Protein AF-A0AA39WNB2-F1 (afdb_monomer_lite)

pLDDT: mean 82.03, std 16.67, range [34.44, 97.12]

Radius of gyration: 22.72 Å; chains: 1; bounding box: 62×58×63 Å

InterPro domains:
  IPR001128 Cytochrome P450 [PF00067] (194-337)
  IPR036396 Cytochrome P450 superfamily [G3DSA:1.10.630.10] (8-380)
  IPR036396 Cytochrome P450 superfamily [SSF48264] (58-380)

Organism: NCBI:txid252184

Sequence (380 aa):
MGDTVVLAPKFLDELNMLSESRLSSSAALVDNVIGKYNGIDLISQVHLTNDICRGPFTRNLAVFLPRIAGELRTAMTEQLSQSTSTDAVEICITACDLLFSFIHRISSLVFVGKEHCHNPIWTDAVTNLPVDVEITKFILLPFPYYLRRFIAPLVPQRNRIMRQRAAVRDLLFSASKELAAKEGTQCDEAASESGRDADAHRIATRLLLLTAAALHTSSMAITHAIFDLCTRPEYMKPFRAEAQAALAQGNGEWKLSTLKRLHRLDNFLKESQRVNQSAFLGFDRKVMSPISLSDNKTVLPPGATISIPGGPMARDPTFYNDPYRFDPLRFYRRSGKEGDDTTTTTTDSSPPPPPSQQDYTGIERGNLSWGSGRFTCPGR

Foldseek 3Di:
DDDAAADELVQQVVLLVDDCLFKNPLVLVCVVLVCVLLVSNLSVVDPCLLVLLQPVVVVCVQVLQQVLVVQLVVLCCVVVVQCPDPPHDDDDDDLLVSLLVSLQQSLLCVLQNPVPSPPVLLVCLLACLVVLSVVLCVVQVVDDPVCSVVCSVVRVSSVVSVVSLVSLLCVRVVVVVVCVVPDPDPPAPSPPPDDPPPDSSSSSVSSSVVSSVSSPLVSQLVSLLVVVCVVPVVCVVVLVVQLVVLCVVVVNGRGPSSVVSSQLSQLLSLLSCLQPPPDQWDPWIFRQPWDDTPVNPDIDHHGHIYTYRLNVLCQDCVFDPNSNDRDSCRLVVLQVPDDDDDDDDDPPVDRRDPPQLSGNCHDDSSHCSQHDHPPGNSND

Secondary structure (DSSP, 8-state):
-PPEEEPPGGGHHHHHHS-TTTEEHHHHHHHHTTHHHHTGGGGTT-THHHHHIIIIIHHHHHHHHHHHHHHHHHHHHHHHGGGSSSS-------HHHHHHHHHHHHHHHHHH-TTTTT-HHHHHHHHHHHHHHHHHHHHHTTS-HHHHHHHGGG-HHHHHHHHHHHHHHHHHHHHHHHHTTT------TTTTTS-TTS-HHHHHHHHHHHHHHHHHHHHHHHHHHHHHHHT-GGGHHHHHHHHHHHHHHTTT---HHHHTT-HHHHHHHHHHHHHT-S-SSEEEEEE-S-EE-TTSS-EEPTT-EEEE-HHHHHT-TTTSSSTTS--TTHHHHTTT--SS---------SPPPPGGGTSTT--BTTB-TT--GGGS-TT-

Structure (mmCIF, N/CA/C/O backbone):
data_AF-A0AA39WNB2-F1
#
_entry.id   AF-A0AA39WNB2-F1
#
loop_
_atom_site.group_PDB
_atom_site.id
_atom_site.type_symbol
_atom_site.label_atom_id
_atom_site.label_alt_id
_atom_site.label_comp_id
_atom_site.label_asym_id
_atom_site.label_entity_id
_atom_site.label_seq_id
_atom_site.pdbx_PDB_ins_code
_atom_site.Cartn_x
_atom_site.Cartn_y
_atom_site.Cartn_z
_atom_site.occupancy
_atom_site.B_iso_or_equiv
_atom_site.auth_seq_id
_atom_site.auth_comp_id
_atom_site.auth_asym_id
_atom_site.auth_atom_id
_atom_site.pdbx_PDB_model_num
ATOM 1 N N . MET A 1 1 ? -11.024 -16.129 14.128 1.00 57.66 1 MET A N 1
ATOM 2 C CA . MET A 1 1 ? -11.247 -15.730 12.729 1.00 57.66 1 MET A CA 1
ATOM 3 C C . MET A 1 1 ? -12.137 -16.795 12.138 1.00 57.66 1 MET A C 1
ATOM 5 O O . MET A 1 1 ? -11.988 -17.937 12.556 1.00 57.66 1 MET A O 1
ATOM 9 N N . GLY A 1 2 ? -13.106 -16.417 11.308 1.00 66.00 2 GLY A N 1
ATOM 10 C CA . GLY A 1 2 ? -13.829 -17.407 10.511 1.00 66.00 2 GLY A CA 1
ATOM 11 C C . GLY A 1 2 ? -12.915 -17.978 9.428 1.00 66.00 2 GLY A C 1
ATOM 12 O O . GLY A 1 2 ? -11.810 -17.469 9.226 1.00 66.00 2 GLY A O 1
ATOM 13 N N . ASP A 1 3 ? -13.381 -19.017 8.751 1.00 75.25 3 ASP A N 1
ATOM 14 C CA . ASP A 1 3 ? -12.677 -19.598 7.613 1.00 75.25 3 ASP A CA 1
ATOM 15 C C . ASP A 1 3 ? -12.546 -18.566 6.478 1.00 75.25 3 ASP A C 1
ATOM 17 O O . ASP A 1 3 ? -13.488 -17.818 6.187 1.00 75.25 3 ASP A O 1
ATOM 21 N N . THR A 1 4 ? -11.372 -18.522 5.839 1.00 88.19 4 THR A N 1
ATOM 22 C CA . THR A 1 4 ? -11.152 -17.746 4.611 1.00 88.19 4 THR A CA 1
ATOM 23 C C . THR A 1 4 ? -11.351 -18.658 3.407 1.00 88.19 4 THR A C 1
ATOM 25 O O . THR A 1 4 ? -10.618 -19.630 3.226 1.00 88.19 4 THR A O 1
ATOM 28 N N . VAL A 1 5 ? -12.321 -18.329 2.559 1.00 93.44 5 VAL A N 1
ATOM 29 C CA . VAL A 1 5 ? -12.615 -19.056 1.324 1.00 93.44 5 VAL A CA 1
ATOM 30 C C . VAL A 1 5 ? -11.829 -18.429 0.176 1.00 93.44 5 VAL A C 1
ATOM 32 O O . VAL A 1 5 ? -12.074 -17.288 -0.218 1.00 93.44 5 VAL A O 1
ATOM 35 N N . VAL A 1 6 ? -10.888 -19.180 -0.390 1.00 95.00 6 VAL A N 1
ATOM 36 C CA . VAL A 1 6 ? -10.139 -18.739 -1.572 1.00 95.00 6 VAL A CA 1
ATOM 37 C C . VAL A 1 6 ? -10.921 -19.118 -2.826 1.00 95.00 6 VAL A C 1
ATOM 39 O O . VAL A 1 6 ? -11.180 -20.296 -3.071 1.00 95.00 6 VAL A O 1
ATOM 42 N N . LEU A 1 7 ? -11.312 -18.119 -3.616 1.00 95.12 7 LEU A N 1
ATOM 43 C CA . LEU A 1 7 ? -12.113 -18.307 -4.823 1.00 95.12 7 LEU A CA 1
ATOM 44 C C . LEU A 1 7 ? -11.252 -18.280 -6.087 1.00 95.12 7 LEU A C 1
ATOM 46 O O . LEU A 1 7 ? -10.210 -17.628 -6.155 1.00 95.12 7 LEU A O 1
ATOM 50 N N . ALA A 1 8 ? -11.722 -18.980 -7.121 1.00 93.50 8 ALA A N 1
ATOM 51 C CA . ALA A 1 8 ? -11.073 -18.976 -8.424 1.00 93.50 8 ALA A CA 1
ATOM 52 C C . ALA A 1 8 ? -11.150 -17.578 -9.084 1.00 93.50 8 ALA A C 1
ATOM 54 O O . ALA A 1 8 ? -12.206 -16.938 -9.016 1.00 93.50 8 ALA A O 1
ATOM 55 N N . PRO A 1 9 ? -10.105 -17.134 -9.813 1.00 92.75 9 PRO A N 1
ATOM 56 C CA . PRO A 1 9 ? -10.058 -15.802 -10.430 1.00 92.75 9 PRO A CA 1
ATOM 57 C C . PRO A 1 9 ? -11.223 -15.483 -11.377 1.00 92.75 9 PRO A C 1
ATOM 59 O O . PRO A 1 9 ? -11.595 -14.323 -11.526 1.00 92.75 9 PRO A O 1
ATOM 62 N N . LYS A 1 10 ? -11.849 -16.503 -11.980 1.00 92.12 10 LYS A N 1
ATOM 63 C CA . LYS A 1 10 ? -13.006 -16.349 -12.882 1.00 92.12 10 LYS A CA 1
ATOM 64 C C . LYS A 1 10 ? -14.207 -15.633 -12.248 1.00 92.12 10 LYS A C 1
ATOM 66 O O . LYS A 1 10 ? -15.008 -15.056 -12.972 1.00 92.12 10 LYS A O 1
ATOM 71 N N . PHE A 1 11 ? -14.335 -15.661 -10.919 1.00 93.56 11 PHE A N 1
ATOM 72 C CA . PHE A 1 11 ? -15.431 -14.998 -10.207 1.00 93.56 11 PHE A CA 1
ATOM 73 C C . PHE A 1 11 ? -15.155 -13.517 -9.915 1.00 93.56 11 PHE A C 1
ATOM 75 O O . PHE A 1 11 ? -16.049 -12.811 -9.459 1.00 93.56 11 PHE A O 1
ATOM 82 N N . LEU A 1 12 ? -13.941 -13.019 -10.168 1.00 91.31 12 LEU A N 1
ATOM 83 C CA . LEU A 1 12 ? -13.534 -11.665 -9.787 1.00 91.31 12 LEU A CA 1
ATOM 84 C C . LEU A 1 12 ? -14.413 -10.576 -10.423 1.00 91.31 12 LEU A C 1
ATOM 86 O O . LEU A 1 12 ? -14.818 -9.639 -9.737 1.00 91.31 12 LEU A O 1
ATOM 90 N N . ASP A 1 13 ? -14.743 -10.715 -11.709 1.00 90.06 13 ASP A N 1
ATOM 91 C CA . ASP A 1 13 ? -15.585 -9.749 -12.428 1.00 90.06 13 ASP A CA 1
ATOM 92 C C . ASP A 1 13 ? -17.009 -9.698 -11.846 1.00 90.06 13 ASP A C 1
ATOM 94 O O . ASP A 1 13 ? -17.556 -8.615 -11.644 1.00 90.06 13 ASP A O 1
ATOM 98 N N . GLU A 1 14 ? -17.578 -10.851 -11.484 1.00 92.56 14 GLU A N 1
ATOM 99 C CA . GLU A 1 14 ? -18.879 -10.944 -10.812 1.00 92.56 14 GLU A CA 1
ATOM 100 C C . GLU A 1 14 ? -18.847 -10.307 -9.417 1.00 92.56 14 GLU A C 1
ATOM 102 O O . GLU A 1 14 ? -19.693 -9.475 -9.083 1.00 92.56 14 GLU A O 1
ATOM 107 N N . LEU A 1 15 ? -17.832 -10.636 -8.613 1.00 92.31 15 LEU A N 1
ATOM 108 C CA . LEU A 1 15 ? -17.667 -10.101 -7.261 1.00 92.31 15 LEU A CA 1
ATOM 109 C C . LEU A 1 15 ? -17.476 -8.578 -7.264 1.00 92.31 15 LEU A C 1
ATOM 111 O O . LEU A 1 15 ? -17.986 -7.883 -6.383 1.00 92.31 15 LEU A O 1
ATOM 115 N N . ASN A 1 16 ? -16.795 -8.038 -8.277 1.00 90.00 16 ASN A N 1
ATOM 116 C CA . ASN A 1 16 ? -16.620 -6.598 -8.464 1.00 90.00 16 ASN A CA 1
ATOM 117 C C . ASN A 1 16 ? -17.941 -5.846 -8.683 1.00 90.00 16 ASN A C 1
ATOM 119 O O . ASN A 1 16 ? -18.011 -4.645 -8.403 1.00 90.00 16 ASN A O 1
ATOM 123 N N . MET A 1 17 ? -19.001 -6.514 -9.142 1.00 90.06 17 MET A N 1
ATOM 124 C CA . MET A 1 17 ? -20.313 -5.889 -9.335 1.00 90.06 17 MET A CA 1
ATOM 125 C C . MET A 1 17 ? -21.105 -5.733 -8.025 1.00 90.06 17 MET A C 1
ATOM 127 O O . MET A 1 17 ? -22.007 -4.898 -7.951 1.00 90.06 17 MET A O 1
ATOM 131 N N . LEU A 1 18 ? -20.749 -6.455 -6.957 1.00 90.31 18 LEU A N 1
ATOM 132 C CA . LEU A 1 18 ? -21.517 -6.534 -5.706 1.00 90.31 18 LEU A CA 1
ATOM 133 C C . LEU A 1 18 ? -21.246 -5.374 -4.748 1.00 90.31 18 LEU A C 1
ATOM 135 O O . LEU A 1 18 ? -20.093 -5.111 -4.434 1.00 90.31 18 LEU A O 1
ATOM 139 N N . SER A 1 19 ? -22.288 -4.683 -4.255 1.00 88.50 19 SER A N 1
ATOM 140 C CA . SER A 1 19 ? -22.215 -3.520 -3.335 1.00 88.50 19 SER A CA 1
ATOM 141 C C . SER A 1 19 ? -21.385 -3.772 -2.064 1.00 88.50 19 SER A C 1
ATOM 143 O O . SER A 1 19 ? -21.326 -4.897 -1.580 1.00 88.50 19 SER A O 1
ATOM 145 N N . GLU A 1 20 ? -20.797 -2.718 -1.477 1.00 83.62 20 GLU A N 1
ATOM 146 C CA . GLU A 1 20 ? -20.092 -2.811 -0.176 1.00 83.62 20 GLU A CA 1
ATOM 147 C C . GLU A 1 20 ? -21.024 -3.351 0.929 1.00 83.62 20 GLU A C 1
ATOM 149 O O . GLU A 1 20 ? -20.590 -4.078 1.813 1.00 83.62 20 GLU A O 1
ATOM 154 N N . SER A 1 21 ? -22.332 -3.077 0.834 1.00 87.44 21 SER A N 1
ATOM 155 C CA . SER A 1 21 ? -23.350 -3.628 1.739 1.00 87.44 21 SER A CA 1
ATOM 156 C C . SER A 1 21 ? -23.537 -5.144 1.628 1.00 87.44 21 SER A C 1
ATOM 158 O O . SER A 1 21 ? -24.069 -5.753 2.552 1.00 87.44 21 SER A O 1
ATOM 160 N N . ARG A 1 22 ? -23.121 -5.764 0.516 1.00 91.50 22 ARG A N 1
ATOM 161 C CA . ARG A 1 22 ? -23.152 -7.220 0.318 1.00 91.50 22 ARG A CA 1
ATOM 162 C C . ARG A 1 22 ? -21.790 -7.865 0.510 1.00 91.50 22 ARG A C 1
ATOM 164 O O . ARG A 1 22 ? -21.725 -8.977 1.031 1.00 91.50 22 ARG A O 1
ATOM 171 N N . LEU A 1 23 ? -20.734 -7.177 0.097 1.00 90.88 23 LEU A N 1
ATOM 172 C CA . LEU A 1 23 ? -19.374 -7.682 0.094 1.00 90.88 23 LEU A CA 1
ATOM 173 C C . LEU A 1 23 ? -18.413 -6.569 0.527 1.00 90.88 23 LEU A C 1
ATOM 175 O O . LEU A 1 23 ? -18.069 -5.703 -0.276 1.00 90.88 23 LEU A O 1
ATOM 179 N N . SER A 1 24 ? -18.001 -6.582 1.799 1.00 88.50 24 SER A N 1
ATOM 180 C CA . SER A 1 24 ? -17.308 -5.445 2.416 1.00 88.50 24 SER A CA 1
ATOM 181 C C . SER A 1 24 ? -15.810 -5.670 2.598 1.00 88.50 24 SER A C 1
ATOM 183 O O . SER A 1 24 ? -15.374 -6.668 3.171 1.00 88.50 24 SER A O 1
ATOM 185 N N . SER A 1 25 ? -15.014 -4.703 2.149 1.00 86.19 25 SER A N 1
ATOM 186 C CA . SER A 1 25 ? -13.561 -4.663 2.350 1.00 86.19 25 SER A CA 1
ATOM 187 C C . SER A 1 25 ? -13.186 -4.142 3.738 1.00 86.19 25 SER A C 1
ATOM 189 O O . SER A 1 25 ? -12.313 -4.705 4.398 1.00 86.19 25 SER A O 1
ATOM 191 N N . SER A 1 26 ? -13.885 -3.115 4.229 1.00 83.94 26 SER A N 1
ATOM 192 C CA . SER A 1 26 ? -13.637 -2.537 5.554 1.00 83.94 26 SER A CA 1
ATOM 193 C C . SER A 1 26 ? -13.951 -3.525 6.677 1.00 83.94 26 SER A C 1
ATOM 195 O O . SER A 1 26 ? -13.158 -3.667 7.609 1.00 83.94 26 SER A O 1
ATOM 197 N N . ALA A 1 27 ? -15.048 -4.278 6.557 1.00 87.94 27 ALA A N 1
ATOM 198 C CA . ALA A 1 27 ? -15.397 -5.306 7.528 1.00 87.94 27 ALA A CA 1
ATOM 199 C C . ALA A 1 27 ? -14.385 -6.468 7.533 1.00 87.94 27 ALA A C 1
ATOM 201 O O . ALA A 1 27 ? -14.071 -6.992 8.601 1.00 87.94 27 ALA A O 1
ATOM 202 N N . ALA A 1 28 ? -13.832 -6.836 6.369 1.00 88.94 28 ALA A N 1
ATOM 203 C CA . ALA A 1 28 ? -12.762 -7.833 6.279 1.00 88.94 28 ALA A CA 1
ATOM 204 C C . ALA A 1 28 ? -11.484 -7.358 6.981 1.00 88.94 28 ALA A C 1
ATOM 206 O O . ALA A 1 28 ? -10.899 -8.106 7.763 1.00 88.94 28 ALA A O 1
ATOM 207 N N . LEU A 1 29 ? -11.085 -6.102 6.753 1.00 86.19 29 LEU A N 1
ATOM 208 C CA . LEU A 1 29 ? -9.926 -5.498 7.408 1.00 86.19 29 LEU A CA 1
ATOM 209 C C . LEU A 1 29 ? -10.096 -5.479 8.932 1.00 86.19 29 LEU A C 1
ATOM 211 O O . LEU A 1 29 ? -9.202 -5.915 9.654 1.00 86.19 29 LEU A O 1
ATOM 215 N N . VAL A 1 30 ? -11.252 -5.020 9.422 1.00 88.19 30 VAL A N 1
ATOM 216 C CA . VAL A 1 30 ? -11.557 -4.976 10.860 1.00 88.19 30 VAL A CA 1
ATOM 217 C C . VAL A 1 30 ? -11.518 -6.369 11.479 1.00 88.19 30 VAL A C 1
ATOM 219 O O . VAL A 1 30 ? -10.960 -6.532 12.560 1.00 88.19 30 VAL A O 1
ATOM 222 N N . ASP A 1 31 ? -12.046 -7.389 10.812 1.00 88.31 31 ASP A N 1
ATOM 223 C CA . ASP A 1 31 ? -11.956 -8.761 11.312 1.00 88.31 31 ASP A CA 1
ATOM 224 C C . ASP A 1 31 ? -10.514 -9.289 11.315 1.00 88.31 31 ASP A C 1
ATOM 226 O O . ASP A 1 31 ? -10.099 -9.921 12.293 1.00 88.31 31 ASP A O 1
ATOM 230 N N . ASN A 1 32 ? -9.742 -9.006 10.258 1.00 86.50 32 ASN A N 1
ATOM 231 C CA . ASN A 1 32 ? -8.354 -9.448 10.116 1.00 86.50 32 ASN A CA 1
ATOM 232 C C . ASN A 1 32 ? -7.480 -8.916 11.256 1.00 86.50 32 ASN A C 1
ATOM 234 O O . ASN A 1 32 ? -6.707 -9.667 11.850 1.00 86.50 32 ASN A O 1
ATOM 238 N N . VAL A 1 33 ? -7.649 -7.645 11.618 1.00 87.38 33 VAL A N 1
ATOM 239 C CA . VAL A 1 33 ? -6.843 -7.011 12.668 1.00 87.38 33 VAL A CA 1
ATOM 240 C C . VAL A 1 33 ? -7.486 -7.074 14.050 1.00 87.38 33 VAL A C 1
ATOM 242 O O . VAL A 1 33 ? -6.963 -6.487 14.988 1.00 87.38 33 VAL A O 1
ATOM 245 N N . ILE A 1 34 ? -8.621 -7.762 14.220 1.00 87.81 34 ILE A N 1
ATOM 246 C CA . ILE A 1 34 ? -9.363 -7.789 15.495 1.00 87.81 34 ILE A CA 1
ATOM 247 C C . ILE A 1 34 ? -9.719 -6.343 15.937 1.00 87.81 34 ILE A C 1
ATOM 249 O O . ILE A 1 34 ? -9.629 -5.952 17.103 1.00 87.81 34 ILE A O 1
ATOM 253 N N . GLY A 1 35 ? -10.161 -5.539 14.964 1.00 86.00 35 GLY A N 1
ATOM 254 C CA . GLY A 1 35 ? -10.325 -4.085 15.007 1.00 86.00 35 GLY A CA 1
ATOM 255 C C . GLY A 1 35 ? -11.124 -3.554 16.195 1.00 86.00 35 GLY A C 1
ATOM 256 O O . GLY A 1 35 ? -10.807 -2.507 16.752 1.00 86.00 35 GLY A O 1
ATOM 257 N N . LYS A 1 36 ? -12.108 -4.333 16.657 1.00 85.50 36 LYS A N 1
ATOM 258 C CA . LYS A 1 36 ? -12.931 -4.045 17.843 1.00 85.50 36 LYS A CA 1
ATOM 259 C C . LYS A 1 36 ? -12.114 -3.837 19.128 1.00 85.50 36 LYS A C 1
ATOM 261 O O . LYS A 1 36 ? -12.589 -3.203 20.065 1.00 85.50 36 LYS A O 1
ATOM 266 N N . TYR A 1 37 ? -10.911 -4.403 19.211 1.00 86.12 37 TYR A N 1
ATOM 267 C CA . TYR A 1 37 ? -10.106 -4.382 20.432 1.00 86.12 37 TYR A CA 1
ATOM 268 C C . TYR A 1 37 ? -8.949 -3.387 20.379 1.00 86.12 37 TYR A C 1
ATOM 270 O O . TYR A 1 37 ? -8.506 -2.960 21.439 1.00 86.12 37 TYR A O 1
ATOM 278 N N . ASN A 1 38 ? -8.497 -2.968 19.200 1.00 83.69 38 ASN A N 1
ATOM 279 C CA . ASN A 1 38 ? -7.433 -1.968 19.024 1.00 83.69 38 ASN A CA 1
ATOM 280 C C . ASN A 1 38 ? -7.953 -0.619 18.489 1.00 83.69 38 ASN A C 1
ATOM 282 O O . ASN A 1 38 ? -7.207 0.355 18.441 1.00 83.69 38 ASN A O 1
ATOM 286 N N . GLY A 1 39 ? -9.245 -0.527 18.163 1.00 77.44 39 GLY A N 1
ATOM 287 C CA . GLY A 1 39 ? -9.876 0.703 17.699 1.00 77.44 39 GLY A CA 1
ATOM 288 C C . GLY A 1 39 ? -9.666 0.985 16.210 1.00 77.44 39 GLY A C 1
ATOM 289 O O . GLY A 1 39 ? -9.786 2.125 15.775 1.00 77.44 39 GLY A O 1
ATOM 290 N N . ILE A 1 40 ? -9.335 -0.039 15.422 1.00 79.94 40 ILE A N 1
ATOM 291 C CA . ILE A 1 40 ? -9.323 0.034 13.954 1.00 79.94 40 ILE A CA 1
ATOM 292 C C . ILE A 1 40 ? -10.745 -0.113 13.380 1.00 79.94 40 ILE A C 1
ATOM 294 O O . ILE A 1 40 ? -11.006 0.233 12.230 1.00 79.94 40 ILE A O 1
ATOM 298 N N . ASP A 1 41 ? -11.712 -0.547 14.192 1.00 79.56 41 ASP A N 1
ATOM 299 C CA . ASP A 1 41 ? -13.134 -0.588 13.834 1.00 79.56 41 ASP A CA 1
ATOM 300 C C . ASP A 1 41 ? -13.715 0.782 13.447 1.00 79.56 41 ASP A C 1
ATOM 302 O O . ASP A 1 41 ? -14.671 0.842 12.672 1.00 79.56 41 ASP A O 1
ATOM 306 N N . LEU A 1 42 ? -13.080 1.880 13.874 1.00 70.94 42 LEU A N 1
ATOM 307 C CA . LEU A 1 42 ? -13.410 3.231 13.421 1.00 70.94 42 LEU A CA 1
ATOM 308 C C . LEU A 1 42 ? -13.283 3.420 11.900 1.00 70.94 42 LEU A C 1
ATOM 310 O O . LEU A 1 42 ? -13.959 4.294 11.362 1.00 70.94 42 LEU A O 1
ATOM 314 N N . ILE A 1 43 ? -12.483 2.608 11.192 1.00 66.31 43 ILE A N 1
ATOM 315 C CA . ILE A 1 43 ? -12.421 2.631 9.718 1.00 66.31 43 ILE A CA 1
ATOM 316 C C . ILE A 1 43 ? -13.758 2.179 9.110 1.00 66.31 43 ILE A C 1
ATOM 318 O O . ILE A 1 43 ? -14.205 2.744 8.118 1.00 66.31 43 ILE A O 1
ATOM 322 N N . SER A 1 44 ? -14.419 1.178 9.700 1.00 63.38 44 SER A N 1
ATOM 323 C CA . SER A 1 44 ? -15.684 0.639 9.171 1.00 63.38 44 SER A CA 1
ATOM 324 C C . SER A 1 44 ? -16.885 1.542 9.435 1.00 63.38 44 SER A C 1
ATOM 326 O O . SER A 1 44 ? -17.898 1.436 8.753 1.00 63.38 44 SER A O 1
ATOM 328 N N . GLN A 1 45 ? -16.785 2.438 10.413 1.00 57.62 45 GLN A N 1
ATOM 329 C CA . GLN A 1 45 ? -17.887 3.310 10.816 1.00 57.62 45 GLN A CA 1
ATOM 330 C C . GLN A 1 45 ? -18.053 4.530 9.892 1.00 57.62 45 GLN A C 1
ATOM 332 O O . GLN A 1 45 ? -18.941 5.350 10.122 1.00 57.62 45 GLN A O 1
ATOM 337 N N . VAL A 1 46 ? -17.187 4.707 8.882 1.00 52.81 46 VAL A N 1
ATOM 338 C CA . VAL A 1 46 ? -17.170 5.913 8.042 1.00 52.81 46 VAL A CA 1
ATOM 339 C C . VAL A 1 46 ? -16.744 5.575 6.616 1.00 52.81 46 VAL A C 1
ATOM 341 O O . VAL A 1 46 ? -15.583 5.271 6.365 1.00 52.81 46 VAL A O 1
ATOM 344 N N . HIS A 1 47 ? -17.662 5.699 5.658 1.00 52.59 47 HIS A N 1
ATOM 345 C CA . HIS A 1 47 ? -17.378 5.507 4.227 1.00 52.59 47 HIS A CA 1
ATOM 346 C C . HIS A 1 47 ? -16.340 6.507 3.656 1.00 52.59 47 HIS A C 1
ATOM 348 O O . HIS A 1 47 ? -15.739 6.249 2.617 1.00 52.59 47 HIS A O 1
ATOM 354 N N . LEU A 1 48 ? -16.048 7.590 4.389 1.00 53.16 48 LEU A N 1
ATOM 355 C CA . LEU A 1 48 ? -15.239 8.736 3.958 1.00 53.16 48 LEU A CA 1
ATOM 356 C C . LEU A 1 48 ? -13.770 8.441 3.613 1.00 53.16 48 LEU A C 1
ATOM 358 O O . LEU A 1 48 ? -13.190 9.183 2.832 1.00 53.16 48 LEU A O 1
ATOM 362 N N . THR A 1 49 ? -13.122 7.423 4.192 1.00 58.53 49 THR A N 1
ATOM 363 C CA . THR A 1 49 ? -11.661 7.246 4.023 1.00 58.53 49 THR A CA 1
ATOM 364 C C . THR A 1 49 ? -11.278 6.968 2.565 1.00 58.53 49 THR A C 1
ATOM 366 O O . THR A 1 49 ? -10.326 7.550 2.051 1.00 58.53 49 THR A O 1
ATOM 369 N N . ASN A 1 50 ? -12.058 6.133 1.869 1.00 61.50 50 ASN A N 1
ATOM 370 C CA . ASN A 1 50 ? -11.848 5.874 0.443 1.00 61.50 50 ASN A CA 1
ATOM 371 C C . ASN A 1 50 ? -12.215 7.094 -0.416 1.00 61.50 50 ASN A C 1
ATOM 373 O O . ASN A 1 50 ? -11.551 7.349 -1.422 1.00 61.50 50 ASN A O 1
ATOM 377 N N . ASP A 1 51 ? -13.229 7.858 -0.009 1.00 61.03 51 ASP A N 1
ATOM 378 C CA . ASP A 1 51 ? -13.712 9.032 -0.741 1.00 61.03 51 ASP A CA 1
ATOM 379 C C . ASP A 1 51 ? -12.724 10.208 -0.656 1.00 61.03 51 ASP A C 1
ATOM 381 O O . ASP A 1 51 ? -12.478 10.881 -1.658 1.00 61.03 51 ASP A O 1
ATOM 385 N N . ILE A 1 52 ? -12.071 10.403 0.497 1.00 61.22 52 ILE A N 1
ATOM 386 C CA . ILE A 1 52 ? -11.026 11.423 0.693 1.00 61.22 52 ILE A CA 1
ATOM 387 C C . ILE A 1 52 ? -9.810 11.137 -0.199 1.00 61.22 52 ILE A C 1
ATOM 389 O O . ILE A 1 52 ? -9.291 12.040 -0.860 1.00 61.22 52 ILE A O 1
ATOM 393 N N . CYS A 1 53 ? -9.360 9.880 -0.247 1.00 63.34 53 CYS A N 1
ATOM 394 C CA . CYS A 1 53 ? -8.231 9.494 -1.088 1.00 63.34 53 CYS A CA 1
ATOM 395 C C . CYS A 1 53 ? -8.562 9.625 -2.587 1.00 63.34 53 CYS A C 1
ATOM 397 O O . CYS A 1 53 ? -7.749 10.150 -3.343 1.00 63.34 53 CYS A O 1
ATOM 399 N N . ARG A 1 54 ? -9.766 9.209 -3.013 1.00 65.06 54 ARG A N 1
ATOM 400 C CA . ARG A 1 54 ? -10.191 9.244 -4.429 1.00 65.06 54 ARG A CA 1
ATOM 401 C C . ARG A 1 54 ? -10.603 10.629 -4.932 1.00 65.06 54 ARG A C 1
ATOM 403 O O . ARG A 1 54 ? -10.609 10.853 -6.140 1.00 65.06 54 ARG A O 1
ATOM 410 N N . GLY A 1 55 ? -10.994 11.536 -4.041 1.00 68.31 55 GLY A N 1
ATOM 411 C CA . GLY A 1 55 ? -11.444 12.879 -4.395 1.00 68.31 55 GLY A CA 1
ATOM 412 C C . GLY A 1 55 ? -10.358 13.935 -4.156 1.00 68.31 55 GLY A C 1
ATOM 413 O O . GLY A 1 55 ? -9.550 14.186 -5.055 1.00 68.31 55 GLY A O 1
ATOM 414 N N . PRO A 1 56 ? -10.338 14.587 -2.978 1.00 66.06 56 PRO A N 1
ATOM 415 C CA . PRO A 1 56 ? -9.425 15.689 -2.667 1.00 66.06 56 PRO A CA 1
ATOM 416 C C . PRO A 1 56 ? -7.941 15.387 -2.903 1.00 66.06 56 PRO A C 1
ATOM 418 O O . PRO A 1 56 ? -7.228 16.229 -3.447 1.00 66.06 56 PRO A O 1
ATOM 421 N N . PHE A 1 57 ? -7.465 14.195 -2.533 1.00 70.31 57 PHE A N 1
ATOM 422 C CA . PHE A 1 57 ? -6.050 13.834 -2.671 1.00 70.31 57 PHE A CA 1
ATOM 423 C C . PHE A 1 57 ? -5.607 13.752 -4.131 1.00 70.31 57 PHE A C 1
ATOM 425 O O . PHE A 1 57 ? -4.645 14.411 -4.526 1.00 70.31 57 PHE A O 1
ATOM 432 N N . THR A 1 58 ? -6.339 12.998 -4.957 1.00 71.94 58 THR A N 1
ATOM 433 C CA . THR A 1 58 ? -6.029 12.864 -6.386 1.00 71.94 58 THR A CA 1
ATOM 434 C C . THR A 1 58 ? -6.086 14.212 -7.107 1.00 71.94 58 THR A C 1
ATOM 436 O O . THR A 1 58 ? -5.216 14.502 -7.929 1.00 71.94 58 THR A O 1
ATOM 439 N N . ARG A 1 59 ? -7.063 15.072 -6.777 1.00 72.75 59 ARG A N 1
ATOM 440 C CA . ARG A 1 59 ? -7.184 16.418 -7.372 1.00 72.75 59 ARG A CA 1
ATOM 441 C C . ARG A 1 59 ? -5.996 17.320 -7.032 1.00 72.75 59 ARG A C 1
ATOM 443 O O . ARG A 1 59 ? -5.566 18.097 -7.879 1.00 72.75 59 ARG A O 1
ATOM 450 N N . ASN A 1 60 ? -5.443 17.182 -5.828 1.00 79.62 60 ASN A N 1
ATOM 451 C CA . ASN A 1 60 ? -4.355 18.022 -5.331 1.00 79.62 60 ASN A CA 1
ATOM 452 C C . ASN A 1 60 ? -2.952 17.429 -5.544 1.00 79.62 60 ASN A C 1
ATOM 454 O O . ASN A 1 60 ? -1.962 18.049 -5.155 1.00 79.62 60 ASN A O 1
ATOM 458 N N . LEU A 1 61 ? -2.822 16.274 -6.209 1.00 79.38 61 LEU A N 1
ATOM 459 C CA . LEU A 1 61 ? -1.529 15.611 -6.425 1.00 79.38 61 LEU A CA 1
ATOM 460 C C . LEU A 1 61 ? -0.488 16.537 -7.077 1.00 79.38 61 LEU A C 1
ATOM 462 O O . LEU A 1 61 ? 0.670 16.565 -6.665 1.00 79.38 61 LEU A O 1
ATOM 466 N N . ALA A 1 62 ? -0.908 17.348 -8.053 1.00 83.12 62 ALA A N 1
ATOM 467 C CA . ALA A 1 62 ? -0.031 18.301 -8.732 1.00 83.12 62 ALA A CA 1
ATOM 468 C C . ALA A 1 62 ? 0.582 19.350 -7.783 1.00 83.12 62 ALA A C 1
ATOM 470 O O . ALA A 1 62 ? 1.700 19.802 -8.022 1.00 83.12 62 ALA A O 1
ATOM 471 N N . VAL A 1 63 ? -0.120 19.703 -6.700 1.00 85.12 63 VAL A N 1
ATOM 472 C CA . VAL A 1 63 ? 0.344 20.653 -5.676 1.00 85.12 63 VAL A CA 1
ATOM 473 C C . VAL A 1 63 ? 1.361 19.999 -4.739 1.00 85.12 63 VAL A C 1
ATOM 475 O O . VAL A 1 63 ? 2.320 20.643 -4.309 1.00 85.12 63 VAL A O 1
ATOM 478 N N . PHE A 1 64 ? 1.183 18.711 -4.431 1.00 85.19 64 PHE A N 1
ATOM 479 C CA . PHE A 1 64 ? 2.065 17.984 -3.519 1.00 85.19 64 PHE A CA 1
ATOM 480 C C . PHE A 1 64 ? 3.391 17.567 -4.159 1.00 85.19 64 PHE A C 1
ATOM 482 O O . PHE A 1 64 ? 4.409 17.562 -3.472 1.00 85.19 64 PHE A O 1
ATOM 489 N N . LEU A 1 65 ? 3.412 17.256 -5.458 1.00 89.00 65 LEU A N 1
ATOM 490 C CA . LEU A 1 65 ? 4.590 16.695 -6.134 1.00 89.00 65 LEU A CA 1
ATOM 491 C C . LEU A 1 65 ? 5.883 17.522 -5.969 1.00 89.00 65 LEU A C 1
ATOM 493 O O . LEU A 1 65 ? 6.888 16.940 -5.554 1.00 89.00 65 LEU A O 1
ATOM 497 N N . PRO A 1 66 ? 5.899 18.854 -6.189 1.00 87.81 66 PRO A N 1
ATOM 498 C CA . PRO A 1 66 ? 7.109 19.646 -5.962 1.00 87.81 66 PRO A CA 1
ATOM 499 C C . PRO A 1 66 ? 7.568 19.634 -4.497 1.00 87.81 66 PRO A C 1
ATOM 501 O O . PRO A 1 66 ? 8.767 19.618 -4.224 1.00 87.81 66 PRO A O 1
ATOM 504 N N . ARG A 1 67 ? 6.620 19.602 -3.547 1.00 89.69 67 ARG A N 1
ATOM 505 C CA . ARG A 1 67 ? 6.908 19.559 -2.103 1.00 89.69 67 ARG A CA 1
ATOM 506 C C . ARG A 1 67 ? 7.528 18.220 -1.707 1.00 89.69 67 ARG A C 1
ATOM 508 O O . ARG A 1 67 ? 8.546 18.204 -1.024 1.00 89.69 67 ARG A O 1
ATOM 515 N N . ILE A 1 68 ? 6.954 17.119 -2.195 1.00 91.81 68 ILE A N 1
ATOM 516 C CA . ILE A 1 68 ? 7.471 15.755 -2.015 1.00 91.81 68 ILE A CA 1
ATOM 517 C C . ILE A 1 68 ? 8.891 15.650 -2.576 1.00 91.81 68 ILE A C 1
ATOM 519 O O . ILE A 1 68 ? 9.786 15.163 -1.893 1.00 91.81 68 ILE A O 1
ATOM 523 N N . ALA A 1 69 ? 9.115 16.143 -3.797 1.00 92.69 69 ALA A N 1
ATOM 524 C CA . ALA A 1 69 ? 10.430 16.107 -4.428 1.00 92.69 69 ALA A CA 1
ATOM 525 C C . ALA A 1 69 ? 11.479 16.923 -3.652 1.00 92.69 69 ALA A C 1
ATOM 527 O O . ALA A 1 69 ? 12.631 16.502 -3.548 1.00 92.69 69 ALA A O 1
ATOM 528 N N . GLY A 1 70 ? 11.086 18.077 -3.101 1.00 92.62 70 GLY A N 1
ATOM 529 C CA . GLY A 1 70 ? 11.940 18.893 -2.239 1.00 92.62 70 GLY A CA 1
ATOM 530 C C . GLY A 1 70 ? 12.326 18.174 -0.946 1.00 92.62 70 GLY A C 1
ATOM 531 O O . GLY A 1 70 ? 13.510 18.063 -0.646 1.00 92.62 70 GLY A O 1
ATOM 532 N N . GLU A 1 71 ? 11.346 17.629 -0.223 1.00 93.44 71 GLU A N 1
ATOM 533 C CA . GLU A 1 71 ? 11.582 16.905 1.034 1.00 93.44 71 GLU A CA 1
ATOM 534 C C . GLU A 1 71 ? 12.412 15.636 0.825 1.00 93.44 71 GLU A C 1
ATOM 536 O O . GLU A 1 71 ? 13.325 15.365 1.602 1.00 93.44 71 GLU A O 1
ATOM 541 N N . LEU A 1 72 ? 12.155 14.890 -0.254 1.00 94.00 72 LEU A N 1
ATOM 542 C CA . LEU A 1 72 ? 12.956 13.722 -0.608 1.00 94.00 72 LEU A CA 1
ATOM 543 C C . LEU A 1 72 ? 14.409 14.112 -0.892 1.00 94.00 72 LEU A C 1
ATOM 545 O O . LEU A 1 72 ? 15.320 13.447 -0.411 1.00 94.00 72 LEU A O 1
ATOM 549 N N . ARG A 1 73 ? 14.642 15.208 -1.625 1.00 92.75 73 ARG A N 1
ATOM 550 C CA . ARG A 1 73 ? 15.998 15.712 -1.882 1.00 92.75 73 ARG A CA 1
ATOM 551 C C . ARG A 1 73 ? 16.710 16.070 -0.582 1.00 92.75 73 ARG A C 1
ATOM 553 O O . ARG A 1 73 ? 17.853 15.667 -0.404 1.00 92.75 73 ARG A O 1
ATOM 560 N N . THR A 1 74 ? 16.036 16.775 0.324 1.00 92.50 74 THR A N 1
ATOM 561 C CA . THR A 1 74 ? 16.576 17.099 1.650 1.00 92.50 74 THR A CA 1
ATOM 562 C C . THR A 1 74 ? 16.926 15.833 2.431 1.00 92.50 74 THR A C 1
ATOM 564 O O . THR A 1 74 ? 18.046 15.716 2.921 1.00 92.50 74 THR A O 1
ATOM 567 N N . ALA A 1 75 ? 16.026 14.847 2.475 1.00 92.00 75 ALA A N 1
ATOM 568 C CA . ALA A 1 75 ? 16.271 13.577 3.155 1.00 92.00 75 ALA A CA 1
ATOM 569 C C . ALA A 1 75 ? 17.454 12.801 2.558 1.00 92.00 75 ALA A C 1
ATOM 571 O O . ALA A 1 75 ? 18.288 12.280 3.299 1.00 92.00 75 ALA A O 1
ATOM 572 N N . MET A 1 76 ? 17.559 12.767 1.226 1.00 90.94 76 MET A N 1
ATOM 573 C CA . MET A 1 76 ? 18.690 12.162 0.527 1.00 90.94 76 MET A CA 1
ATOM 574 C C . MET A 1 76 ? 19.996 12.885 0.854 1.00 90.94 76 MET A C 1
ATOM 576 O O . MET A 1 76 ? 20.979 12.226 1.161 1.00 90.94 76 MET A O 1
ATOM 580 N N . THR A 1 77 ? 20.029 14.219 0.836 1.00 90.38 77 THR A N 1
ATOM 581 C CA . THR A 1 77 ? 21.235 14.977 1.194 1.00 90.38 77 THR A CA 1
ATOM 582 C C . THR A 1 77 ? 21.647 14.726 2.643 1.00 90.38 77 THR A C 1
ATOM 584 O O . THR A 1 77 ? 22.822 14.497 2.900 1.00 90.38 77 THR A O 1
ATOM 587 N N . GLU A 1 78 ? 20.712 14.713 3.592 1.00 89.44 78 GLU A N 1
ATOM 588 C CA . GLU A 1 78 ? 21.028 14.468 5.003 1.00 89.44 78 GLU A CA 1
ATOM 589 C C . GLU A 1 78 ? 21.614 13.068 5.232 1.00 89.44 78 GLU A C 1
ATOM 591 O O . GLU A 1 78 ? 22.646 12.936 5.886 1.00 89.44 78 GLU A O 1
ATOM 596 N N . GLN A 1 79 ? 20.995 12.028 4.664 1.00 88.06 79 GLN A N 1
ATOM 597 C CA . GLN A 1 79 ? 21.362 10.634 4.947 1.00 88.06 79 GLN A CA 1
ATOM 598 C C . GLN A 1 79 ? 22.441 10.072 4.015 1.00 88.06 79 GLN A C 1
ATOM 600 O O . GLN A 1 79 ? 23.113 9.110 4.375 1.00 88.06 79 GLN A O 1
ATOM 605 N N . LEU A 1 80 ? 22.625 10.661 2.828 1.00 86.94 80 LEU A N 1
ATOM 606 C CA . LEU A 1 80 ? 23.566 10.190 1.806 1.00 86.94 80 LEU A CA 1
ATOM 607 C C . LEU A 1 80 ? 24.672 11.206 1.484 1.00 86.94 80 LEU A C 1
ATOM 609 O O . LEU A 1 80 ? 25.463 10.947 0.578 1.00 86.94 80 LEU A O 1
ATOM 613 N N . SER A 1 81 ? 24.776 12.330 2.209 1.00 77.81 81 SER A N 1
ATOM 614 C CA . SER A 1 81 ? 25.800 13.377 1.990 1.00 77.81 81 SER A CA 1
ATOM 615 C C . SER A 1 81 ? 27.214 12.814 1.821 1.00 77.81 81 SER A C 1
ATOM 617 O O . SER A 1 81 ? 27.924 13.203 0.894 1.00 77.81 81 SER A O 1
ATOM 619 N N . GLN A 1 82 ? 27.586 11.842 2.654 1.00 69.06 82 GLN A N 1
ATOM 620 C CA . GLN A 1 82 ? 28.904 11.195 2.658 1.00 69.06 82 GLN A CA 1
ATOM 621 C C . GLN A 1 82 ? 29.199 10.369 1.391 1.00 69.06 82 GLN A C 1
ATOM 623 O O . GLN A 1 82 ? 30.360 10.161 1.060 1.00 69.06 82 GLN A O 1
ATOM 628 N N . SER A 1 83 ? 28.169 9.936 0.654 1.00 64.31 83 SER A N 1
ATO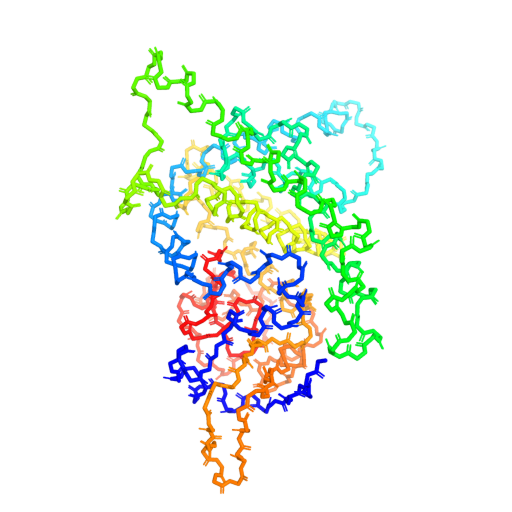M 629 C CA . SER A 1 83 ? 28.323 9.218 -0.626 1.00 64.31 83 SER A CA 1
ATOM 630 C C . SER A 1 83 ? 28.399 10.137 -1.849 1.00 64.31 83 SER A C 1
ATOM 632 O O . SER A 1 83 ? 28.659 9.673 -2.956 1.00 64.31 83 SER A O 1
ATOM 634 N N . THR A 1 84 ? 28.138 11.437 -1.671 1.00 62.25 84 THR A N 1
ATOM 635 C CA . THR A 1 84 ? 28.043 12.414 -2.773 1.00 62.25 84 THR A CA 1
ATOM 636 C C . THR A 1 84 ? 29.258 13.335 -2.898 1.00 62.25 84 THR A C 1
ATOM 638 O O . THR A 1 84 ? 29.307 14.146 -3.822 1.00 62.25 84 THR A O 1
ATOM 641 N N . SER A 1 85 ? 30.241 13.225 -1.997 1.00 57.97 85 SER A N 1
ATOM 642 C CA . SER A 1 85 ? 31.500 13.972 -2.071 1.00 57.97 85 SER A CA 1
ATOM 643 C C . SER A 1 85 ? 32.483 13.355 -3.068 1.00 57.97 85 SER A C 1
ATOM 645 O 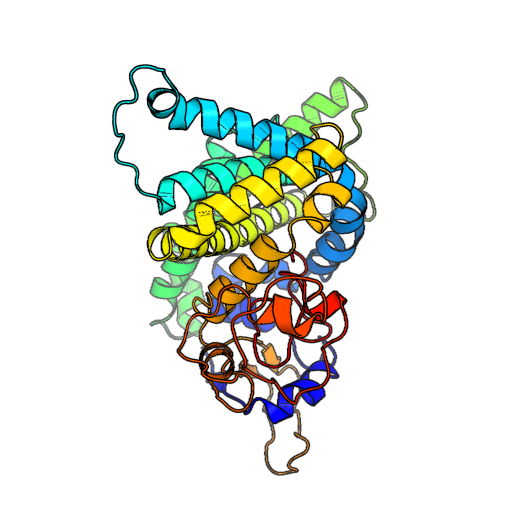O . SER A 1 85 ? 32.477 12.150 -3.300 1.00 57.97 85 SER A O 1
ATOM 647 N N . THR A 1 86 ? 33.354 14.194 -3.634 1.00 57.44 86 THR A N 1
ATOM 648 C CA . THR A 1 86 ? 34.374 13.837 -4.636 1.00 57.44 86 THR A CA 1
ATOM 649 C C . THR A 1 86 ? 35.334 12.733 -4.163 1.00 57.44 86 THR A C 1
ATOM 651 O O . THR A 1 86 ? 35.825 11.967 -4.986 1.00 57.44 86 THR A O 1
ATOM 654 N N . ASP A 1 87 ? 35.525 12.599 -2.846 1.00 60.81 87 ASP A N 1
ATOM 655 C CA . ASP A 1 87 ? 36.197 11.471 -2.188 1.00 60.81 87 ASP A CA 1
ATOM 656 C C . ASP A 1 87 ? 35.153 10.422 -1.770 1.00 60.81 87 ASP A C 1
ATOM 658 O O . ASP A 1 87 ? 34.849 10.266 -0.588 1.00 60.81 87 ASP A O 1
ATOM 662 N N . ALA A 1 88 ? 34.506 9.782 -2.747 1.00 58.81 88 ALA A N 1
ATOM 663 C CA . ALA A 1 88 ? 33.374 8.889 -2.503 1.00 58.81 88 ALA A CA 1
ATOM 664 C C . ALA A 1 88 ? 33.792 7.689 -1.635 1.00 58.81 88 ALA A C 1
ATOM 666 O O . ALA A 1 88 ? 34.415 6.741 -2.114 1.00 58.81 88 ALA A O 1
ATOM 667 N N . VAL A 1 89 ? 33.436 7.730 -0.351 1.00 67.88 89 VAL A N 1
ATOM 668 C CA . VAL A 1 89 ? 33.553 6.585 0.553 1.00 67.88 89 VAL A CA 1
ATOM 669 C C . VAL A 1 89 ? 32.344 5.686 0.317 1.00 67.88 89 VAL A C 1
ATOM 671 O O . VAL A 1 89 ? 31.201 6.147 0.338 1.00 67.88 89 VAL A O 1
ATOM 674 N N . GLU A 1 90 ? 32.584 4.395 0.092 1.00 75.38 90 GLU A N 1
ATOM 675 C CA . GLU A 1 90 ? 31.509 3.406 0.070 1.00 75.38 90 GLU A CA 1
ATOM 676 C C . GLU A 1 90 ? 30.855 3.344 1.456 1.00 75.38 90 GLU A C 1
ATOM 678 O O . GLU A 1 90 ? 31.500 3.012 2.451 1.00 75.38 90 GLU A O 1
ATOM 683 N N . ILE A 1 91 ? 29.564 3.674 1.528 1.00 80.25 91 ILE A N 1
ATOM 684 C CA . ILE A 1 91 ? 28.776 3.576 2.758 1.00 80.25 91 ILE A CA 1
ATOM 685 C C . ILE A 1 91 ? 27.845 2.368 2.682 1.00 80.25 91 ILE A C 1
ATOM 687 O O . ILE A 1 91 ? 27.126 2.173 1.702 1.00 80.25 91 ILE A O 1
ATOM 691 N N . CYS A 1 92 ? 27.851 1.549 3.733 1.00 84.62 92 CYS A N 1
ATOM 692 C CA . CYS A 1 92 ? 26.938 0.420 3.863 1.00 84.62 92 CYS A CA 1
ATOM 693 C C . CYS A 1 92 ? 25.677 0.875 4.602 1.00 84.62 92 CYS A C 1
ATOM 695 O O . CYS A 1 92 ? 25.757 1.344 5.737 1.00 84.62 92 CYS A O 1
ATOM 697 N N . ILE A 1 93 ? 24.519 0.750 3.953 1.00 87.50 93 ILE A N 1
ATOM 698 C CA . ILE A 1 93 ? 23.225 1.152 4.509 1.00 87.50 93 ILE A CA 1
ATOM 699 C C . ILE A 1 93 ? 22.216 0.025 4.299 1.00 87.50 93 ILE A C 1
ATOM 701 O O . ILE A 1 93 ? 22.138 -0.568 3.221 1.00 87.50 93 ILE A O 1
ATOM 705 N N . THR A 1 94 ? 21.383 -0.227 5.307 1.00 92.31 94 THR A N 1
ATOM 706 C CA . THR A 1 94 ? 20.211 -1.093 5.169 1.00 92.31 94 THR A CA 1
ATOM 707 C C . THR A 1 94 ? 19.170 -0.419 4.271 1.00 92.31 94 THR A C 1
ATOM 709 O O . THR A 1 94 ? 18.530 0.557 4.665 1.00 92.31 94 THR A O 1
ATOM 712 N N . ALA A 1 95 ? 18.966 -0.950 3.061 1.00 90.38 95 ALA A N 1
ATOM 713 C CA . ALA A 1 95 ? 18.051 -0.364 2.075 1.00 90.38 95 ALA A CA 1
ATOM 714 C C . ALA A 1 95 ? 16.613 -0.198 2.602 1.00 90.38 95 ALA A C 1
ATOM 716 O O . ALA A 1 95 ? 15.978 0.818 2.328 1.00 90.38 95 ALA A O 1
ATOM 717 N N . CYS A 1 96 ? 16.108 -1.166 3.377 1.00 91.12 96 CYS A N 1
ATOM 718 C CA . CYS A 1 96 ? 14.783 -1.077 3.993 1.00 91.12 96 CYS A CA 1
ATOM 719 C C . CYS A 1 96 ? 14.667 0.137 4.919 1.00 91.12 96 CYS A C 1
ATOM 721 O O . CYS A 1 96 ? 13.729 0.911 4.764 1.00 91.12 96 CYS A O 1
ATOM 723 N N . ASP A 1 97 ? 15.623 0.336 5.831 1.00 91.62 97 ASP A N 1
ATOM 724 C CA . ASP A 1 97 ? 15.581 1.422 6.820 1.00 91.62 97 ASP A CA 1
ATOM 725 C C . ASP A 1 97 ? 15.671 2.797 6.144 1.00 91.62 97 ASP A C 1
ATOM 727 O O . ASP A 1 97 ? 14.912 3.713 6.470 1.00 91.62 97 ASP A O 1
ATOM 731 N N . LEU A 1 98 ? 16.547 2.916 5.140 1.00 93.12 98 LEU A N 1
ATOM 732 C CA . LEU A 1 98 ? 16.713 4.127 4.336 1.00 93.12 98 LEU A CA 1
ATOM 733 C C . LEU A 1 98 ? 15.413 4.504 3.616 1.00 93.12 98 LEU A C 1
ATOM 735 O O . LEU A 1 98 ? 14.915 5.626 3.729 1.00 93.12 98 LEU A O 1
ATOM 739 N N . LEU A 1 99 ? 14.833 3.549 2.887 1.00 94.62 99 LEU A N 1
ATOM 740 C CA . LEU A 1 99 ? 13.615 3.782 2.115 1.00 94.62 99 LEU A CA 1
ATOM 741 C C . LEU A 1 99 ? 12.400 3.981 3.018 1.00 94.62 99 LEU A C 1
ATOM 743 O O . LEU A 1 99 ? 11.528 4.786 2.699 1.00 94.62 99 LEU A O 1
ATOM 747 N N . PHE A 1 100 ? 12.348 3.309 4.166 1.00 93.75 100 PHE A N 1
ATOM 748 C CA . PHE A 1 100 ? 11.337 3.565 5.185 1.00 93.75 100 PHE A CA 1
ATOM 749 C C . PHE A 1 100 ? 11.415 5.004 5.692 1.00 93.75 100 PHE A C 1
ATOM 751 O O . PHE A 1 100 ? 10.400 5.697 5.726 1.00 93.75 100 PHE A O 1
ATOM 758 N N . SER A 1 101 ? 12.620 5.496 5.986 1.00 92.94 101 SER A N 1
ATOM 759 C CA . SER A 1 101 ? 12.835 6.883 6.403 1.00 92.94 101 SER A CA 1
ATOM 760 C C . SER A 1 101 ? 12.377 7.892 5.340 1.00 92.94 101 SER A C 1
ATOM 762 O O . SER A 1 101 ? 11.655 8.842 5.654 1.00 92.94 101 SER A O 1
ATOM 764 N N . PHE A 1 102 ? 12.726 7.671 4.068 1.00 94.69 102 PHE A N 1
ATOM 765 C CA . PHE A 1 102 ? 12.319 8.550 2.967 1.00 94.69 102 PHE A CA 1
ATOM 766 C C . PHE A 1 102 ? 10.802 8.582 2.775 1.00 94.69 102 PHE A C 1
ATOM 768 O O . PHE A 1 102 ? 10.212 9.665 2.722 1.00 94.69 102 PHE A O 1
ATOM 775 N N . ILE A 1 103 ? 10.162 7.411 2.711 1.00 94.81 103 ILE A N 1
ATOM 776 C CA . ILE A 1 103 ? 8.709 7.307 2.543 1.00 94.81 103 ILE A CA 1
ATOM 777 C C . ILE A 1 103 ? 7.974 7.898 3.750 1.00 94.81 103 ILE A C 1
ATOM 779 O O . ILE A 1 103 ? 6.967 8.586 3.564 1.00 94.81 103 ILE A O 1
ATOM 783 N N . HIS A 1 104 ? 8.481 7.693 4.970 1.00 93.31 104 HIS A N 1
ATOM 784 C CA . HIS A 1 104 ? 7.907 8.273 6.185 1.00 93.31 104 HIS A CA 1
ATOM 785 C C . HIS A 1 104 ? 7.871 9.797 6.109 1.00 93.31 104 HIS A C 1
ATOM 787 O O . HIS A 1 104 ? 6.817 10.395 6.339 1.00 93.31 104 HIS A O 1
ATOM 793 N N . ARG A 1 105 ? 8.984 10.431 5.719 1.00 92.44 105 ARG A N 1
ATOM 794 C CA . ARG A 1 105 ? 9.075 11.895 5.606 1.00 92.44 105 ARG A CA 1
ATOM 795 C C . ARG A 1 105 ? 8.110 12.453 4.570 1.00 92.44 105 ARG A C 1
ATOM 797 O O . ARG A 1 105 ? 7.341 13.358 4.891 1.00 92.44 105 ARG A O 1
ATOM 804 N N . ILE A 1 106 ? 8.103 11.901 3.356 1.00 92.94 106 ILE A N 1
ATOM 805 C CA . ILE A 1 106 ? 7.240 12.424 2.288 1.00 92.94 106 ILE A CA 1
ATOM 806 C C . ILE A 1 106 ? 5.757 12.157 2.564 1.00 92.94 106 ILE A C 1
ATOM 808 O O . ILE A 1 106 ? 4.934 13.033 2.316 1.00 92.94 106 ILE A O 1
ATOM 812 N N . SER A 1 107 ? 5.404 10.997 3.127 1.00 91.12 107 SER A N 1
ATOM 813 C CA . SER A 1 107 ? 4.008 10.675 3.452 1.00 91.12 107 SER A CA 1
ATOM 814 C C . SER A 1 107 ? 3.509 11.573 4.579 1.00 91.12 107 SER A C 1
ATOM 816 O O . SER A 1 107 ? 2.448 12.184 4.469 1.00 91.12 107 SER A O 1
ATOM 818 N N . SER A 1 108 ? 4.315 11.738 5.629 1.00 91.38 108 SER A N 1
ATOM 819 C CA . SER A 1 108 ? 3.994 12.623 6.749 1.00 91.38 108 SER A CA 1
ATOM 820 C C . SER A 1 108 ? 3.864 14.082 6.308 1.00 91.38 108 SER A C 1
ATOM 822 O O . SER A 1 108 ? 2.933 14.762 6.729 1.00 91.38 108 SER A O 1
ATOM 824 N N . LEU A 1 109 ? 4.725 14.561 5.404 1.00 89.94 109 LEU A N 1
ATOM 825 C CA . LEU A 1 109 ? 4.609 15.908 4.838 1.00 89.94 109 LEU A CA 1
ATOM 826 C C . LEU A 1 109 ? 3.256 16.132 4.152 1.00 89.94 109 LEU A C 1
ATOM 828 O O . LEU A 1 109 ? 2.677 17.209 4.276 1.00 89.94 109 LEU A O 1
ATOM 832 N N . VAL A 1 110 ? 2.756 15.134 3.423 1.00 86.56 110 VAL A N 1
ATOM 833 C CA . VAL A 1 110 ? 1.482 15.246 2.708 1.00 86.56 110 VAL A CA 1
ATOM 834 C C . VAL A 1 110 ? 0.294 15.199 3.672 1.00 86.56 110 VAL A C 1
ATOM 836 O O . VAL A 1 110 ? -0.639 15.982 3.510 1.00 86.56 110 VAL A O 1
ATOM 839 N N . PHE A 1 111 ? 0.312 14.310 4.671 1.00 83.94 111 PHE A N 1
ATOM 840 C CA . PHE A 1 111 ? -0.839 14.101 5.559 1.00 83.94 111 PHE A CA 1
ATOM 841 C C . PHE A 1 111 ? -0.935 15.095 6.721 1.00 83.94 111 PHE A C 1
ATOM 843 O O . PHE A 1 111 ? -2.047 15.449 7.107 1.00 83.94 111 PHE A O 1
ATOM 850 N N . VAL A 1 112 ? 0.193 15.526 7.296 1.00 85.12 112 VAL A N 1
ATOM 851 C CA . VAL A 1 112 ? 0.216 16.397 8.490 1.00 85.12 112 VAL A CA 1
ATOM 852 C C . VAL A 1 112 ? 1.009 17.689 8.303 1.00 85.12 112 VAL A C 1
ATOM 854 O O . VAL A 1 112 ? 1.091 18.498 9.223 1.00 85.12 112 VAL A O 1
ATOM 857 N N . GLY A 1 113 ? 1.575 17.915 7.116 1.00 84.94 113 GLY A N 1
ATOM 858 C CA . GLY A 1 113 ? 2.331 19.126 6.815 1.00 84.94 113 GLY A CA 1
ATOM 859 C C . GLY A 1 113 ? 3.735 19.148 7.424 1.00 84.94 113 GLY A C 1
ATOM 860 O O . GLY A 1 113 ? 4.144 18.268 8.183 1.00 84.94 113 GLY A O 1
ATOM 861 N N . LYS A 1 114 ? 4.495 20.190 7.070 1.00 82.94 114 LYS A N 1
ATOM 862 C CA . LYS A 1 114 ? 5.907 20.342 7.461 1.00 82.94 114 LYS A CA 1
ATOM 863 C C . LYS A 1 114 ? 6.096 20.564 8.967 1.00 82.94 114 LYS A C 1
ATOM 865 O O . LYS A 1 114 ? 7.134 20.219 9.514 1.00 82.94 114 LYS A O 1
ATOM 870 N N . GLU A 1 115 ? 5.091 21.123 9.634 1.00 81.81 115 GLU A N 1
ATOM 871 C CA . GLU A 1 115 ? 5.136 21.434 11.068 1.00 81.81 115 GLU A CA 1
ATOM 872 C C . GLU A 1 115 ? 5.183 20.174 11.940 1.00 81.81 115 GLU A C 1
ATOM 874 O O . GLU A 1 115 ? 5.814 20.160 12.997 1.00 81.81 115 GLU A O 1
ATOM 879 N N . HIS A 1 116 ? 4.540 19.096 11.486 1.00 84.81 116 HIS A N 1
ATOM 880 C CA . HIS A 1 116 ? 4.386 17.874 12.270 1.00 84.81 116 HIS A CA 1
ATOM 881 C C . HIS A 1 116 ? 5.121 16.666 11.681 1.00 84.81 116 HIS A C 1
ATOM 883 O O . HIS A 1 116 ? 5.308 15.679 12.392 1.00 84.81 116 HIS A O 1
ATOM 889 N N . CYS A 1 117 ? 5.587 16.721 10.426 1.00 82.69 117 CYS A N 1
ATOM 890 C CA . CYS A 1 117 ? 6.179 15.557 9.760 1.00 82.69 117 CYS A CA 1
ATOM 891 C C . CYS A 1 117 ? 7.460 15.027 10.422 1.00 82.69 117 CYS A C 1
ATOM 893 O O . CYS A 1 117 ? 7.732 13.831 10.336 1.00 82.69 117 CYS A O 1
ATOM 895 N N . HIS A 1 118 ? 8.226 15.888 11.100 1.00 85.44 118 HIS A N 1
ATOM 896 C CA . HIS A 1 118 ? 9.431 15.504 11.850 1.00 85.44 118 HIS A CA 1
ATOM 897 C C . HIS A 1 118 ? 9.186 15.369 13.357 1.00 85.44 118 HIS A C 1
ATOM 899 O O . HIS A 1 118 ? 10.126 15.156 14.119 1.00 85.44 118 HIS A O 1
ATOM 905 N N . ASN A 1 119 ? 7.936 15.491 13.817 1.00 90.75 119 ASN A N 1
ATOM 906 C CA . ASN A 1 119 ? 7.636 15.374 15.236 1.00 90.75 119 ASN A CA 1
ATOM 907 C C . ASN A 1 119 ? 7.863 13.919 15.710 1.00 90.75 119 ASN A C 1
ATOM 909 O O . ASN A 1 119 ? 7.353 12.982 15.081 1.00 90.75 119 ASN A O 1
ATOM 913 N N . PRO A 1 120 ? 8.593 13.696 16.818 1.00 91.81 120 PRO A N 1
ATOM 914 C CA . PRO A 1 120 ? 8.892 12.348 17.299 1.00 91.81 120 PRO A CA 1
ATOM 915 C C . PRO A 1 120 ? 7.645 11.584 17.764 1.00 91.81 120 PRO A C 1
ATOM 917 O O . PRO A 1 120 ? 7.591 10.371 17.593 1.00 91.81 120 PRO A O 1
ATOM 920 N N . ILE A 1 121 ? 6.618 12.269 18.286 1.00 92.62 121 ILE A N 1
ATOM 921 C CA . ILE A 1 121 ? 5.345 11.646 18.694 1.00 92.62 121 ILE A CA 1
ATOM 922 C C . ILE A 1 121 ? 4.615 11.099 17.466 1.00 92.62 121 ILE A C 1
ATOM 924 O O . ILE A 1 121 ? 4.137 9.966 17.477 1.00 92.62 121 ILE A O 1
ATOM 928 N N . TRP A 1 122 ? 4.555 11.895 16.395 1.00 93.06 122 TRP A N 1
ATOM 929 C CA . TRP A 1 122 ? 3.971 11.470 15.125 1.00 93.06 122 TRP A CA 1
ATOM 930 C C . TRP A 1 122 ? 4.754 10.304 14.515 1.00 93.06 122 TRP A C 1
ATOM 932 O O . TRP A 1 122 ? 4.169 9.294 14.131 1.00 93.06 122 TRP A O 1
ATOM 942 N N . THR A 1 123 ? 6.082 10.416 14.487 1.00 92.31 123 THR A N 1
ATOM 943 C CA . THR A 1 123 ? 6.966 9.392 13.920 1.00 92.31 123 THR A CA 1
ATOM 944 C C . THR A 1 123 ? 6.866 8.059 14.663 1.00 92.31 123 THR A C 1
ATOM 946 O O . THR A 1 123 ? 6.724 7.022 14.012 1.00 92.31 123 THR A O 1
ATOM 949 N N . ASP A 1 124 ? 6.867 8.071 16.003 1.00 92.69 124 ASP A N 1
ATOM 950 C CA . ASP A 1 124 ? 6.647 6.861 16.809 1.00 92.69 124 ASP A CA 1
ATOM 951 C C . ASP A 1 124 ? 5.278 6.248 16.515 1.00 92.69 124 ASP A C 1
ATOM 953 O O . ASP A 1 124 ? 5.187 5.048 16.265 1.00 92.69 124 ASP A O 1
ATOM 957 N N . ALA A 1 125 ? 4.222 7.065 16.503 1.00 93.00 125 ALA A N 1
ATOM 958 C CA . ALA A 1 125 ? 2.869 6.576 16.296 1.00 93.00 125 ALA A CA 1
ATOM 959 C C . ALA A 1 125 ? 2.696 5.931 14.914 1.00 93.00 125 ALA A C 1
ATOM 961 O O . ALA A 1 125 ? 2.151 4.835 14.827 1.00 93.00 125 ALA A O 1
ATOM 962 N N . VAL A 1 126 ? 3.161 6.575 13.839 1.00 92.06 126 VAL A N 1
ATOM 963 C CA . VAL A 1 126 ? 3.026 6.051 12.467 1.00 92.06 126 VAL A CA 1
ATOM 964 C C . VAL A 1 126 ? 3.815 4.752 12.294 1.00 92.06 126 VAL A C 1
ATOM 966 O O . VAL A 1 126 ? 3.309 3.807 11.693 1.00 92.06 126 VAL A O 1
ATOM 969 N N . THR A 1 127 ? 5.030 4.692 12.844 1.00 90.50 127 THR A N 1
ATOM 970 C CA . THR A 1 127 ? 5.930 3.541 12.682 1.00 90.50 127 THR A CA 1
ATOM 971 C C . THR A 1 127 ? 5.485 2.341 13.516 1.00 90.50 127 THR A C 1
ATOM 973 O O . THR A 1 127 ? 5.528 1.206 13.048 1.00 90.50 127 THR A O 1
ATOM 976 N N . ASN A 1 128 ? 5.052 2.570 14.760 1.00 91.06 128 ASN A N 1
ATOM 977 C CA . ASN A 1 128 ? 4.785 1.489 15.709 1.00 91.06 128 ASN A CA 1
ATOM 978 C C . ASN A 1 128 ? 3.316 1.058 15.774 1.00 91.06 128 ASN A C 1
ATOM 980 O O . ASN A 1 128 ? 3.054 -0.060 16.215 1.00 91.06 128 ASN A O 1
ATOM 984 N N . LEU A 1 129 ? 2.361 1.872 15.309 1.00 90.25 129 LEU A N 1
ATOM 985 C CA . LEU A 1 129 ? 0.942 1.503 15.348 1.00 90.25 129 LEU A CA 1
ATOM 986 C C . LEU A 1 129 ? 0.655 0.157 14.650 1.00 90.25 129 LEU A C 1
ATOM 988 O O . LEU A 1 129 ? -0.015 -0.674 15.266 1.00 90.25 129 LEU A O 1
ATOM 992 N N . PRO A 1 130 ? 1.139 -0.117 13.420 1.00 89.25 130 PRO A N 1
ATOM 993 C CA . PRO A 1 130 ? 0.877 -1.400 12.759 1.00 89.25 130 PRO A CA 1
ATOM 994 C C . PRO A 1 130 ? 1.466 -2.589 13.525 1.00 89.25 130 PRO A C 1
ATOM 996 O O . PRO A 1 130 ? 0.821 -3.630 13.648 1.00 89.25 130 PRO A O 1
ATOM 999 N N . VAL A 1 131 ? 2.656 -2.408 14.104 1.00 91.44 131 VAL A N 1
ATOM 1000 C CA . VAL A 1 131 ? 3.331 -3.423 14.925 1.00 91.44 131 VAL A CA 1
ATOM 1001 C C . VAL A 1 131 ? 2.520 -3.718 16.187 1.00 91.44 131 VAL A C 1
ATOM 1003 O O . VAL A 1 131 ? 2.237 -4.878 16.489 1.00 91.44 131 VAL A O 1
ATOM 1006 N N . ASP A 1 132 ? 2.083 -2.682 16.903 1.00 93.50 132 ASP A N 1
ATOM 1007 C CA . ASP A 1 132 ? 1.281 -2.835 18.116 1.00 93.50 132 ASP A CA 1
ATOM 1008 C C . ASP A 1 132 ? -0.092 -3.475 17.809 1.00 93.50 132 ASP A C 1
ATOM 1010 O O . ASP A 1 132 ? -0.595 -4.277 18.607 1.00 93.50 132 ASP A O 1
ATOM 1014 N N . VAL A 1 133 ? -0.692 -3.170 16.648 1.00 91.75 133 VAL A N 1
ATOM 1015 C CA . VAL A 1 133 ? -1.939 -3.788 16.158 1.00 91.75 133 VAL A CA 1
ATOM 1016 C C . VAL A 1 133 ? -1.758 -5.288 15.928 1.00 91.75 133 VAL A C 1
ATOM 1018 O O . VAL A 1 133 ? -2.552 -6.075 16.456 1.00 91.75 133 VAL A O 1
ATOM 1021 N N . GLU A 1 134 ? -0.714 -5.695 15.202 1.00 91.00 134 GLU A N 1
ATOM 1022 C CA . GLU A 1 134 ? -0.441 -7.111 14.939 1.00 91.00 134 GLU A CA 1
ATOM 1023 C C . GLU A 1 134 ? -0.101 -7.864 16.229 1.00 91.00 134 GLU A C 1
ATOM 1025 O O . GLU A 1 134 ? -0.684 -8.916 16.483 1.00 91.00 134 GLU A O 1
ATOM 1030 N N . ILE A 1 135 ? 0.739 -7.313 17.114 1.00 93.12 135 ILE A N 1
ATOM 1031 C CA . ILE A 1 135 ? 1.039 -7.945 18.411 1.00 93.12 135 ILE A CA 1
ATOM 1032 C C . ILE A 1 135 ? -0.239 -8.117 19.242 1.00 93.12 135 ILE A C 1
ATOM 1034 O O . ILE A 1 135 ? -0.484 -9.192 19.792 1.00 93.12 135 ILE A O 1
ATOM 1038 N N . THR A 1 136 ? -1.095 -7.090 19.305 1.00 93.25 136 THR A N 1
ATOM 1039 C CA . THR A 1 136 ? -2.382 -7.173 20.015 1.00 93.25 136 THR A CA 1
ATOM 1040 C C . THR A 1 136 ? -3.246 -8.303 19.458 1.00 93.25 136 THR A C 1
ATOM 1042 O O . THR A 1 136 ? -3.839 -9.071 20.219 1.00 93.25 136 THR A O 1
ATOM 1045 N N . LYS A 1 137 ? -3.300 -8.443 18.131 1.00 91.75 137 LYS A N 1
ATOM 1046 C CA . LYS A 1 137 ? -4.006 -9.534 17.459 1.00 91.75 137 LYS A CA 1
ATOM 1047 C C . LYS A 1 137 ? -3.398 -10.893 17.800 1.00 91.75 137 LYS A C 1
ATOM 1049 O O . LYS A 1 137 ? -4.151 -11.774 18.205 1.00 91.75 137 LYS A O 1
ATOM 1054 N N . PHE A 1 138 ? -2.080 -11.064 17.692 1.00 92.69 138 PHE A N 1
ATOM 1055 C CA . PHE A 1 138 ? -1.396 -12.323 18.005 1.00 92.69 138 PHE A CA 1
ATOM 1056 C C . PHE A 1 138 ? -1.623 -12.769 19.451 1.00 92.69 138 PHE A C 1
ATOM 1058 O O . PHE A 1 138 ? -1.845 -13.952 19.691 1.00 92.69 138 PHE A O 1
ATOM 1065 N N . ILE A 1 139 ? -1.652 -11.832 20.401 1.00 93.12 139 ILE A N 1
ATOM 1066 C CA . ILE A 1 139 ? -1.948 -12.130 21.807 1.00 93.12 139 ILE A CA 1
ATOM 1067 C C . ILE A 1 139 ? -3.418 -12.531 21.994 1.00 93.12 139 ILE A C 1
ATOM 1069 O O . ILE A 1 139 ? -3.714 -13.445 22.757 1.00 93.12 139 ILE A O 1
ATOM 1073 N N . LEU A 1 140 ? -4.361 -11.865 21.319 1.00 92.12 140 LEU A N 1
ATOM 1074 C CA . LEU A 1 140 ? -5.796 -12.108 21.513 1.00 92.12 140 LEU A CA 1
ATOM 1075 C C . LEU A 1 140 ? -6.350 -13.292 20.713 1.00 92.12 140 LEU A C 1
ATOM 1077 O O . LEU A 1 140 ? -7.401 -13.830 21.073 1.00 92.12 140 LEU A O 1
ATOM 1081 N N . LEU A 1 141 ? -5.690 -13.688 19.625 1.00 90.69 141 LEU A N 1
ATOM 1082 C CA . LEU A 1 141 ? -6.187 -14.711 18.708 1.00 90.69 141 LEU A CA 1
ATOM 1083 C C . LEU A 1 141 ? -6.372 -16.099 19.360 1.00 90.69 141 LEU A C 1
ATOM 1085 O O . LEU A 1 141 ? -7.430 -16.683 19.107 1.00 90.69 141 LEU A O 1
ATOM 1089 N N . PRO A 1 142 ? -5.457 -16.601 20.221 1.00 92.38 142 PRO A N 1
ATOM 1090 C CA . PRO A 1 142 ? -5.598 -17.905 20.878 1.00 92.38 142 PRO A CA 1
ATOM 1091 C C . PRO A 1 142 ? -6.802 -18.002 21.820 1.00 92.38 142 PRO A C 1
ATOM 1093 O O . PRO A 1 142 ? -7.290 -19.094 22.098 1.00 92.38 142 PRO A O 1
ATOM 1096 N N . PHE A 1 143 ? -7.304 -16.869 22.317 1.00 91.81 143 PHE A N 1
ATOM 1097 C CA . PHE A 1 143 ? -8.422 -16.860 23.250 1.00 91.81 143 PHE A CA 1
ATOM 1098 C C . PHE A 1 143 ? -9.774 -16.959 22.522 1.00 91.81 143 PHE A C 1
ATOM 1100 O O . PHE A 1 143 ? -9.987 -16.268 21.512 1.00 91.81 143 PHE A O 1
ATOM 1107 N N . PRO A 1 144 ? -10.735 -17.735 23.063 1.00 90.56 144 PRO A N 1
ATOM 1108 C CA . PRO A 1 144 ? -12.123 -17.728 22.616 1.00 90.56 144 PRO A CA 1
ATOM 1109 C C . PRO A 1 144 ? -12.724 -16.319 22.593 1.00 90.56 144 PRO A C 1
ATOM 1111 O O . PRO A 1 144 ? -12.399 -15.475 23.432 1.00 90.56 144 PRO A O 1
ATOM 1114 N N . TYR A 1 145 ? -13.649 -16.069 21.661 1.00 87.81 145 TYR A N 1
ATOM 1115 C CA . TYR A 1 145 ? -14.229 -14.739 21.425 1.00 87.81 145 TYR A CA 1
ATOM 1116 C C . TYR A 1 145 ? -14.765 -14.063 22.702 1.00 87.81 145 TYR A C 1
ATOM 1118 O O . TYR A 1 145 ? -14.536 -12.871 22.912 1.00 87.81 145 TYR A O 1
ATOM 1126 N N . TYR A 1 146 ? -15.417 -14.824 23.587 1.00 89.00 146 TYR A N 1
ATOM 1127 C CA . TYR A 1 146 ? -15.981 -14.304 24.835 1.00 89.00 146 TYR A CA 1
ATOM 1128 C C . TYR A 1 146 ? -14.914 -13.887 25.866 1.00 89.00 146 TYR A C 1
ATOM 1130 O O . TYR A 1 146 ? -15.136 -12.927 26.602 1.00 89.00 146 TYR A O 1
ATOM 1138 N N . LEU A 1 147 ? -13.734 -14.526 25.886 1.00 92.62 147 LEU A N 1
ATOM 1139 C CA . LEU A 1 147 ? -12.645 -14.172 26.811 1.00 92.62 147 LEU A CA 1
ATOM 1140 C C . LEU A 1 147 ? -11.874 -12.926 26.376 1.00 92.62 147 LEU A C 1
ATOM 1142 O O . LEU A 1 147 ? -11.380 -12.176 27.219 1.00 92.62 147 LEU A O 1
ATOM 1146 N N . ARG A 1 148 ? -11.813 -12.646 25.069 1.00 92.25 148 ARG A N 1
ATOM 1147 C CA . ARG A 1 148 ? -11.057 -11.502 24.528 1.00 92.25 148 ARG A CA 1
ATOM 1148 C C . ARG A 1 148 ? -11.470 -10.165 25.140 1.00 92.25 148 ARG A C 1
ATOM 1150 O O . ARG A 1 148 ? -10.629 -9.287 25.286 1.00 92.25 148 ARG A O 1
ATOM 1157 N N . ARG A 1 149 ? -12.741 -10.001 25.533 1.00 91.06 149 ARG A N 1
ATOM 1158 C CA . ARG A 1 149 ? -13.236 -8.774 26.188 1.00 91.06 149 ARG A CA 1
ATOM 1159 C C . ARG A 1 149 ? -12.558 -8.502 27.531 1.00 91.06 149 ARG A C 1
ATOM 1161 O O . ARG A 1 149 ? -12.328 -7.341 27.850 1.00 91.06 149 ARG A O 1
ATOM 1168 N N . PHE A 1 150 ? -12.240 -9.548 28.283 1.00 92.38 150 PHE A N 1
ATOM 1169 C CA . PHE A 1 150 ? -11.605 -9.431 29.594 1.00 92.38 150 PHE A CA 1
ATOM 1170 C C . PHE A 1 150 ? -10.082 -9.335 29.486 1.00 92.38 150 PHE A C 1
ATOM 1172 O O . PHE A 1 150 ? -9.452 -8.652 30.285 1.00 92.38 150 PHE A O 1
ATOM 1179 N N . ILE A 1 151 ? -9.499 -9.970 28.467 1.00 92.38 151 ILE A N 1
ATOM 1180 C CA . ILE A 1 151 ? -8.044 -10.030 28.277 1.00 92.38 151 ILE A CA 1
ATOM 1181 C C . ILE A 1 151 ? -7.513 -8.785 27.567 1.00 92.38 151 ILE A C 1
ATOM 1183 O O . ILE A 1 151 ? -6.453 -8.284 27.924 1.00 92.38 151 ILE A O 1
ATOM 1187 N N . ALA A 1 152 ? -8.245 -8.242 26.590 1.00 91.75 152 ALA A N 1
ATOM 1188 C CA . ALA A 1 152 ? -7.781 -7.105 25.797 1.00 91.75 152 ALA A CA 1
ATOM 1189 C C . ALA A 1 152 ? -7.308 -5.895 26.627 1.00 91.75 152 ALA A C 1
ATOM 1191 O O . ALA A 1 152 ? -6.243 -5.374 26.304 1.00 91.75 152 ALA A O 1
ATOM 1192 N N . PRO A 1 153 ? -7.997 -5.455 27.701 1.00 91.56 153 PRO A N 1
ATOM 1193 C CA . PRO A 1 153 ? -7.518 -4.354 28.545 1.00 91.56 153 PRO A CA 1
ATOM 1194 C C . PRO A 1 153 ? -6.160 -4.603 29.223 1.00 91.56 153 PRO A C 1
ATOM 1196 O O . PRO A 1 153 ? -5.458 -3.643 29.541 1.00 91.56 153 PRO A O 1
ATOM 1199 N N . LEU A 1 154 ? -5.782 -5.870 29.425 1.00 93.00 154 LEU A N 1
ATOM 1200 C CA . LEU A 1 154 ? -4.518 -6.271 30.049 1.00 93.00 154 LEU A CA 1
ATOM 1201 C C . LEU A 1 154 ? -3.342 -6.265 29.061 1.00 93.00 154 LEU A C 1
ATOM 1203 O O . LEU A 1 154 ? -2.194 -6.333 29.488 1.00 93.00 154 LEU A O 1
ATOM 1207 N N . VAL A 1 155 ? -3.606 -6.177 27.753 1.00 94.38 155 VAL A N 1
ATOM 1208 C CA . VAL A 1 155 ? -2.565 -6.189 26.717 1.00 94.38 155 VAL A CA 1
ATOM 1209 C C . VAL A 1 155 ? -1.856 -4.825 26.676 1.00 94.38 155 VAL A C 1
ATOM 1211 O O . VAL A 1 155 ? -2.489 -3.821 26.328 1.00 94.38 155 VAL A O 1
ATOM 1214 N N . PRO A 1 156 ? -0.543 -4.744 26.975 1.00 94.38 156 PRO A N 1
ATOM 1215 C CA . PRO A 1 156 ? 0.181 -3.472 27.001 1.00 94.38 156 PRO A CA 1
ATOM 1216 C C . PRO A 1 156 ? 0.164 -2.739 25.655 1.00 94.38 156 PRO A C 1
ATOM 1218 O O . PRO A 1 156 ? -0.018 -1.522 25.620 1.00 94.38 156 PRO A O 1
ATOM 1221 N N . GLN A 1 157 ? 0.287 -3.478 24.549 1.00 93.69 157 GLN A N 1
ATOM 1222 C CA . GLN A 1 157 ? 0.293 -2.937 23.187 1.00 93.69 157 GLN A CA 1
ATOM 1223 C C . GLN A 1 157 ? -1.040 -2.274 22.847 1.00 93.69 157 GLN A C 1
ATOM 1225 O O . GLN A 1 157 ? -1.055 -1.169 22.317 1.00 93.69 157 GLN A O 1
ATOM 1230 N N . ARG A 1 158 ? -2.170 -2.851 23.270 1.00 91.62 158 ARG A N 1
ATOM 1231 C CA . ARG A 1 158 ? -3.478 -2.200 23.134 1.00 91.62 158 ARG A CA 1
ATOM 1232 C C . ARG A 1 158 ? -3.504 -0.841 23.833 1.00 91.62 158 ARG A C 1
ATOM 1234 O O . ARG A 1 158 ? -4.009 0.135 23.281 1.00 91.62 158 ARG A O 1
ATOM 1241 N N . ASN A 1 159 ? -2.969 -0.766 25.050 1.00 90.62 159 ASN A N 1
ATOM 1242 C CA . ASN A 1 159 ? -2.918 0.487 25.800 1.00 90.62 159 ASN A CA 1
ATOM 1243 C C . ASN A 1 159 ? -1.965 1.496 25.139 1.00 90.62 159 ASN A C 1
ATOM 1245 O O . ASN A 1 159 ? -2.266 2.689 25.125 1.00 90.62 159 ASN A O 1
ATOM 1249 N N . ARG A 1 160 ? -0.867 1.032 24.528 1.00 93.31 160 ARG A N 1
ATOM 1250 C CA . ARG A 1 160 ? 0.026 1.866 23.712 1.00 93.31 160 ARG A CA 1
ATOM 1251 C C . ARG A 1 160 ? -0.682 2.440 22.483 1.00 93.31 160 ARG A C 1
ATOM 1253 O O . ARG A 1 160 ? -0.599 3.647 22.297 1.00 93.31 160 ARG A O 1
ATOM 1260 N N . ILE A 1 161 ? -1.465 1.645 21.750 1.00 91.44 161 ILE A N 1
ATOM 1261 C CA . ILE A 1 161 ? -2.276 2.117 20.609 1.00 91.44 161 ILE A CA 1
ATOM 1262 C C . ILE A 1 161 ? -3.210 3.253 21.038 1.00 91.44 161 ILE A C 1
ATOM 1264 O O . ILE A 1 161 ? -3.286 4.295 20.386 1.00 91.44 161 ILE A O 1
ATOM 1268 N N . MET A 1 162 ? -3.910 3.083 22.165 1.00 88.88 162 MET A N 1
ATOM 1269 C CA . MET A 1 162 ? -4.812 4.118 22.682 1.00 88.88 162 MET A CA 1
ATOM 1270 C C . MET A 1 162 ? -4.054 5.402 23.052 1.00 88.88 162 MET A C 1
ATOM 1272 O O . MET A 1 162 ? -4.525 6.496 22.740 1.00 88.88 162 MET A O 1
ATOM 1276 N N . ARG A 1 163 ? -2.862 5.283 23.658 1.00 90.69 163 ARG A N 1
ATOM 1277 C CA . ARG A 1 163 ? -1.996 6.432 23.977 1.00 90.69 163 ARG A CA 1
ATOM 1278 C C . ARG A 1 163 ? -1.459 7.123 22.727 1.00 90.69 163 ARG A C 1
ATOM 1280 O O . ARG A 1 163 ? -1.541 8.340 22.660 1.00 90.69 163 ARG A O 1
ATOM 1287 N N . GLN A 1 164 ? -0.962 6.378 21.739 1.00 91.38 164 GLN A N 1
ATOM 1288 C CA . GLN A 1 164 ? -0.473 6.927 20.468 1.00 91.38 164 GLN A CA 1
ATOM 1289 C C . GLN A 1 164 ? -1.569 7.732 19.771 1.00 91.38 164 GLN A C 1
ATOM 1291 O O . GLN A 1 164 ? -1.351 8.873 19.379 1.00 91.38 164 GLN A O 1
ATOM 1296 N N . ARG A 1 165 ? -2.787 7.189 19.691 1.00 88.69 165 ARG A N 1
ATOM 1297 C CA . ARG A 1 165 ? -3.928 7.885 19.078 1.00 88.69 165 ARG A CA 1
ATOM 1298 C C . ARG A 1 165 ? -4.337 9.144 19.841 1.00 88.69 165 ARG A C 1
ATOM 1300 O O . ARG A 1 165 ? -4.670 10.147 19.214 1.00 88.69 165 ARG A O 1
ATOM 1307 N N . ALA A 1 166 ? -4.326 9.102 21.174 1.00 88.62 166 ALA A N 1
ATOM 1308 C CA . ALA A 1 166 ? -4.587 10.280 21.997 1.00 88.62 166 ALA A CA 1
ATOM 1309 C C . ALA A 1 166 ? -3.494 11.346 21.815 1.00 88.62 166 ALA A C 1
ATOM 1311 O O . ALA A 1 166 ? -3.820 12.501 21.575 1.00 88.62 166 ALA A O 1
ATOM 1312 N N . ALA A 1 167 ? -2.221 10.949 21.827 1.00 90.69 167 ALA A N 1
ATOM 1313 C CA . ALA A 1 167 ? -1.087 11.848 21.644 1.00 90.69 167 ALA A CA 1
ATOM 1314 C C . ALA A 1 167 ? -1.069 12.491 20.250 1.00 90.69 167 ALA A C 1
ATOM 1316 O O . ALA A 1 167 ? -0.807 13.681 20.134 1.00 90.69 167 ALA A O 1
ATOM 1317 N N . VAL A 1 168 ? -1.405 11.740 19.196 1.00 90.50 168 VAL A N 1
ATOM 1318 C CA . VAL A 1 168 ? -1.537 12.279 17.832 1.00 90.50 168 VAL A CA 1
ATOM 1319 C C . VAL A 1 168 ? -2.725 13.233 17.726 1.00 90.50 168 VAL A C 1
ATOM 1321 O O . VAL A 1 168 ? -2.601 14.287 17.109 1.00 90.50 168 VAL A O 1
ATOM 1324 N N . ARG A 1 169 ? -3.867 12.912 18.349 1.00 88.50 169 ARG A N 1
ATOM 1325 C CA . ARG A 1 169 ? -4.991 13.856 18.446 1.00 88.50 169 ARG A CA 1
ATOM 1326 C C . ARG A 1 169 ? -4.540 15.147 19.118 1.00 88.50 169 ARG A C 1
ATOM 1328 O O . ARG A 1 169 ? -4.804 16.222 18.595 1.00 88.50 169 ARG A O 1
ATOM 1335 N N . ASP A 1 170 ? -3.871 15.038 20.256 1.00 88.81 170 ASP A N 1
ATOM 1336 C CA . ASP A 1 170 ? -3.433 16.210 21.001 1.00 88.81 170 ASP A CA 1
ATOM 1337 C C . ASP A 1 170 ? -2.402 16.998 20.197 1.00 88.81 170 ASP A C 1
ATOM 1339 O O . ASP A 1 170 ? -2.560 18.201 20.071 1.00 88.81 170 ASP A O 1
ATOM 1343 N N . LEU A 1 171 ? -1.439 16.355 19.539 1.00 88.12 171 LEU A N 1
ATOM 1344 C CA . LEU A 1 171 ? -0.469 17.021 18.667 1.00 88.12 171 LEU A CA 1
ATOM 1345 C C . LEU A 1 171 ? -1.142 17.834 17.548 1.00 88.12 171 LEU A C 1
ATOM 1347 O O . LEU A 1 171 ? -0.824 19.006 17.376 1.00 88.12 171 LEU A O 1
ATOM 1351 N N . LEU A 1 172 ? -2.081 17.228 16.815 1.00 84.56 172 LEU A N 1
ATOM 1352 C CA . LEU A 1 172 ? -2.703 17.855 15.643 1.00 84.56 172 LEU A CA 1
ATOM 1353 C C . LEU A 1 172 ? -3.731 18.937 16.011 1.00 84.56 172 LEU A C 1
ATOM 1355 O O . LEU A 1 172 ? -3.897 19.904 15.275 1.00 84.56 172 LEU A O 1
ATOM 1359 N N . PHE A 1 173 ? -4.428 18.788 17.142 1.00 81.88 173 PHE A N 1
ATOM 1360 C CA . PHE A 1 173 ? -5.551 19.660 17.514 1.00 81.88 173 PHE A CA 1
ATOM 1361 C C . PHE A 1 173 ? -5.282 20.572 18.724 1.00 81.88 173 PHE A C 1
ATOM 1363 O O . PHE A 1 173 ? -6.075 21.471 19.004 1.00 81.88 173 PHE A O 1
ATOM 1370 N N . SER A 1 174 ? -4.172 20.393 19.450 1.00 70.88 174 SER A N 1
ATOM 1371 C CA . SER A 1 174 ? -3.688 21.419 20.391 1.00 70.88 174 SER A CA 1
ATOM 1372 C C . SER A 1 174 ? -3.065 22.592 19.634 1.00 70.88 174 SER A C 1
ATOM 1374 O O . SER A 1 174 ? -3.371 23.740 19.952 1.00 70.88 174 SER A O 1
ATOM 1376 N N . ALA A 1 175 ? -2.324 22.309 18.555 1.00 55.41 175 ALA A N 1
ATOM 1377 C CA . ALA A 1 175 ? -1.762 23.314 17.656 1.00 55.41 175 ALA A CA 1
ATOM 1378 C C . ALA A 1 175 ? -2.850 24.152 16.960 1.00 55.41 175 ALA A C 1
ATOM 1380 O O . ALA A 1 175 ? -2.717 25.368 16.847 1.00 55.41 175 ALA A O 1
ATOM 1381 N N . SER A 1 176 ? -3.985 23.547 16.582 1.00 51.53 176 SER A N 1
ATOM 1382 C CA . SER A 1 176 ? -5.089 24.273 15.937 1.00 51.53 176 SER A CA 1
ATOM 1383 C C . SER A 1 176 ? -5.786 25.276 16.864 1.00 51.53 176 SER A C 1
ATOM 1385 O O . SER A 1 176 ? -6.333 26.263 16.381 1.00 51.53 176 SER A O 1
ATOM 1387 N N . LYS A 1 177 ? -5.763 25.068 18.191 1.00 49.34 177 LYS A N 1
ATOM 1388 C CA . LYS A 1 177 ? -6.283 26.053 19.159 1.00 49.34 177 LYS A CA 1
ATOM 1389 C C . LYS A 1 177 ? -5.366 27.269 19.306 1.00 49.34 177 LYS A C 1
ATOM 1391 O O . LYS A 1 177 ? -5.870 28.364 19.532 1.00 49.34 177 LYS A O 1
ATOM 1396 N N . GLU A 1 178 ? -4.054 27.096 19.155 1.00 43.75 178 GLU A N 1
ATOM 1397 C CA . GLU A 1 178 ? -3.089 28.203 19.184 1.00 43.75 178 GLU A CA 1
ATOM 1398 C C . GLU A 1 178 ? -2.991 28.935 17.837 1.00 43.75 178 GLU A C 1
ATOM 1400 O O . GLU A 1 178 ? -2.854 30.158 17.820 1.00 43.75 178 GLU A O 1
ATOM 1405 N N . LEU A 1 179 ? -3.128 28.220 16.714 1.00 42.53 179 LEU A N 1
ATOM 1406 C CA . LEU A 1 179 ? -3.083 28.796 15.366 1.00 42.53 179 LEU A CA 1
ATOM 1407 C C . LEU A 1 179 ? -4.377 29.547 15.010 1.00 42.53 179 LEU A C 1
ATOM 1409 O O . LEU A 1 179 ? -4.305 30.654 14.486 1.00 42.53 179 LEU A O 1
ATOM 1413 N N . ALA A 1 180 ? -5.554 29.032 15.399 1.00 43.44 180 ALA A N 1
ATOM 1414 C CA . ALA A 1 180 ? -6.829 29.751 15.259 1.00 43.44 180 ALA A CA 1
ATOM 1415 C C . ALA A 1 180 ? -6.897 31.035 16.109 1.00 43.44 180 ALA A C 1
ATOM 1417 O O . ALA A 1 180 ? -7.714 31.913 15.838 1.00 43.44 180 ALA A O 1
ATOM 1418 N N . ALA A 1 181 ? -6.037 31.156 17.125 1.00 44.62 181 ALA A N 1
ATOM 1419 C CA . ALA A 1 181 ? -5.876 32.374 17.910 1.00 44.62 181 ALA A CA 1
ATOM 1420 C C . ALA A 1 181 ? -4.881 33.371 17.287 1.00 44.62 181 ALA A C 1
ATOM 1422 O O . ALA A 1 181 ? -4.805 34.504 17.761 1.00 44.62 181 ALA A O 1
ATOM 1423 N N . LYS A 1 182 ? -4.113 32.977 16.258 1.00 39.28 182 LYS A N 1
ATOM 1424 C CA . LYS A 1 182 ? -3.052 33.814 15.685 1.00 39.28 182 LYS A CA 1
ATOM 1425 C C . LYS A 1 182 ? -3.235 34.150 14.212 1.00 39.28 182 LYS A C 1
ATOM 1427 O O . LYS A 1 182 ? -3.108 35.324 13.895 1.00 39.28 182 LYS A O 1
ATOM 1432 N N . GLU A 1 183 ? -3.570 33.223 13.320 1.00 36.31 183 GLU A N 1
ATOM 1433 C CA . GLU A 1 183 ? -3.660 33.530 11.885 1.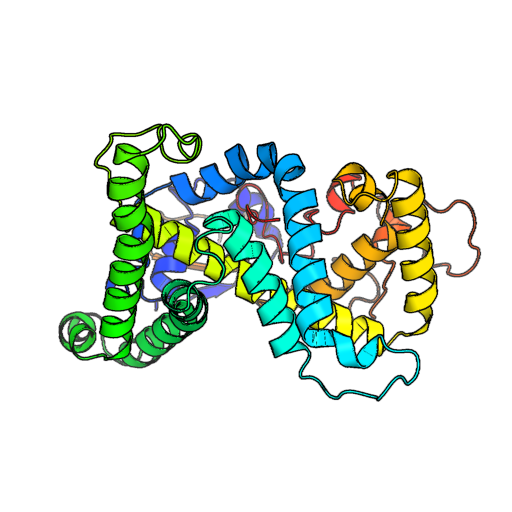00 36.31 183 GLU A CA 1
ATOM 1434 C C . GLU A 1 183 ? -4.684 32.623 11.188 1.00 36.31 183 GLU A C 1
ATOM 1436 O O . GLU A 1 183 ? -4.751 31.419 11.433 1.00 36.31 183 GLU A O 1
ATOM 1441 N N . GLY A 1 184 ? -5.518 33.214 10.327 1.00 40.16 184 GLY A N 1
ATOM 1442 C CA . GLY A 1 184 ? -6.518 32.514 9.518 1.00 40.16 184 GLY A CA 1
ATOM 1443 C C . GLY A 1 184 ? -5.871 31.669 8.422 1.00 40.16 184 GLY A C 1
ATOM 1444 O O . GLY A 1 184 ? -5.919 32.037 7.250 1.00 40.16 184 GLY A O 1
ATOM 1445 N N . THR A 1 185 ? -5.246 30.555 8.803 1.00 34.44 185 THR A N 1
ATOM 1446 C CA . THR A 1 185 ? -4.491 29.690 7.894 1.00 34.44 185 THR A CA 1
ATOM 1447 C C . THR A 1 185 ? -5.348 28.541 7.363 1.00 34.44 185 THR A C 1
ATOM 1449 O O . THR A 1 185 ? -6.017 27.808 8.090 1.00 34.44 185 THR A O 1
ATOM 1452 N N . GLN A 1 186 ? -5.298 28.404 6.042 1.00 35.09 186 GLN A N 1
ATOM 1453 C CA . GLN A 1 186 ? -6.078 27.525 5.183 1.00 35.09 186 GLN A CA 1
ATOM 1454 C C . GLN A 1 186 ? -5.605 26.064 5.297 1.00 35.09 186 GLN A C 1
ATOM 1456 O O . GLN A 1 186 ? -4.766 25.600 4.529 1.00 35.09 186 GLN A O 1
ATOM 1461 N N . CYS A 1 187 ? -6.149 25.329 6.266 1.00 35.25 187 CYS A N 1
ATOM 1462 C CA . CYS A 1 187 ? -6.049 23.869 6.347 1.00 35.25 187 CYS A CA 1
ATOM 1463 C C . CYS A 1 187 ? -7.439 23.267 6.609 1.00 35.25 187 CYS A C 1
ATOM 1465 O O . CYS A 1 187 ? -7.625 22.488 7.536 1.00 35.25 187 CYS A O 1
ATOM 1467 N N . ASP A 1 188 ? -8.442 23.691 5.831 1.00 39.03 188 ASP A N 1
ATOM 1468 C CA . ASP A 1 188 ? -9.851 23.356 6.105 1.00 39.03 188 ASP A CA 1
ATOM 1469 C C . ASP A 1 188 ? -10.546 22.546 4.992 1.00 39.03 188 ASP A C 1
ATOM 1471 O O . ASP A 1 188 ? -11.544 21.870 5.234 1.00 39.03 188 ASP A O 1
ATOM 1475 N N . GLU A 1 189 ? -10.023 22.497 3.767 1.00 37.91 189 GLU A N 1
ATOM 1476 C CA . GLU A 1 189 ? -10.826 21.989 2.637 1.00 37.91 189 GLU A CA 1
ATOM 1477 C C . GLU A 1 189 ? -10.887 20.456 2.490 1.00 37.91 189 GLU A C 1
ATOM 1479 O O . GLU A 1 189 ? -11.662 19.952 1.682 1.00 37.91 189 GLU A O 1
ATOM 1484 N N . ALA A 1 190 ? -10.150 19.682 3.295 1.00 37.91 190 ALA A N 1
ATOM 1485 C CA . ALA A 1 190 ? -10.292 18.217 3.333 1.00 37.91 190 ALA A CA 1
ATOM 1486 C C . ALA A 1 190 ? -11.058 17.697 4.568 1.00 37.91 190 ALA A C 1
ATOM 1488 O O . ALA A 1 190 ? -11.342 16.500 4.648 1.00 37.91 190 ALA A O 1
ATOM 1489 N N . ALA A 1 191 ? -11.393 18.573 5.525 1.00 40.84 191 ALA A N 1
ATOM 1490 C CA . ALA A 1 191 ? -11.984 18.199 6.814 1.00 40.84 191 ALA A CA 1
ATOM 1491 C C . ALA A 1 191 ? -13.297 18.936 7.157 1.00 40.84 191 ALA A C 1
ATOM 1493 O O . ALA A 1 191 ? -13.983 18.524 8.093 1.00 40.84 191 ALA A O 1
ATOM 1494 N N . SER A 1 192 ? -13.675 19.981 6.411 1.00 35.06 192 SER A N 1
ATOM 1495 C CA . SER A 1 192 ? -14.720 20.935 6.826 1.00 35.06 192 SER A CA 1
ATOM 1496 C C . SER A 1 192 ? -16.151 20.658 6.319 1.00 35.06 192 SER A C 1
ATOM 1498 O O . SER A 1 192 ? -17.072 21.399 6.646 1.00 35.06 192 SER A O 1
ATOM 1500 N N . GLU A 1 193 ? -16.427 19.560 5.604 1.00 35.19 193 GLU A N 1
ATOM 1501 C CA . GLU A 1 193 ? -17.801 19.293 5.115 1.00 35.19 193 GLU A CA 1
ATOM 1502 C C . GLU A 1 193 ? -18.743 18.563 6.096 1.00 35.19 193 GLU A C 1
ATOM 1504 O O . GLU A 1 193 ? -19.878 18.242 5.747 1.00 35.19 193 GLU A O 1
ATOM 1509 N N . SER A 1 194 ? -18.365 18.347 7.361 1.00 38.53 194 SER A N 1
ATOM 1510 C CA . SER A 1 194 ? -19.323 17.825 8.349 1.00 38.53 194 SER A CA 1
ATOM 1511 C C . SER A 1 194 ? -19.007 18.254 9.781 1.00 38.53 194 SER A C 1
ATOM 1513 O O . SER A 1 194 ? -18.107 17.689 10.389 1.00 38.53 194 SER A O 1
ATOM 1515 N N . GLY A 1 195 ? -19.787 19.201 10.319 1.00 38.94 195 GLY A N 1
ATOM 1516 C CA . GLY A 1 195 ? -20.009 19.441 11.755 1.00 38.94 195 GLY A CA 1
ATOM 1517 C C . GLY A 1 195 ? -18.758 19.550 12.636 1.00 38.94 195 GLY A C 1
ATOM 1518 O O . GLY A 1 195 ? -18.156 18.547 12.995 1.00 38.94 195 GLY A O 1
ATOM 1519 N N . ARG A 1 196 ? -18.439 20.770 13.081 1.00 41.44 196 ARG A N 1
ATOM 1520 C CA . ARG A 1 196 ? -17.208 21.220 13.775 1.00 41.44 196 ARG A CA 1
ATOM 1521 C C . ARG A 1 196 ? -16.819 20.533 15.108 1.00 41.44 196 ARG A C 1
ATOM 1523 O O . ARG A 1 196 ? -15.898 21.001 15.762 1.00 41.44 196 ARG A O 1
ATOM 1530 N N . ASP A 1 197 ? -17.454 19.422 15.474 1.00 45.19 197 ASP A N 1
ATOM 1531 C CA . ASP A 1 197 ? -17.092 18.553 16.608 1.00 45.19 197 ASP A CA 1
ATOM 1532 C C . ASP A 1 197 ? -17.232 17.050 16.279 1.00 45.19 197 ASP A C 1
ATOM 1534 O O . ASP A 1 197 ? -17.210 16.200 17.170 1.00 45.19 197 ASP A O 1
ATOM 1538 N N . ALA A 1 198 ? -17.337 16.678 14.993 1.00 51.38 198 ALA A N 1
ATOM 1539 C CA . ALA A 1 198 ? -17.308 15.294 14.509 1.00 51.38 198 ALA A CA 1
ATOM 1540 C C . ALA A 1 198 ? -15.883 14.696 14.571 1.00 51.38 198 ALA A C 1
ATOM 1542 O O . ALA A 1 198 ? -15.370 14.095 13.627 1.00 51.38 198 ALA A O 1
ATOM 1543 N N . ASP A 1 199 ? -15.330 14.810 15.777 1.00 72.12 199 ASP A N 1
ATOM 1544 C CA . ASP A 1 199 ? -14.340 13.995 16.449 1.00 72.12 199 ASP A CA 1
ATOM 1545 C C . ASP A 1 199 ? -12.911 14.168 15.919 1.00 72.12 199 ASP A C 1
ATOM 1547 O O . ASP A 1 199 ? -12.410 13.392 15.101 1.00 72.12 199 ASP A O 1
ATOM 1551 N N . ALA A 1 200 ? -12.206 15.168 16.456 1.00 75.75 200 ALA A N 1
ATOM 1552 C CA . ALA A 1 200 ? -10.756 15.336 16.314 1.00 75.75 200 ALA A CA 1
ATOM 1553 C C . ALA A 1 200 ? -10.000 14.004 16.489 1.00 75.75 200 ALA A C 1
ATOM 1555 O O . ALA A 1 200 ? -9.045 13.703 15.773 1.00 75.75 200 ALA A O 1
ATOM 1556 N N . HIS A 1 201 ? -10.482 13.145 17.393 1.00 77.25 201 HIS A N 1
ATOM 1557 C CA . HIS A 1 201 ? -9.946 11.805 17.588 1.00 77.25 201 HIS A CA 1
ATOM 1558 C C . HIS A 1 201 ? -10.104 10.902 16.352 1.00 77.25 201 HIS A C 1
ATOM 1560 O O . HIS A 1 201 ? -9.183 10.152 16.017 1.00 77.25 201 HIS A O 1
ATOM 1566 N N . ARG A 1 202 ? -11.237 10.978 15.642 1.00 76.00 202 ARG A N 1
ATOM 1567 C CA . ARG A 1 202 ? -11.475 10.244 14.387 1.00 76.00 202 ARG A CA 1
ATOM 1568 C C . ARG A 1 202 ? -10.581 10.764 13.274 1.00 76.00 202 ARG A C 1
ATOM 1570 O O . ARG A 1 202 ? -9.994 9.944 12.578 1.00 76.00 202 ARG A O 1
ATOM 1577 N N . ILE A 1 203 ? -10.440 12.080 13.119 1.00 78.31 203 ILE A N 1
ATOM 1578 C CA . ILE A 1 203 ? -9.572 12.668 12.083 1.00 78.31 203 ILE A CA 1
ATOM 1579 C C . ILE A 1 203 ? -8.110 12.277 12.327 1.00 78.31 203 ILE A C 1
ATOM 1581 O O . ILE A 1 203 ? -7.471 11.723 11.435 1.00 78.31 203 ILE A O 1
ATOM 1585 N N . ALA A 1 204 ? -7.616 12.460 13.553 1.00 83.44 204 ALA A N 1
ATOM 1586 C CA . ALA A 1 204 ? -6.265 12.067 13.946 1.00 83.44 204 ALA A CA 1
ATOM 1587 C C . ALA A 1 204 ? -6.002 10.574 13.706 1.00 83.44 204 ALA A C 1
ATOM 1589 O O . ALA A 1 204 ? -4.996 10.200 13.109 1.00 83.44 204 ALA A O 1
ATOM 1590 N N . THR A 1 205 ? -6.943 9.716 14.115 1.00 82.06 205 THR A N 1
ATOM 1591 C CA . THR A 1 205 ? -6.844 8.267 13.890 1.00 82.06 205 THR A CA 1
ATOM 1592 C C . THR A 1 205 ? -6.808 7.939 12.393 1.00 82.06 205 THR A C 1
ATOM 1594 O O . THR A 1 205 ? -6.023 7.093 11.981 1.00 82.06 205 THR A O 1
ATOM 1597 N N . ARG A 1 206 ? -7.611 8.609 11.556 1.00 80.62 206 ARG A N 1
ATOM 1598 C CA . ARG A 1 206 ? -7.618 8.386 10.099 1.00 80.62 206 ARG A CA 1
ATOM 1599 C C . ARG A 1 206 ? -6.301 8.786 9.449 1.00 80.62 206 ARG A C 1
ATOM 1601 O O . ARG A 1 206 ? -5.759 7.989 8.693 1.00 80.62 206 ARG A O 1
ATOM 1608 N N . LEU A 1 207 ? -5.787 9.981 9.742 1.00 83.69 207 LEU A N 1
ATOM 1609 C CA . LEU A 1 207 ? -4.508 10.448 9.198 1.00 83.69 207 LEU A CA 1
ATOM 1610 C C . LEU A 1 207 ? -3.372 9.506 9.593 1.00 83.69 207 LEU A C 1
ATOM 1612 O O . LEU A 1 207 ? -2.559 9.133 8.749 1.00 83.69 207 LEU A O 1
ATOM 1616 N N . LEU A 1 208 ? -3.366 9.062 10.850 1.00 86.75 208 LEU A N 1
ATOM 1617 C CA . LEU A 1 208 ? -2.396 8.100 11.352 1.00 86.75 208 LEU A CA 1
ATOM 1618 C C . LEU A 1 208 ? -2.458 6.774 10.577 1.00 86.75 208 LEU A C 1
ATOM 1620 O O . LEU A 1 208 ? -1.431 6.272 10.130 1.00 86.75 208 LEU A O 1
ATOM 1624 N N . LEU A 1 209 ? -3.660 6.234 10.360 1.00 83.69 209 LEU A N 1
ATOM 1625 C CA . LEU A 1 209 ? -3.858 4.973 9.641 1.00 83.69 209 LEU A CA 1
ATOM 1626 C C . LEU A 1 209 ? -3.527 5.066 8.153 1.00 83.69 209 LEU A C 1
ATOM 1628 O O . LEU A 1 209 ? -2.912 4.151 7.615 1.00 83.69 209 LEU A O 1
ATOM 1632 N N . LEU A 1 210 ? -3.912 6.161 7.497 1.00 83.31 210 LEU A N 1
ATOM 1633 C CA . LEU A 1 210 ? -3.582 6.416 6.095 1.00 83.31 210 LEU A CA 1
ATOM 1634 C C . LEU A 1 210 ? -2.071 6.542 5.899 1.00 83.31 210 LEU A C 1
ATOM 1636 O O . LEU A 1 210 ? -1.523 5.937 4.980 1.00 83.31 210 LEU A O 1
ATOM 1640 N N . THR A 1 211 ? -1.398 7.269 6.793 1.00 88.31 211 THR A N 1
ATOM 1641 C CA . THR A 1 211 ? 0.060 7.424 6.743 1.00 88.31 211 THR A CA 1
ATOM 1642 C C . THR A 1 211 ? 0.753 6.088 6.988 1.00 88.31 211 THR A C 1
ATOM 1644 O O . THR A 1 211 ? 1.632 5.716 6.218 1.00 88.31 211 THR A O 1
ATOM 1647 N N . ALA A 1 212 ? 0.328 5.328 8.003 1.00 88.44 212 ALA A N 1
ATOM 1648 C CA . ALA A 1 212 ? 0.897 4.016 8.300 1.00 88.44 212 ALA A CA 1
ATOM 1649 C C . ALA A 1 212 ? 0.686 3.015 7.148 1.00 88.44 212 ALA A C 1
ATOM 1651 O O . ALA A 1 212 ? 1.606 2.280 6.790 1.00 88.44 212 ALA A O 1
ATOM 1652 N N . ALA A 1 213 ? -0.496 3.014 6.521 1.00 84.88 213 ALA A N 1
ATOM 1653 C CA . ALA A 1 213 ? -0.779 2.177 5.358 1.00 84.88 213 ALA A CA 1
ATOM 1654 C C . ALA A 1 213 ? 0.121 2.538 4.165 1.00 84.88 213 ALA A C 1
ATOM 1656 O O . ALA A 1 213 ? 0.740 1.649 3.585 1.00 84.88 213 ALA A O 1
ATOM 1657 N N . ALA A 1 214 ? 0.233 3.831 3.837 1.00 87.50 214 ALA A N 1
ATOM 1658 C CA . ALA A 1 214 ? 1.074 4.313 2.741 1.00 87.50 214 ALA A CA 1
ATOM 1659 C C . ALA A 1 214 ? 2.565 4.038 2.979 1.00 87.50 214 ALA A C 1
ATOM 1661 O O . ALA A 1 214 ? 3.292 3.732 2.030 1.00 87.50 214 ALA A O 1
ATOM 1662 N N . LEU A 1 215 ? 3.006 4.119 4.236 1.00 90.75 215 LEU A N 1
ATOM 1663 C CA . LEU A 1 215 ? 4.390 3.918 4.639 1.00 90.75 215 LEU A CA 1
ATOM 1664 C C . LEU A 1 215 ? 4.876 2.505 4.315 1.00 90.75 215 LEU A C 1
ATOM 1666 O O . LEU A 1 215 ? 5.763 2.336 3.482 1.00 90.75 215 LEU A O 1
ATOM 1670 N N . HIS A 1 216 ? 4.263 1.481 4.911 1.00 87.44 216 HIS A N 1
ATOM 1671 C CA . HIS A 1 216 ? 4.754 0.111 4.761 1.00 87.44 216 HIS A CA 1
ATOM 1672 C C . HIS A 1 216 ? 4.696 -0.384 3.311 1.00 87.44 216 HIS A C 1
ATOM 1674 O O . HIS A 1 216 ? 5.683 -0.925 2.810 1.00 87.44 216 HIS A O 1
ATOM 1680 N N . THR A 1 217 ? 3.572 -0.182 2.614 1.00 89.88 217 THR A N 1
ATOM 1681 C CA . THR A 1 217 ? 3.408 -0.715 1.253 1.00 89.88 217 THR A CA 1
ATOM 1682 C C . THR A 1 217 ? 4.357 -0.052 0.262 1.00 89.88 217 THR A C 1
ATOM 1684 O O . THR A 1 217 ? 4.945 -0.742 -0.570 1.00 89.88 217 THR A O 1
ATOM 1687 N N . SER A 1 218 ? 4.537 1.269 0.357 1.00 93.19 218 SER A N 1
ATOM 1688 C CA . SER A 1 218 ? 5.393 2.008 -0.576 1.00 93.19 218 SER A CA 1
ATOM 1689 C C . SER A 1 218 ? 6.868 1.727 -0.317 1.00 93.19 218 SER A C 1
ATOM 1691 O O . SER A 1 218 ? 7.607 1.515 -1.275 1.00 93.19 218 SER A O 1
ATOM 1693 N N . SER A 1 219 ? 7.289 1.653 0.954 1.00 94.06 219 SER A N 1
ATOM 1694 C CA . SER A 1 219 ? 8.664 1.292 1.320 1.00 94.06 219 SER A CA 1
ATOM 1695 C C . SER A 1 219 ? 9.034 -0.099 0.823 1.00 94.06 219 SER A C 1
ATOM 1697 O O . SER A 1 219 ? 10.071 -0.251 0.188 1.00 94.06 219 SER A O 1
ATOM 1699 N N . MET A 1 220 ? 8.169 -1.100 1.017 1.00 92.94 220 MET A N 1
ATOM 1700 C CA . MET A 1 220 ? 8.418 -2.446 0.492 1.00 92.94 220 MET A CA 1
ATOM 1701 C C . MET A 1 220 ? 8.505 -2.463 -1.037 1.00 92.94 220 MET A C 1
ATOM 1703 O O . MET A 1 220 ? 9.422 -3.068 -1.589 1.00 92.94 220 MET A O 1
ATOM 1707 N N . ALA A 1 221 ? 7.582 -1.782 -1.726 1.00 94.25 221 ALA A N 1
ATOM 1708 C CA . ALA A 1 221 ? 7.571 -1.734 -3.186 1.00 94.25 221 ALA A CA 1
ATOM 1709 C C . ALA A 1 221 ? 8.869 -1.135 -3.752 1.00 94.25 221 ALA A C 1
ATOM 1711 O O . ALA A 1 221 ? 9.466 -1.712 -4.661 1.00 94.25 221 ALA A O 1
ATOM 1712 N N . ILE A 1 222 ? 9.344 -0.017 -3.190 1.00 95.12 222 ILE A N 1
ATOM 1713 C CA . ILE A 1 222 ? 10.588 0.606 -3.653 1.00 95.12 222 ILE A CA 1
ATOM 1714 C C . ILE A 1 222 ? 11.827 -0.201 -3.242 1.00 95.12 222 ILE A C 1
ATOM 1716 O O . ILE A 1 222 ? 12.763 -0.292 -4.031 1.00 95.12 222 ILE A O 1
ATOM 1720 N N . THR A 1 223 ? 11.835 -0.851 -2.070 1.00 95.75 223 THR A N 1
ATOM 1721 C CA . THR A 1 223 ? 12.921 -1.769 -1.681 1.00 95.75 223 THR A CA 1
ATOM 1722 C C . THR A 1 223 ? 13.060 -2.905 -2.686 1.00 95.75 223 THR A C 1
ATOM 1724 O O . THR A 1 223 ? 14.161 -3.150 -3.180 1.00 95.75 223 THR A O 1
ATOM 1727 N N . HIS A 1 224 ? 11.953 -3.571 -3.023 1.00 95.81 224 HIS A N 1
ATOM 1728 C CA . HIS A 1 224 ? 11.948 -4.643 -4.013 1.00 95.81 224 HIS A CA 1
ATOM 1729 C C . HIS A 1 224 ? 12.448 -4.156 -5.376 1.00 95.81 224 HIS A C 1
ATOM 1731 O O . HIS A 1 224 ? 13.342 -4.772 -5.949 1.00 95.81 224 HIS A O 1
ATOM 1737 N N . ALA A 1 225 ? 11.958 -3.005 -5.846 1.00 96.19 225 ALA A N 1
ATOM 1738 C CA . ALA A 1 225 ? 12.392 -2.427 -7.113 1.00 96.19 225 ALA A CA 1
ATOM 1739 C C . ALA A 1 225 ? 13.895 -2.100 -7.138 1.00 96.19 225 ALA A C 1
ATOM 1741 O O . ALA A 1 225 ? 14.559 -2.342 -8.145 1.00 96.19 225 ALA A O 1
ATOM 1742 N N . ILE A 1 226 ? 14.455 -1.585 -6.037 1.00 95.56 226 ILE A N 1
ATOM 1743 C CA . ILE A 1 226 ? 15.897 -1.328 -5.938 1.00 95.56 226 ILE A CA 1
ATOM 1744 C C . ILE A 1 226 ? 16.687 -2.637 -5.988 1.00 95.56 226 ILE A C 1
ATOM 1746 O O . ILE A 1 226 ? 17.663 -2.716 -6.729 1.00 95.56 226 ILE A O 1
ATOM 1750 N N . PHE A 1 227 ? 16.273 -3.680 -5.265 1.00 96.06 227 PHE A N 1
ATOM 1751 C CA . PHE A 1 227 ? 16.947 -4.983 -5.324 1.00 96.06 227 PHE A CA 1
ATOM 1752 C C . PHE A 1 227 ? 16.850 -5.630 -6.711 1.00 96.06 227 PHE A C 1
ATOM 1754 O O . PHE A 1 227 ? 17.840 -6.164 -7.221 1.00 96.06 227 PHE A O 1
ATOM 1761 N N . ASP A 1 228 ? 15.701 -5.511 -7.371 1.00 96.75 228 ASP A N 1
ATOM 1762 C CA . ASP A 1 228 ? 15.533 -5.956 -8.752 1.00 96.75 228 ASP A CA 1
ATOM 1763 C C . ASP A 1 228 ? 16.433 -5.197 -9.729 1.00 96.75 228 ASP A C 1
ATOM 1765 O O . ASP A 1 228 ? 16.914 -5.784 -10.699 1.00 96.75 228 ASP A O 1
ATOM 1769 N N . LEU A 1 229 ? 16.682 -3.910 -9.480 1.00 96.44 229 LEU A N 1
ATOM 1770 C CA . LEU A 1 229 ? 17.568 -3.097 -10.306 1.00 96.44 229 LEU A CA 1
ATOM 1771 C C . LEU A 1 229 ? 19.042 -3.423 -10.034 1.00 96.44 229 LEU A C 1
ATOM 1773 O O . LEU A 1 229 ? 19.831 -3.511 -10.971 1.00 96.44 229 LEU A O 1
ATOM 1777 N N . CYS A 1 230 ? 19.419 -3.659 -8.774 1.00 95.00 230 CYS A N 1
ATOM 1778 C CA . CYS A 1 230 ? 20.773 -4.069 -8.389 1.00 95.00 230 CYS A CA 1
ATOM 1779 C C . CYS A 1 230 ? 21.186 -5.403 -9.022 1.00 95.00 230 CYS A C 1
ATOM 1781 O O . CYS A 1 230 ? 22.352 -5.589 -9.356 1.00 95.00 230 CYS A O 1
ATOM 1783 N N . THR A 1 231 ? 20.236 -6.318 -9.223 1.00 95.75 231 THR A N 1
ATOM 1784 C CA . THR A 1 231 ? 20.481 -7.597 -9.909 1.00 95.75 231 THR A CA 1
ATOM 1785 C C . THR A 1 231 ? 20.469 -7.482 -11.438 1.00 95.75 231 THR A C 1
ATOM 1787 O O . THR A 1 231 ? 20.764 -8.465 -12.115 1.00 95.75 231 THR A O 1
ATOM 1790 N N . ARG A 1 232 ? 20.138 -6.302 -11.989 1.00 96.00 232 ARG A N 1
ATOM 1791 C CA . ARG A 1 232 ? 20.012 -6.028 -13.434 1.00 96.00 232 ARG A CA 1
ATOM 1792 C C . ARG A 1 232 ? 20.616 -4.660 -13.797 1.00 96.00 232 ARG A C 1
ATOM 1794 O O . ARG A 1 232 ? 19.904 -3.749 -14.247 1.00 96.00 232 ARG A O 1
ATOM 1801 N N . PRO A 1 233 ? 21.926 -4.467 -13.559 1.00 96.00 233 PRO A N 1
ATOM 1802 C CA . PRO A 1 233 ? 22.586 -3.169 -13.695 1.00 96.00 233 PRO A CA 1
ATOM 1803 C C . PRO A 1 233 ? 22.534 -2.592 -15.120 1.00 96.00 233 PRO A C 1
ATOM 1805 O O . PRO A 1 233 ? 22.663 -1.377 -15.293 1.00 96.00 233 PRO A O 1
ATOM 1808 N N . GLU A 1 234 ? 22.300 -3.422 -16.140 1.00 95.50 234 GLU A N 1
ATOM 1809 C CA . GLU A 1 234 ? 22.140 -3.013 -17.536 1.00 95.50 234 GLU A CA 1
ATOM 1810 C C . GLU A 1 234 ? 21.008 -1.991 -17.745 1.00 95.50 234 GLU A C 1
ATOM 1812 O O . GLU A 1 234 ? 21.103 -1.155 -18.645 1.00 95.50 234 GLU A O 1
ATOM 1817 N N . TYR A 1 235 ? 19.993 -1.964 -16.869 1.00 95.06 235 TYR A N 1
ATOM 1818 C CA . TYR A 1 235 ? 18.886 -1.002 -16.946 1.00 95.06 235 TYR A CA 1
ATOM 1819 C C . TYR A 1 235 ? 19.152 0.323 -16.219 1.00 95.06 235 TYR A C 1
ATOM 1821 O O . TYR A 1 235 ? 18.473 1.317 -16.487 1.00 95.06 235 TYR A O 1
ATOM 1829 N N . MET A 1 236 ? 20.174 0.405 -15.357 1.00 94.88 236 MET A N 1
ATOM 1830 C CA . MET A 1 236 ? 20.452 1.622 -14.579 1.00 94.88 236 MET A CA 1
ATOM 1831 C C . MET A 1 236 ? 20.787 2.828 -15.465 1.00 94.88 236 MET A C 1
ATOM 1833 O O . MET A 1 236 ? 20.281 3.930 -15.238 1.00 94.88 236 MET A O 1
ATOM 1837 N N . LYS A 1 237 ? 21.649 2.641 -16.476 1.00 95.62 237 LYS A N 1
ATOM 1838 C CA . LYS A 1 237 ? 22.031 3.720 -17.406 1.00 95.62 237 LYS A CA 1
ATOM 1839 C C . LYS A 1 237 ? 20.835 4.179 -18.261 1.00 95.62 237 LYS A C 1
ATOM 1841 O O . LYS A 1 237 ? 20.581 5.385 -18.266 1.00 95.62 237 LYS A O 1
ATOM 1846 N N . PRO A 1 238 ? 20.068 3.281 -18.915 1.00 95.06 238 PRO A N 1
ATOM 1847 C CA . PRO A 1 238 ? 18.846 3.653 -19.628 1.00 95.06 238 PRO A CA 1
ATOM 1848 C C . PRO A 1 238 ? 17.824 4.411 -18.778 1.00 95.06 238 PRO A C 1
ATOM 1850 O O . PRO A 1 238 ? 17.321 5.439 -19.223 1.00 95.06 238 PRO A O 1
ATOM 1853 N N . PHE A 1 239 ? 17.538 3.961 -17.551 1.00 95.62 239 PHE A N 1
ATOM 1854 C CA . PHE A 1 239 ? 16.571 4.644 -16.682 1.00 95.62 239 PHE A CA 1
ATOM 1855 C C . PHE A 1 239 ? 17.063 6.022 -16.242 1.00 95.62 239 PHE A C 1
ATOM 1857 O O . PHE A 1 239 ? 16.282 6.970 -16.190 1.00 95.62 239 PHE A O 1
ATOM 1864 N N . ARG A 1 240 ? 18.368 6.174 -15.985 1.00 96.12 240 ARG A N 1
ATOM 1865 C CA . ARG A 1 240 ? 18.954 7.488 -15.694 1.00 96.12 240 ARG A CA 1
ATOM 1866 C C . ARG A 1 240 ? 18.830 8.437 -16.888 1.00 96.12 240 ARG A C 1
ATOM 1868 O O . ARG A 1 240 ? 18.472 9.594 -16.687 1.00 96.12 240 ARG A O 1
ATOM 1875 N N . ALA A 1 241 ? 19.088 7.956 -18.104 1.00 97.12 241 ALA A N 1
ATOM 1876 C CA . ALA A 1 241 ? 18.936 8.749 -19.322 1.00 97.12 241 ALA A CA 1
ATOM 1877 C C . ALA A 1 241 ? 17.469 9.153 -19.563 1.00 97.12 241 ALA A C 1
ATOM 1879 O O . ALA A 1 241 ? 17.197 10.320 -19.841 1.00 97.12 241 ALA A O 1
ATOM 1880 N N . GLU A 1 242 ? 16.519 8.227 -19.379 1.00 95.81 242 GLU A N 1
ATOM 1881 C CA . GLU A 1 242 ? 15.078 8.513 -19.446 1.00 95.81 242 GLU A CA 1
ATOM 1882 C C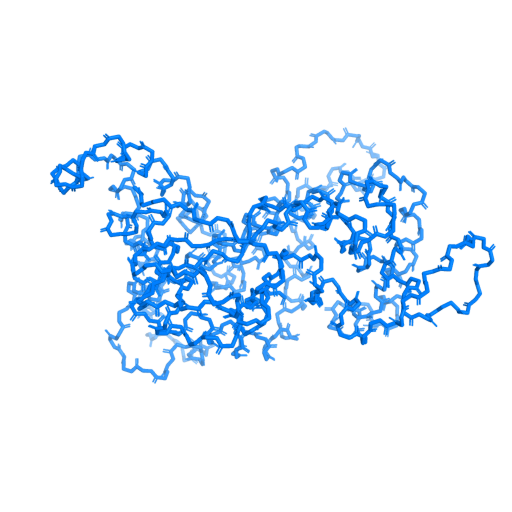 . GLU A 1 242 ? 14.675 9.590 -18.427 1.00 95.81 242 GLU A C 1
ATOM 1884 O O . GLU A 1 242 ? 14.020 10.570 -18.785 1.00 95.81 242 GLU A O 1
ATOM 1889 N N . ALA A 1 243 ? 15.126 9.461 -17.176 1.00 96.12 243 ALA A N 1
ATOM 1890 C CA . ALA A 1 243 ? 14.844 10.428 -16.121 1.00 96.12 243 ALA A CA 1
ATOM 1891 C C . ALA A 1 243 ? 15.427 11.818 -16.420 1.00 96.12 243 ALA A C 1
ATOM 1893 O O . ALA A 1 243 ? 14.743 12.823 -16.230 1.00 96.12 243 ALA A O 1
ATOM 1894 N N . GLN A 1 244 ? 16.664 11.892 -16.922 1.00 96.81 244 GLN A N 1
ATOM 1895 C CA . GLN A 1 244 ? 17.303 13.151 -17.315 1.00 96.81 244 GLN A CA 1
ATOM 1896 C C . GLN A 1 244 ? 16.571 13.825 -18.480 1.00 96.81 244 GLN A C 1
ATOM 1898 O O . GLN A 1 244 ? 16.308 15.027 -18.422 1.00 96.81 244 GLN A O 1
ATOM 1903 N N . ALA A 1 245 ? 16.193 13.061 -19.508 1.00 96.25 245 ALA A N 1
ATOM 1904 C CA . ALA A 1 245 ? 15.442 13.575 -20.650 1.00 96.25 245 ALA A CA 1
ATOM 1905 C C . ALA A 1 245 ? 14.052 14.081 -20.236 1.00 96.25 245 ALA A C 1
ATOM 1907 O O . ALA A 1 245 ? 13.649 15.179 -20.628 1.00 96.25 245 ALA A O 1
ATOM 1908 N N . ALA A 1 246 ? 13.337 13.320 -19.400 1.00 95.12 246 ALA A N 1
ATOM 1909 C CA . ALA A 1 246 ? 12.047 13.730 -18.859 1.00 95.12 246 ALA A CA 1
ATOM 1910 C C . ALA A 1 246 ? 12.168 15.027 -18.047 1.00 95.12 246 ALA A C 1
ATOM 1912 O O . ALA A 1 246 ? 11.379 15.950 -18.245 1.00 95.12 246 ALA A O 1
ATOM 1913 N N . LEU A 1 247 ? 13.180 15.123 -17.180 1.00 94.62 247 LEU A N 1
ATOM 1914 C CA . LEU A 1 247 ? 13.411 16.292 -16.337 1.00 94.62 247 LEU A CA 1
ATOM 1915 C C . LEU A 1 247 ? 13.782 17.536 -17.157 1.00 94.62 247 LEU A C 1
ATOM 1917 O O . LEU A 1 247 ? 13.260 18.616 -16.883 1.00 94.62 247 LEU A O 1
ATOM 1921 N N . ALA A 1 248 ? 14.615 17.390 -18.191 1.00 94.94 248 ALA A N 1
ATOM 1922 C CA . ALA A 1 248 ? 14.955 18.476 -19.111 1.00 94.94 248 ALA A CA 1
ATOM 1923 C C . ALA A 1 248 ? 13.711 19.015 -19.838 1.00 94.94 248 ALA A C 1
ATOM 1925 O O . ALA A 1 248 ? 13.501 20.224 -19.896 1.00 94.94 248 ALA A O 1
ATOM 1926 N N . GLN A 1 249 ? 12.834 18.126 -20.315 1.00 93.06 249 GLN A N 1
ATOM 1927 C CA . GLN A 1 249 ? 11.553 18.504 -20.931 1.00 93.06 249 GLN A CA 1
ATOM 1928 C C . GLN A 1 249 ? 10.554 19.101 -19.924 1.00 93.06 249 GLN A C 1
ATOM 1930 O O . GLN A 1 249 ? 9.630 19.813 -20.312 1.00 93.06 249 GLN A O 1
ATOM 1935 N N . GLY A 1 250 ? 10.712 18.786 -18.638 1.00 91.19 250 GLY A N 1
ATOM 1936 C CA . GLY A 1 250 ? 9.911 19.297 -17.526 1.00 91.19 250 GLY A CA 1
ATOM 1937 C C . GLY A 1 250 ? 10.461 20.575 -16.885 1.00 91.19 250 GLY A C 1
ATOM 1938 O O . GLY A 1 250 ? 10.055 20.894 -15.769 1.00 91.19 250 GLY A O 1
ATOM 1939 N N . ASN A 1 251 ? 11.384 21.287 -17.541 1.00 91.12 251 ASN A N 1
ATOM 1940 C CA . ASN A 1 251 ? 12.051 22.493 -17.027 1.00 91.12 251 ASN A CA 1
ATOM 1941 C C . ASN A 1 251 ? 12.772 22.282 -15.682 1.00 91.12 251 ASN A C 1
ATOM 1943 O O . ASN A 1 251 ? 12.802 23.177 -14.843 1.00 91.12 251 ASN A O 1
ATOM 1947 N N . GLY A 1 252 ? 13.329 21.093 -15.445 1.00 90.19 252 GLY A N 1
ATOM 1948 C CA . GLY A 1 252 ? 14.022 20.787 -14.191 1.00 90.19 252 GLY A CA 1
ATOM 1949 C C . GLY A 1 252 ? 13.101 20.413 -13.024 1.00 90.19 252 GLY A C 1
ATOM 1950 O O . GLY A 1 252 ? 13.590 20.206 -11.913 1.00 90.19 252 GLY A O 1
ATOM 1951 N N . GLU A 1 253 ? 11.786 20.309 -13.245 1.00 89.94 253 GLU A N 1
ATOM 1952 C CA . GLU A 1 253 ? 10.804 20.109 -12.177 1.00 89.94 253 GLU A CA 1
ATOM 1953 C C . GLU A 1 253 ? 10.094 18.750 -12.247 1.00 89.94 253 GLU A C 1
ATOM 1955 O O . GLU A 1 253 ? 9.642 18.285 -13.299 1.00 89.94 253 GLU A O 1
ATOM 1960 N N . TRP A 1 254 ? 9.921 18.128 -11.079 1.00 91.25 254 TRP A N 1
ATOM 1961 C CA . TRP A 1 254 ? 9.143 16.901 -10.915 1.00 91.25 254 TRP A CA 1
ATOM 1962 C C . TRP A 1 254 ? 7.648 17.223 -10.809 1.00 91.25 254 TRP A C 1
ATOM 1964 O O . TRP A 1 254 ? 7.110 17.443 -9.726 1.00 91.25 254 TRP A O 1
ATOM 1974 N N . LYS A 1 255 ? 6.976 17.260 -11.964 1.00 90.31 255 LYS A N 1
ATOM 1975 C CA . LYS A 1 255 ? 5.519 17.412 -12.102 1.00 90.31 255 LYS A CA 1
ATOM 1976 C C . LYS A 1 255 ? 4.890 16.121 -12.614 1.00 90.31 255 LYS A C 1
ATOM 1978 O O . LYS A 1 255 ? 5.578 15.252 -13.144 1.00 90.31 255 LYS A O 1
ATOM 1983 N N . LEU A 1 256 ? 3.561 16.026 -12.546 1.00 88.06 256 LEU A N 1
ATOM 1984 C CA . LEU A 1 256 ? 2.831 14.863 -13.061 1.00 88.06 256 LEU A CA 1
ATOM 1985 C C . LEU A 1 256 ? 3.119 14.617 -14.553 1.00 88.06 256 LEU A C 1
ATOM 1987 O O . LEU A 1 256 ? 3.266 13.476 -14.975 1.00 88.06 256 LEU A O 1
ATOM 1991 N N . SER A 1 257 ? 3.246 15.684 -15.346 1.00 89.50 257 SER A N 1
ATOM 1992 C CA . SER A 1 257 ? 3.631 15.599 -16.760 1.00 89.50 257 SER A CA 1
ATOM 1993 C C . SER A 1 257 ? 5.056 15.077 -16.967 1.00 89.50 257 SER A C 1
ATOM 1995 O O . SER A 1 257 ? 5.295 14.392 -17.956 1.00 89.50 257 SER A O 1
ATOM 1997 N N . THR A 1 258 ? 5.983 15.372 -16.053 1.00 91.94 258 THR A N 1
ATOM 1998 C CA . THR A 1 258 ? 7.358 14.849 -16.057 1.00 91.94 258 THR A CA 1
ATOM 1999 C C . THR A 1 258 ? 7.359 13.356 -15.737 1.00 91.94 258 THR A C 1
ATOM 2001 O O . THR A 1 258 ? 7.931 12.570 -16.484 1.00 91.94 258 THR A O 1
ATOM 2004 N N . LEU A 1 259 ? 6.655 12.949 -14.674 1.00 90.69 259 LEU A N 1
ATOM 2005 C CA . LEU A 1 259 ? 6.570 11.547 -14.248 1.00 90.69 259 LEU A CA 1
ATOM 2006 C C . LEU A 1 259 ? 5.936 10.654 -15.319 1.00 90.69 259 LEU A C 1
ATOM 2008 O O . LEU A 1 259 ? 6.429 9.564 -15.581 1.00 90.69 259 LEU A O 1
ATOM 2012 N N . LYS A 1 260 ? 4.909 11.151 -16.018 1.00 89.12 260 LYS A N 1
ATOM 2013 C CA . LYS A 1 260 ? 4.257 10.433 -17.125 1.00 89.12 260 LYS A CA 1
ATOM 2014 C C . LYS A 1 260 ? 5.173 10.128 -18.314 1.00 89.12 260 LYS A C 1
ATOM 2016 O O . LYS A 1 260 ? 4.762 9.368 -19.182 1.00 89.12 260 LYS A O 1
ATOM 2021 N N . ARG A 1 261 ? 6.376 10.710 -18.387 1.00 90.56 261 ARG A N 1
ATOM 2022 C CA . ARG A 1 261 ? 7.369 10.428 -19.440 1.00 90.56 261 ARG A CA 1
ATOM 2023 C C . ARG A 1 261 ? 8.326 9.290 -19.074 1.00 90.56 261 ARG A C 1
ATOM 2025 O O . ARG A 1 261 ? 9.059 8.839 -19.945 1.00 90.56 261 ARG A O 1
ATOM 2032 N N . LEU A 1 262 ? 8.318 8.820 -17.825 1.00 92.56 262 LEU A N 1
ATOM 2033 C CA . LEU A 1 262 ? 9.208 7.769 -17.317 1.00 92.56 262 LEU A CA 1
ATOM 2034 C C . LEU A 1 262 ? 8.699 6.370 -17.688 1.00 92.56 262 LEU A C 1
ATOM 2036 O O . LEU A 1 262 ? 8.491 5.527 -16.824 1.00 92.56 262 LEU A O 1
ATOM 2040 N N . HIS A 1 263 ? 8.415 6.137 -18.967 1.00 90.25 263 HIS A N 1
ATOM 2041 C CA . HIS A 1 263 ? 7.710 4.937 -19.403 1.00 90.25 263 HIS A CA 1
ATOM 2042 C C . HIS A 1 263 ? 8.456 3.649 -19.052 1.00 90.25 263 HIS A C 1
ATOM 2044 O O . HIS A 1 263 ? 7.844 2.721 -18.530 1.00 90.25 263 HIS A O 1
ATOM 2050 N N . ARG A 1 264 ? 9.758 3.559 -19.321 1.00 91.75 264 ARG A N 1
ATOM 2051 C CA . ARG A 1 264 ? 10.538 2.344 -19.064 1.00 91.75 264 ARG A CA 1
ATOM 2052 C C . ARG A 1 264 ? 10.629 2.073 -17.564 1.00 91.75 264 ARG A C 1
ATOM 2054 O O . ARG A 1 264 ? 10.388 0.942 -17.149 1.00 91.75 264 ARG A O 1
ATOM 2061 N N . LEU A 1 265 ? 10.897 3.103 -16.759 1.00 94.06 265 LEU A N 1
ATOM 2062 C CA . LEU A 1 265 ? 10.917 2.974 -15.302 1.00 94.06 265 LEU A CA 1
ATOM 2063 C C . LEU A 1 265 ? 9.549 2.555 -14.739 1.00 94.06 265 LEU A C 1
ATOM 2065 O O . LEU A 1 265 ? 9.486 1.672 -13.890 1.00 94.06 265 LEU A O 1
ATOM 2069 N N . ASP A 1 266 ? 8.455 3.136 -15.227 1.00 92.56 266 ASP A N 1
ATOM 2070 C CA . ASP A 1 266 ? 7.097 2.827 -14.763 1.00 92.56 266 ASP A CA 1
ATOM 2071 C C . ASP A 1 266 ? 6.728 1.353 -15.027 1.00 92.56 266 ASP A C 1
ATOM 2073 O O . ASP A 1 266 ? 6.209 0.650 -14.158 1.00 92.56 266 ASP A O 1
ATOM 2077 N N . ASN A 1 267 ? 7.106 0.838 -16.201 1.00 91.69 267 ASN A N 1
ATOM 2078 C CA . ASN A 1 267 ? 6.910 -0.566 -16.564 1.00 91.69 267 ASN A CA 1
ATOM 2079 C C . ASN A 1 267 ? 7.830 -1.516 -15.772 1.00 91.69 267 ASN A C 1
ATOM 2081 O O . ASN A 1 267 ? 7.397 -2.608 -15.398 1.00 91.69 267 ASN A O 1
ATOM 2085 N N . PHE A 1 268 ? 9.051 -1.086 -15.443 1.00 95.31 268 PHE A N 1
ATOM 2086 C CA . PHE A 1 268 ? 9.950 -1.825 -14.555 1.00 95.31 268 PHE A CA 1
ATOM 2087 C C . PHE A 1 268 ? 9.372 -1.954 -13.141 1.00 95.31 268 PHE A C 1
ATOM 2089 O O . PHE A 1 268 ? 9.349 -3.050 -12.579 1.00 95.31 268 PHE A O 1
ATOM 2096 N N . LEU A 1 269 ? 8.860 -0.854 -12.575 1.00 95.25 269 LEU A N 1
ATOM 2097 C CA . LEU A 1 269 ? 8.203 -0.861 -11.265 1.00 95.25 269 LEU A CA 1
ATOM 2098 C C . LEU A 1 269 ? 6.992 -1.794 -11.267 1.00 95.25 269 LEU A C 1
ATOM 2100 O O . LEU A 1 269 ? 6.765 -2.525 -10.301 1.00 95.25 269 LEU A O 1
ATOM 2104 N N . LYS A 1 270 ? 6.243 -1.816 -12.372 1.00 93.56 270 LYS A N 1
ATOM 2105 C CA . LYS A 1 270 ? 5.095 -2.705 -12.538 1.00 93.56 270 LYS A CA 1
ATOM 2106 C C . LYS A 1 270 ? 5.492 -4.179 -12.552 1.00 93.56 270 LYS A C 1
ATOM 2108 O O . LYS A 1 270 ? 4.848 -4.981 -11.877 1.00 93.56 270 LYS A O 1
ATOM 2113 N N . GLU A 1 271 ? 6.561 -4.539 -13.261 1.00 94.75 271 GLU A N 1
ATOM 2114 C CA . GLU A 1 271 ? 7.086 -5.910 -13.245 1.00 94.75 271 GLU A CA 1
ATOM 2115 C C . GLU A 1 271 ? 7.620 -6.298 -11.864 1.00 94.75 271 GLU A C 1
ATOM 2117 O O . GLU A 1 271 ? 7.284 -7.376 -11.370 1.00 94.75 271 GLU A O 1
ATOM 2122 N N . SER A 1 272 ? 8.367 -5.409 -11.200 1.00 95.69 272 SER A N 1
ATOM 2123 C CA . SER A 1 272 ? 8.832 -5.635 -9.826 1.00 95.69 272 SER A CA 1
ATOM 2124 C C . SER A 1 272 ? 7.670 -5.875 -8.868 1.00 95.69 272 SER A C 1
ATOM 2126 O O . SER A 1 272 ? 7.696 -6.819 -8.081 1.00 95.69 272 SER A O 1
ATOM 2128 N N . GLN A 1 273 ? 6.590 -5.106 -8.989 1.00 93.88 273 GLN A N 1
ATOM 2129 C CA . GLN A 1 273 ? 5.386 -5.311 -8.193 1.00 93.88 273 GLN A CA 1
ATOM 2130 C C . GLN A 1 273 ? 4.664 -6.629 -8.533 1.00 93.88 273 GLN A C 1
ATOM 2132 O O . GLN A 1 273 ? 4.157 -7.291 -7.628 1.00 93.88 273 GLN A O 1
ATOM 2137 N N . ARG A 1 274 ? 4.622 -7.046 -9.810 1.00 94.00 274 ARG A N 1
ATOM 2138 C CA . ARG A 1 274 ? 4.037 -8.337 -10.220 1.00 94.00 274 ARG A CA 1
ATOM 2139 C C . ARG A 1 274 ? 4.793 -9.509 -9.595 1.00 94.00 274 ARG A C 1
ATOM 2141 O O . ARG A 1 274 ? 4.165 -10.433 -9.080 1.00 94.00 274 ARG A O 1
ATOM 2148 N N . VAL A 1 275 ? 6.125 -9.499 -9.637 1.00 92.94 275 VAL A N 1
ATOM 2149 C CA . VAL A 1 275 ? 6.914 -10.606 -9.076 1.00 92.94 275 VAL A CA 1
ATOM 2150 C C . VAL A 1 275 ? 6.972 -10.544 -7.547 1.00 92.94 275 VAL A C 1
ATOM 2152 O O . VAL A 1 275 ? 6.900 -11.588 -6.898 1.00 92.94 275 VAL A O 1
ATOM 2155 N N . ASN A 1 276 ? 7.000 -9.348 -6.958 1.00 92.19 276 ASN A N 1
ATOM 2156 C CA . ASN A 1 276 ? 7.135 -9.131 -5.517 1.00 92.19 276 ASN A CA 1
ATOM 2157 C C . ASN A 1 276 ? 5.831 -8.633 -4.879 1.00 92.19 276 ASN A C 1
ATOM 2159 O O . ASN A 1 276 ? 5.825 -7.645 -4.137 1.00 92.19 276 ASN A O 1
ATOM 2163 N N . GLN A 1 277 ? 4.713 -9.303 -5.171 1.00 83.69 277 GLN A N 1
ATOM 2164 C CA . GLN A 1 277 ? 3.431 -8.946 -4.568 1.00 83.69 277 GLN A CA 1
ATOM 2165 C C . GLN A 1 277 ? 3.507 -8.992 -3.040 1.00 83.69 277 GLN A C 1
ATOM 2167 O O . GLN A 1 277 ? 3.920 -9.991 -2.452 1.00 83.69 277 GLN A O 1
ATOM 2172 N N . SER A 1 278 ? 3.063 -7.909 -2.401 1.00 75.00 278 SER A N 1
ATOM 2173 C CA . SER A 1 278 ? 3.070 -7.759 -0.942 1.00 75.00 278 SER A CA 1
ATOM 2174 C C . SER A 1 278 ? 2.125 -8.730 -0.230 1.00 75.00 278 SER A C 1
ATOM 2176 O O . SER A 1 278 ? 2.340 -9.040 0.939 1.00 75.00 278 SER A O 1
ATOM 2178 N N . ALA A 1 279 ? 1.101 -9.232 -0.925 1.00 79.88 279 ALA A N 1
ATOM 2179 C CA . ALA A 1 279 ? 0.159 -10.207 -0.402 1.00 79.88 279 ALA A CA 1
ATOM 2180 C C . ALA A 1 279 ? -0.065 -11.347 -1.406 1.00 79.88 279 ALA A C 1
ATOM 2182 O O . ALA A 1 279 ? -0.323 -11.120 -2.586 1.00 79.88 279 ALA A O 1
ATOM 2183 N N . PHE A 1 280 ? 0.023 -12.590 -0.925 1.00 85.25 280 PHE A N 1
ATOM 2184 C CA . PHE A 1 280 ? -0.186 -13.782 -1.756 1.00 85.25 280 PHE A CA 1
ATOM 2185 C C . PHE A 1 280 ? -1.671 -14.013 -2.082 1.00 85.25 280 PHE A C 1
ATOM 2187 O O . PHE A 1 280 ? -2.018 -14.525 -3.148 1.00 85.25 280 PHE A O 1
ATOM 2194 N N . LEU A 1 281 ? -2.546 -13.600 -1.164 1.00 90.31 281 LEU A N 1
ATOM 2195 C CA . LEU A 1 281 ? -3.981 -13.458 -1.372 1.00 90.31 281 LEU A CA 1
ATOM 2196 C C . LEU A 1 281 ? -4.308 -11.968 -1.472 1.00 90.31 281 LEU A C 1
ATOM 2198 O O . LEU A 1 281 ? -3.708 -11.151 -0.780 1.00 90.31 281 LEU A O 1
ATOM 2202 N N . GLY A 1 282 ? -5.253 -11.619 -2.332 1.00 87.88 282 GLY A N 1
ATOM 2203 C CA . GLY A 1 282 ? -5.766 -10.265 -2.475 1.00 87.88 282 GLY A CA 1
ATOM 2204 C C . GLY A 1 282 ? -7.285 -10.266 -2.547 1.00 87.88 282 GLY A C 1
ATOM 2205 O O . GLY A 1 282 ? -7.929 -11.311 -2.484 1.00 87.88 282 GLY A O 1
ATOM 2206 N N . PHE A 1 283 ? -7.868 -9.080 -2.728 1.00 89.19 283 PHE A N 1
ATOM 2207 C CA . PHE A 1 283 ? -9.324 -8.916 -2.805 1.00 89.19 283 PHE A CA 1
ATOM 2208 C C . PHE A 1 283 ? -10.058 -9.444 -1.551 1.00 89.19 283 PHE A C 1
ATOM 2210 O O . PHE A 1 283 ? -11.093 -10.092 -1.646 1.00 89.19 283 PHE A O 1
ATOM 2217 N N . ASP A 1 284 ? -9.541 -9.146 -0.357 1.00 90.62 284 ASP A N 1
ATOM 2218 C CA . ASP A 1 284 ? -10.145 -9.632 0.889 1.00 90.62 284 ASP A CA 1
ATOM 2219 C C . ASP A 1 284 ? -11.495 -8.966 1.167 1.00 90.62 284 ASP A C 1
ATOM 2221 O O . ASP A 1 284 ? -11.595 -7.736 1.261 1.00 90.62 284 ASP A O 1
ATOM 2225 N N . ARG A 1 285 ? -12.556 -9.764 1.292 1.00 90.75 285 ARG A N 1
ATOM 2226 C CA . ARG A 1 285 ? -13.913 -9.261 1.528 1.00 90.75 285 ARG A CA 1
ATOM 2227 C C . ARG A 1 285 ? -14.674 -10.111 2.526 1.00 90.75 285 ARG A C 1
ATOM 2229 O O . ARG A 1 285 ? -14.602 -11.331 2.488 1.00 90.75 285 ARG A O 1
ATOM 2236 N N . LYS A 1 286 ? -15.481 -9.464 3.360 1.00 93.00 286 LYS A N 1
ATOM 2237 C CA . LYS A 1 286 ? -16.425 -10.123 4.252 1.00 93.00 286 LYS A CA 1
ATOM 2238 C C . LYS A 1 286 ? -17.789 -10.179 3.587 1.00 93.00 286 LYS A C 1
ATOM 2240 O O . LYS A 1 286 ? -18.307 -9.166 3.112 1.00 93.00 286 LYS A O 1
ATOM 2245 N N . VAL A 1 287 ? -18.368 -11.368 3.564 1.00 94.62 287 VAL A N 1
ATOM 2246 C CA . VAL A 1 287 ? -19.705 -11.618 3.036 1.00 94.62 287 VAL A CA 1
ATOM 2247 C C . VAL A 1 287 ? -20.725 -11.102 4.047 1.00 94.62 287 VAL A C 1
ATOM 2249 O O . VAL A 1 287 ? -20.791 -11.581 5.176 1.00 94.62 287 VAL A O 1
ATOM 2252 N N . MET A 1 288 ? -21.517 -10.106 3.663 1.00 93.75 288 MET A N 1
ATOM 2253 C CA . MET A 1 288 ? -22.474 -9.446 4.566 1.00 93.75 288 MET A CA 1
ATOM 2254 C C . MET A 1 288 ? -23.877 -10.059 4.478 1.00 93.75 288 MET A C 1
ATOM 2256 O O . MET A 1 288 ? -24.644 -10.019 5.433 1.00 93.75 288 MET A O 1
ATOM 2260 N N . SER A 1 289 ? -24.205 -10.647 3.329 1.00 94.00 289 SER A N 1
ATOM 2261 C CA . SER A 1 289 ? -25.457 -11.360 3.045 1.00 94.00 289 SER A CA 1
ATOM 2262 C C . SER A 1 289 ? -25.148 -12.559 2.146 1.00 94.00 289 SER A C 1
ATOM 2264 O O . SER A 1 289 ? -24.129 -12.501 1.457 1.00 94.00 289 SER A O 1
ATOM 2266 N N . PRO A 1 290 ? -25.972 -13.625 2.119 1.00 94.19 290 PRO A N 1
ATOM 2267 C CA . PRO A 1 290 ? -25.678 -14.802 1.306 1.00 94.19 290 PRO A CA 1
ATOM 2268 C C . PRO A 1 290 ? -25.465 -14.431 -0.170 1.00 94.19 290 PRO A C 1
ATOM 2270 O O . PRO A 1 290 ? -26.173 -13.571 -0.707 1.00 94.19 290 PRO A O 1
ATOM 2273 N N . ILE A 1 291 ? -24.483 -15.052 -0.828 1.00 94.69 291 ILE A N 1
ATOM 2274 C CA . ILE A 1 291 ? -24.144 -14.780 -2.236 1.00 94.69 291 ILE A CA 1
ATOM 2275 C C . ILE A 1 291 ? -24.038 -16.097 -2.994 1.00 94.69 291 ILE A C 1
ATOM 2277 O O . ILE A 1 291 ? -23.134 -16.882 -2.731 1.00 94.69 291 ILE A O 1
ATOM 2281 N N . SER A 1 292 ? -24.935 -16.321 -3.949 1.00 94.69 292 SER A N 1
ATOM 2282 C CA . SER A 1 292 ? -24.793 -17.399 -4.930 1.00 94.69 292 SER A CA 1
ATOM 2283 C C . SER A 1 292 ? -23.916 -16.913 -6.076 1.00 94.69 292 SER A C 1
ATOM 2285 O O . SER A 1 292 ? -24.176 -15.832 -6.604 1.00 94.69 292 SER A O 1
ATOM 2287 N N . LEU A 1 293 ? -22.891 -17.686 -6.432 1.00 94.94 293 LEU A N 1
ATOM 2288 C CA . LEU A 1 293 ? -22.027 -17.389 -7.574 1.00 94.94 293 LEU A CA 1
ATOM 2289 C C . LEU A 1 293 ? -22.636 -17.915 -8.879 1.00 94.94 293 LEU A C 1
ATOM 2291 O O . LEU A 1 293 ? -23.470 -18.824 -8.877 1.00 94.94 293 LEU A O 1
ATOM 2295 N N . SER A 1 294 ? -22.154 -17.394 -10.006 1.00 93.88 294 SER A N 1
ATOM 2296 C CA . SER A 1 294 ? -22.574 -17.777 -11.365 1.00 93.88 294 SER A CA 1
ATOM 2297 C C . SER A 1 294 ? -22.438 -19.265 -11.721 1.00 93.88 294 SER A C 1
ATOM 2299 O O . SER A 1 294 ? -23.010 -19.709 -12.716 1.00 93.88 294 SER A O 1
ATOM 2301 N N . ASP A 1 295 ? -21.722 -20.067 -10.928 1.00 92.94 295 ASP A N 1
ATOM 2302 C CA . ASP A 1 295 ? -21.631 -21.518 -11.129 1.00 92.94 295 ASP A CA 1
ATOM 2303 C C . ASP A 1 295 ? -22.870 -22.294 -10.645 1.00 92.94 295 ASP A C 1
ATOM 2305 O O . ASP A 1 295 ? -22.941 -23.509 -10.847 1.00 92.94 295 ASP A O 1
ATOM 2309 N N . ASN A 1 296 ? -23.834 -21.604 -10.019 1.00 87.81 296 ASN A N 1
ATOM 2310 C CA . ASN A 1 296 ? -25.071 -22.149 -9.450 1.00 87.81 296 ASN A CA 1
ATOM 2311 C C . ASN A 1 296 ? -24.860 -23.289 -8.437 1.00 87.81 296 ASN A C 1
ATOM 2313 O O . ASN A 1 296 ? -25.785 -24.048 -8.150 1.00 87.81 296 ASN A O 1
ATOM 2317 N N . LYS A 1 297 ? -23.646 -23.427 -7.897 1.00 91.69 297 LYS A N 1
ATOM 2318 C CA . LYS A 1 297 ? -23.269 -24.478 -6.939 1.00 91.69 297 LYS A CA 1
ATOM 2319 C C . LYS A 1 297 ? -22.663 -23.891 -5.676 1.00 91.69 297 LYS A C 1
ATOM 2321 O O . LYS A 1 297 ? -22.852 -24.436 -4.592 1.00 91.69 297 LYS A O 1
ATOM 2326 N N . THR A 1 298 ? -21.945 -22.786 -5.815 1.00 93.44 298 THR A N 1
ATOM 2327 C CA . THR A 1 298 ? -21.229 -22.149 -4.722 1.00 93.44 298 THR A CA 1
ATOM 2328 C C . THR A 1 298 ? -22.099 -21.070 -4.091 1.00 93.44 298 THR A C 1
ATOM 2330 O O . THR A 1 298 ? -22.475 -20.092 -4.740 1.00 93.44 298 THR A O 1
ATOM 2333 N N . VAL A 1 299 ? -22.392 -21.237 -2.800 1.00 94.38 299 VAL A N 1
ATOM 2334 C CA . VAL A 1 299 ? -23.094 -20.245 -1.979 1.00 94.38 299 VAL A CA 1
ATOM 2335 C C . VAL A 1 299 ? -22.168 -19.792 -0.861 1.00 94.38 299 VAL A C 1
ATOM 2337 O O . VAL A 1 299 ? -21.736 -20.591 -0.033 1.00 94.38 299 VAL A O 1
ATOM 2340 N N . LEU A 1 300 ? -21.868 -18.498 -0.835 1.00 94.56 300 LEU A N 1
ATOM 2341 C CA . LEU A 1 300 ? -21.045 -17.871 0.188 1.00 94.56 300 LEU A CA 1
ATOM 2342 C C . LEU A 1 300 ? -21.925 -17.492 1.388 1.00 94.56 300 LEU A C 1
ATOM 2344 O O . LEU A 1 300 ? -22.852 -16.687 1.222 1.00 94.56 300 LEU A O 1
ATOM 2348 N N . PRO A 1 301 ? -21.672 -18.042 2.589 1.00 93.12 301 PRO A N 1
ATOM 2349 C CA . PRO A 1 301 ? -22.473 -17.734 3.763 1.00 93.12 301 PRO A CA 1
ATOM 2350 C C . PRO A 1 301 ? -22.102 -16.363 4.358 1.00 93.12 301 PRO A C 1
ATOM 2352 O O . PRO A 1 301 ? -20.939 -15.952 4.292 1.00 93.12 301 PRO A O 1
ATOM 2355 N N . PRO A 1 302 ? -23.055 -15.654 4.992 1.00 93.88 302 PRO A N 1
ATOM 2356 C CA . PRO A 1 302 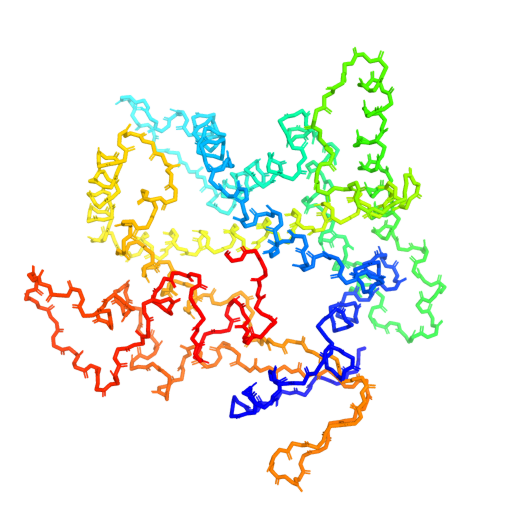? -22.766 -14.445 5.759 1.00 93.88 302 PRO A CA 1
ATOM 2357 C C . PRO A 1 302 ? -21.685 -14.678 6.813 1.00 93.88 302 PRO A C 1
ATOM 2359 O O . PRO A 1 302 ? -21.680 -15.690 7.508 1.00 93.88 302 PRO A O 1
ATOM 2362 N N . GLY A 1 303 ? -20.785 -13.711 6.956 1.00 92.06 303 GLY A N 1
ATOM 2363 C CA . GLY A 1 303 ? -19.672 -13.747 7.895 1.00 92.06 303 GLY A CA 1
ATOM 2364 C C . GLY A 1 303 ? -18.407 -14.422 7.366 1.00 92.06 303 GLY A C 1
ATOM 2365 O O . GLY A 1 303 ? -17.357 -14.211 7.971 1.00 92.06 303 GLY A O 1
ATOM 2366 N N . ALA A 1 304 ? -18.468 -15.164 6.254 1.00 93.31 304 ALA A N 1
ATOM 2367 C CA . ALA A 1 304 ? -17.270 -15.709 5.620 1.00 93.31 304 ALA A CA 1
ATOM 2368 C C . ALA A 1 304 ? -16.378 -14.590 5.072 1.00 93.31 304 ALA A C 1
ATOM 2370 O O . ALA A 1 304 ? -16.870 -13.595 4.528 1.00 93.31 304 ALA A O 1
ATOM 2371 N N . THR A 1 305 ? -15.065 -14.780 5.177 1.00 94.25 305 THR A N 1
ATOM 2372 C CA . THR A 1 305 ? -14.092 -13.958 4.457 1.00 94.25 305 THR A CA 1
ATOM 2373 C C . THR A 1 305 ? -13.754 -14.661 3.153 1.00 94.25 305 THR A C 1
ATOM 2375 O O . THR A 1 305 ? -13.496 -15.860 3.153 1.00 94.25 305 THR A O 1
ATOM 2378 N N . ILE A 1 306 ? -13.752 -13.934 2.043 1.00 94.88 306 ILE A N 1
ATOM 2379 C CA . ILE A 1 306 ? -13.300 -14.432 0.747 1.00 94.88 306 ILE A CA 1
ATOM 2380 C C . ILE A 1 306 ? -12.039 -13.701 0.305 1.00 94.88 306 ILE A C 1
ATOM 2382 O O . ILE A 1 306 ? -11.880 -12.516 0.602 1.00 94.88 306 ILE A O 1
ATOM 2386 N N . SER A 1 307 ? -11.201 -14.400 -0.454 1.00 94.62 307 SER A N 1
ATOM 2387 C CA . SER A 1 307 ? -9.993 -13.848 -1.068 1.00 94.62 307 SER A CA 1
ATOM 2388 C C . SER A 1 307 ? -9.754 -14.473 -2.444 1.00 94.62 307 SER A C 1
ATOM 2390 O O . SER A 1 307 ? -10.297 -15.529 -2.775 1.00 94.62 307 SER A O 1
ATOM 2392 N N . ILE A 1 308 ? -8.911 -13.831 -3.247 1.00 94.50 308 ILE A N 1
ATOM 2393 C CA . ILE A 1 308 ? -8.498 -14.274 -4.581 1.00 94.50 308 ILE A CA 1
ATOM 2394 C C . ILE A 1 308 ? -6.975 -14.478 -4.575 1.00 94.50 308 ILE A C 1
ATOM 2396 O O . ILE A 1 308 ? -6.261 -13.656 -3.995 1.00 94.50 308 ILE A O 1
ATOM 2400 N N . PRO A 1 309 ? -6.438 -15.545 -5.193 1.00 94.12 309 PRO A N 1
ATOM 2401 C CA . PRO A 1 309 ? -5.014 -15.864 -5.135 1.00 94.12 309 PRO A CA 1
ATOM 2402 C C . PRO A 1 309 ? -4.179 -14.970 -6.070 1.00 94.12 309 PRO A C 1
ATOM 2404 O O . PRO A 1 309 ? -3.697 -15.420 -7.106 1.00 94.12 309 PRO A O 1
ATOM 2407 N N . GLY A 1 310 ? -3.991 -13.701 -5.697 1.00 92.00 310 GLY A N 1
ATOM 2408 C CA . GLY A 1 310 ? -3.230 -12.721 -6.481 1.00 92.00 310 GLY A CA 1
ATOM 2409 C C . GLY A 1 310 ? -1.793 -13.159 -6.783 1.00 92.00 310 GLY A C 1
ATOM 2410 O O . GLY A 1 310 ? -1.356 -13.044 -7.928 1.00 92.00 310 GLY A O 1
ATOM 2411 N N . GLY A 1 311 ? -1.095 -13.728 -5.792 1.00 92.06 311 GLY A N 1
ATOM 2412 C CA . GLY A 1 311 ? 0.292 -14.200 -5.916 1.00 92.06 311 GLY A CA 1
ATOM 2413 C C . GLY A 1 311 ? 0.452 -15.296 -6.968 1.00 92.06 311 GLY A C 1
ATOM 2414 O O . GLY A 1 311 ? 1.322 -15.182 -7.840 1.00 92.06 311 GLY A O 1
ATOM 2415 N N . PRO A 1 312 ? -0.388 -16.345 -6.910 1.00 93.25 312 PRO A N 1
ATOM 2416 C CA . PRO A 1 312 ? -0.485 -17.349 -7.961 1.00 93.25 312 PRO A CA 1
ATOM 2417 C C . PRO A 1 312 ? -0.890 -16.778 -9.321 1.00 93.25 312 PRO A C 1
ATOM 2419 O O . PRO A 1 312 ? -0.247 -17.121 -10.304 1.00 93.25 312 PRO A O 1
ATOM 2422 N N . MET A 1 313 ? -1.875 -15.873 -9.395 1.00 93.50 313 MET A N 1
ATOM 2423 C CA . MET A 1 313 ? -2.292 -15.250 -10.665 1.00 93.50 313 MET A CA 1
ATOM 2424 C C . MET A 1 313 ? -1.147 -14.500 -11.347 1.00 93.50 313 MET A C 1
ATOM 2426 O O . MET A 1 313 ? -0.957 -14.618 -12.556 1.00 93.50 313 MET A O 1
ATOM 2430 N N . ALA A 1 314 ? -0.329 -13.790 -10.568 1.00 92.50 314 ALA A N 1
ATOM 2431 C CA . ALA A 1 314 ? 0.852 -13.106 -11.077 1.00 92.50 314 ALA A CA 1
ATOM 2432 C C . ALA A 1 314 ? 1.879 -14.066 -11.693 1.00 92.50 314 ALA A C 1
ATOM 2434 O O . ALA A 1 314 ? 2.697 -13.636 -12.499 1.00 92.50 314 ALA A O 1
ATOM 2435 N N . ARG A 1 315 ? 1.845 -15.351 -11.320 1.00 92.50 315 ARG A N 1
ATOM 2436 C CA . ARG A 1 315 ? 2.763 -16.410 -11.766 1.00 92.50 315 ARG A CA 1
ATOM 2437 C C . ARG A 1 315 ? 2.113 -17.424 -12.711 1.00 92.50 315 ARG A C 1
ATOM 2439 O O . ARG A 1 315 ? 2.725 -18.439 -13.027 1.00 92.50 315 ARG A O 1
ATOM 2446 N N . ASP A 1 316 ? 0.889 -17.168 -13.151 1.00 92.69 316 ASP A N 1
ATOM 2447 C CA . ASP A 1 316 ? 0.110 -18.123 -13.924 1.00 92.69 316 ASP A CA 1
ATOM 2448 C C . ASP A 1 316 ? 0.242 -17.827 -15.436 1.00 92.69 316 ASP A C 1
ATOM 2450 O O . ASP A 1 316 ? 0.037 -16.684 -15.870 1.00 92.69 316 ASP A O 1
ATOM 2454 N N . PRO A 1 317 ? 0.600 -18.840 -16.255 1.00 93.50 317 PRO A N 1
ATOM 2455 C CA . PRO A 1 317 ? 0.802 -18.678 -17.693 1.00 93.50 317 PRO A CA 1
ATOM 2456 C C . PRO A 1 317 ? -0.467 -18.282 -18.457 1.00 93.50 317 PRO A C 1
ATOM 2458 O O . PRO A 1 317 ? -0.374 -17.812 -19.586 1.00 93.50 317 PRO A O 1
ATOM 2461 N N . THR A 1 318 ? -1.651 -18.428 -17.855 1.00 91.31 318 THR A N 1
ATOM 2462 C CA . THR A 1 318 ? -2.911 -17.933 -18.427 1.00 91.31 318 THR A CA 1
ATOM 2463 C C . THR A 1 318 ? -3.013 -16.405 -18.412 1.00 91.31 318 THR A C 1
ATOM 2465 O O . THR A 1 318 ? -3.769 -15.847 -19.207 1.00 91.31 318 THR A O 1
ATOM 2468 N N . PHE A 1 319 ? -2.249 -15.719 -17.551 1.00 89.81 319 PHE A N 1
ATOM 2469 C CA . PHE A 1 319 ? -2.210 -14.254 -17.478 1.00 89.81 319 PHE A CA 1
ATOM 2470 C C . PHE A 1 319 ? -0.915 -13.656 -18.047 1.00 89.81 319 PHE A C 1
ATOM 2472 O O . PHE A 1 319 ? -0.944 -12.558 -18.615 1.00 89.81 319 PHE A O 1
ATOM 2479 N N . TYR A 1 320 ? 0.220 -14.351 -17.914 1.00 90.94 320 TYR A N 1
ATOM 2480 C CA . TYR A 1 320 ? 1.524 -13.846 -18.356 1.00 90.94 320 TYR A CA 1
ATOM 2481 C C . TYR A 1 320 ? 2.356 -14.924 -19.050 1.00 90.94 320 TYR A C 1
ATOM 2483 O O . TYR A 1 320 ? 2.625 -15.973 -18.477 1.00 90.94 320 TYR A O 1
ATOM 2491 N N . ASN A 1 321 ? 2.860 -14.626 -20.249 1.00 90.06 321 ASN A N 1
ATOM 2492 C CA . ASN A 1 321 ? 3.830 -15.487 -20.930 1.00 90.06 321 ASN A CA 1
ATOM 2493 C C . ASN A 1 321 ? 5.142 -15.548 -20.136 1.00 90.06 321 ASN A C 1
ATOM 2495 O O . ASN A 1 321 ? 5.661 -14.501 -19.753 1.00 90.06 321 ASN A O 1
ATOM 2499 N N . ASP A 1 322 ? 5.689 -16.746 -19.923 1.00 92.69 322 ASP A N 1
ATOM 2500 C CA . ASP A 1 322 ? 6.889 -16.969 -19.098 1.00 92.69 322 ASP A CA 1
ATOM 2501 C C . ASP A 1 322 ? 6.817 -16.213 -17.747 1.00 92.69 322 ASP A C 1
ATOM 2503 O O . ASP A 1 322 ? 7.550 -15.247 -17.499 1.00 92.69 322 ASP A O 1
ATOM 2507 N N . PRO A 1 323 ? 5.852 -16.578 -16.884 1.00 93.62 323 PRO A N 1
ATOM 2508 C CA . PRO A 1 323 ? 5.459 -15.756 -15.742 1.00 93.62 323 PRO A CA 1
ATOM 2509 C C . PRO A 1 323 ? 6.505 -15.743 -14.615 1.00 93.62 323 PRO A C 1
ATOM 2511 O O . PRO A 1 323 ? 6.510 -14.836 -13.780 1.00 93.62 323 PRO A O 1
ATOM 2514 N N . TYR A 1 324 ? 7.409 -16.722 -14.582 1.00 93.69 324 TYR A N 1
ATOM 2515 C CA . TYR A 1 324 ? 8.490 -16.795 -13.595 1.00 93.69 324 TYR A CA 1
ATOM 2516 C C . TYR A 1 324 ? 9.716 -15.975 -13.995 1.00 93.69 324 TYR A C 1
ATOM 2518 O O . TYR A 1 324 ? 10.523 -15.621 -13.135 1.00 93.69 324 TYR A O 1
ATOM 2526 N N . ARG A 1 325 ? 9.850 -15.631 -15.279 1.00 94.62 325 ARG A N 1
ATOM 2527 C CA . ARG A 1 325 ? 10.899 -14.735 -15.745 1.00 94.62 325 ARG A CA 1
ATOM 2528 C C . ARG A 1 325 ? 10.541 -13.291 -15.418 1.00 94.62 325 ARG A C 1
ATOM 2530 O O . ARG A 1 325 ? 9.440 -12.819 -15.704 1.00 94.62 325 ARG A O 1
ATOM 2537 N N . PHE A 1 326 ? 11.509 -12.579 -14.854 1.00 94.88 326 PHE A N 1
ATOM 2538 C CA . PHE A 1 326 ? 11.433 -11.132 -14.726 1.00 94.88 326 PHE A CA 1
ATOM 2539 C C . PHE A 1 326 ? 11.705 -10.487 -16.083 1.00 94.88 326 PHE A C 1
ATOM 2541 O O . PHE A 1 326 ? 12.807 -10.615 -16.621 1.00 94.88 326 PHE A O 1
ATOM 2548 N N . ASP A 1 327 ? 10.707 -9.798 -16.622 1.00 93.19 327 ASP A N 1
ATOM 2549 C CA . ASP A 1 327 ? 10.818 -9.024 -17.850 1.00 93.19 327 ASP A CA 1
ATOM 2550 C C . ASP A 1 327 ? 10.540 -7.537 -17.556 1.00 93.19 327 ASP A C 1
ATOM 2552 O O . ASP A 1 327 ? 9.379 -7.133 -17.445 1.00 93.19 327 ASP A O 1
ATOM 2556 N N . PRO A 1 328 ? 11.591 -6.705 -17.439 1.00 90.69 328 PRO A N 1
ATOM 2557 C CA . PRO A 1 328 ? 11.484 -5.313 -16.994 1.00 90.69 328 PRO A CA 1
ATOM 2558 C C . PRO A 1 328 ? 10.634 -4.437 -17.916 1.00 90.69 328 PRO A C 1
ATOM 2560 O O . PRO A 1 328 ? 10.177 -3.376 -17.502 1.00 90.69 328 PRO A O 1
ATOM 2563 N N . LEU A 1 329 ? 10.438 -4.858 -19.168 1.00 88.75 329 LEU A N 1
ATOM 2564 C CA . LEU A 1 329 ? 9.710 -4.112 -20.190 1.00 88.75 329 LEU A CA 1
ATOM 2565 C C . LEU A 1 329 ? 8.482 -4.883 -20.697 1.00 88.75 329 LEU A C 1
ATOM 2567 O O . LEU A 1 329 ? 7.911 -4.518 -21.728 1.00 88.75 329 LEU A O 1
ATOM 2571 N N . ARG A 1 330 ? 8.031 -5.908 -19.957 1.00 89.50 330 ARG A N 1
ATOM 2572 C CA . ARG A 1 330 ? 6.849 -6.735 -20.266 1.00 89.50 330 ARG A CA 1
ATOM 2573 C C . ARG A 1 330 ? 5.633 -5.903 -20.648 1.00 89.50 330 ARG A C 1
ATOM 2575 O O . ARG A 1 330 ? 4.938 -6.182 -21.622 1.00 89.50 330 ARG A O 1
ATOM 2582 N N . PHE A 1 331 ? 5.387 -4.867 -19.860 1.00 85.25 331 PHE A N 1
ATOM 2583 C CA . PHE A 1 331 ? 4.237 -3.987 -20.005 1.00 85.25 331 PHE A CA 1
ATOM 2584 C C . PHE A 1 331 ? 4.471 -2.875 -21.036 1.00 85.25 331 PHE A C 1
ATOM 2586 O O . PHE A 1 331 ? 3.516 -2.423 -21.661 1.00 85.25 331 PHE A O 1
ATOM 2593 N N . TYR A 1 332 ? 5.735 -2.515 -21.292 1.00 77.44 332 TYR A N 1
ATOM 2594 C CA . TYR A 1 332 ? 6.111 -1.468 -22.242 1.00 77.44 332 TYR A CA 1
ATOM 2595 C C . TYR A 1 332 ? 5.931 -1.932 -23.690 1.00 77.44 332 TYR A C 1
ATOM 2597 O O . TYR A 1 332 ? 5.404 -1.202 -24.526 1.00 77.44 332 TYR A O 1
ATOM 2605 N N . ARG A 1 333 ? 6.317 -3.177 -23.994 1.00 71.25 333 ARG A N 1
ATOM 2606 C CA . ARG A 1 333 ? 6.169 -3.755 -25.343 1.00 71.25 333 ARG A CA 1
ATOM 2607 C C . ARG A 1 333 ? 4.701 -3.951 -25.721 1.00 71.25 333 ARG A C 1
ATOM 2609 O O . ARG A 1 333 ? 4.294 -3.647 -26.839 1.00 71.25 333 ARG A O 1
ATOM 2616 N N . ARG A 1 334 ? 3.869 -4.316 -24.739 1.00 65.25 334 ARG A N 1
ATOM 2617 C CA . ARG A 1 334 ? 2.401 -4.351 -24.866 1.00 65.25 334 ARG A CA 1
ATOM 2618 C C . ARG A 1 334 ? 1.784 -2.984 -25.193 1.00 65.25 334 ARG A C 1
ATOM 2620 O O . ARG A 1 334 ? 0.644 -2.942 -25.640 1.00 65.25 334 ARG A O 1
ATOM 2627 N N . SER A 1 335 ? 2.506 -1.877 -25.004 1.00 56.22 335 SER A N 1
ATOM 2628 C CA . SER A 1 335 ? 2.034 -0.529 -25.330 1.00 56.22 335 SER A CA 1
ATOM 2629 C C . SER A 1 335 ? 2.105 -0.164 -26.813 1.00 56.22 335 SER A C 1
ATOM 2631 O O . SER A 1 335 ? 1.592 0.892 -27.180 1.00 56.22 335 SER A O 1
ATOM 2633 N N . GLY A 1 336 ? 2.771 -0.965 -27.656 1.00 53.12 336 GLY A N 1
ATOM 2634 C CA . GLY A 1 336 ? 2.993 -0.622 -29.067 1.00 53.12 336 GLY A CA 1
ATOM 2635 C C . GLY A 1 336 ? 3.863 0.627 -29.273 1.00 53.12 336 GLY A C 1
ATOM 2636 O O . GLY A 1 336 ? 3.827 1.232 -30.338 1.00 53.12 336 GLY A O 1
ATOM 2637 N N . LYS A 1 337 ? 4.635 1.035 -28.255 1.00 53.59 337 LYS A N 1
ATOM 2638 C CA . LYS A 1 337 ? 5.548 2.194 -28.303 1.00 53.59 337 LYS A CA 1
ATOM 2639 C C . LYS A 1 337 ? 6.908 1.870 -28.939 1.00 53.59 337 LYS A C 1
ATOM 2641 O O . LYS A 1 337 ? 7.809 2.701 -28.892 1.00 53.59 337 LYS A O 1
ATOM 2646 N N . GLU A 1 338 ? 7.055 0.687 -29.535 1.00 49.88 338 GLU A N 1
ATOM 2647 C CA . GLU A 1 338 ? 8.222 0.319 -30.337 1.00 49.88 338 GLU A CA 1
ATOM 2648 C C . GLU A 1 338 ? 8.187 1.050 -31.684 1.00 49.88 338 GLU A C 1
ATOM 2650 O O . GLU A 1 338 ? 7.696 0.551 -32.693 1.00 49.88 338 GLU A O 1
ATOM 2655 N N . GLY A 1 339 ? 8.736 2.259 -31.692 1.00 44.31 339 GLY A N 1
ATOM 2656 C CA . GLY A 1 339 ? 9.577 2.686 -32.795 1.00 44.31 339 GLY A CA 1
ATOM 2657 C C . GLY A 1 339 ? 11.013 2.666 -32.287 1.00 44.31 339 GLY A C 1
ATOM 2658 O O . GLY A 1 339 ? 11.333 3.468 -31.416 1.00 44.31 339 GLY A O 1
ATOM 2659 N N . ASP A 1 340 ? 11.840 1.776 -32.844 1.00 42.38 340 ASP A N 1
ATOM 2660 C CA . ASP A 1 340 ? 13.312 1.884 -32.860 1.00 42.38 340 ASP A CA 1
ATOM 2661 C C . ASP A 1 340 ? 14.155 1.171 -31.773 1.00 42.38 340 ASP A C 1
ATOM 2663 O O . ASP A 1 340 ? 15.096 1.751 -31.251 1.00 42.38 340 ASP A O 1
ATOM 2667 N N . ASP A 1 341 ? 13.901 -0.109 -31.465 1.00 38.47 341 ASP A N 1
ATOM 2668 C CA . ASP A 1 341 ? 14.973 -0.976 -30.927 1.00 38.47 341 ASP A CA 1
ATOM 2669 C C . ASP A 1 341 ? 14.748 -2.456 -31.303 1.00 38.47 341 ASP A C 1
ATOM 2671 O O . ASP A 1 341 ? 14.005 -3.212 -30.676 1.00 38.47 341 ASP A O 1
ATOM 2675 N N . THR A 1 342 ? 15.398 -2.889 -32.384 1.00 43.16 342 THR A N 1
ATOM 2676 C CA . THR A 1 342 ? 15.482 -4.292 -32.806 1.00 43.16 342 THR A CA 1
ATOM 2677 C C . THR A 1 342 ? 16.317 -5.099 -31.816 1.00 43.16 342 THR A C 1
ATOM 2679 O O . THR A 1 342 ? 17.540 -5.033 -31.886 1.00 43.16 342 THR A O 1
ATOM 2682 N N . THR A 1 343 ? 15.688 -5.879 -30.929 1.00 40.47 343 THR A N 1
ATOM 2683 C CA . THR A 1 343 ? 16.095 -7.251 -30.522 1.00 40.47 343 THR A CA 1
ATOM 2684 C C . THR A 1 343 ? 15.280 -7.742 -29.318 1.00 40.47 343 THR A C 1
ATOM 2686 O O . THR A 1 343 ? 15.747 -7.724 -28.188 1.00 40.47 343 THR A O 1
ATOM 2689 N N . THR A 1 344 ? 14.054 -8.228 -29.533 1.00 38.56 344 THR A N 1
ATOM 2690 C CA . THR A 1 344 ? 13.501 -9.406 -28.821 1.00 38.56 344 THR A CA 1
ATOM 2691 C C . THR A 1 344 ? 12.115 -9.752 -29.360 1.00 38.56 344 THR A C 1
ATOM 2693 O O . THR A 1 344 ? 11.092 -9.204 -28.957 1.00 38.56 344 THR A O 1
ATOM 2696 N N . THR A 1 345 ? 12.080 -10.720 -30.269 1.00 37.19 345 THR A N 1
ATOM 2697 C CA . THR A 1 345 ? 10.863 -11.339 -30.792 1.00 37.19 345 THR A CA 1
ATOM 2698 C C . THR A 1 345 ? 10.205 -12.180 -29.694 1.00 37.19 345 THR A C 1
ATOM 2700 O O . THR A 1 345 ? 10.478 -13.366 -29.547 1.00 37.19 345 THR A O 1
ATOM 2703 N N . THR A 1 346 ? 9.325 -11.579 -28.897 1.00 41.94 346 THR A N 1
ATOM 2704 C CA . THR A 1 346 ? 8.254 -12.329 -28.228 1.00 41.94 346 THR A CA 1
ATOM 2705 C C . THR A 1 346 ? 6.945 -11.655 -28.589 1.00 41.94 346 THR A C 1
ATOM 2707 O O . THR A 1 346 ? 6.541 -10.677 -27.964 1.00 41.94 346 THR A O 1
ATOM 2710 N N . THR A 1 347 ? 6.322 -12.153 -29.652 1.00 39.88 347 THR A N 1
ATOM 2711 C CA . THR A 1 347 ? 4.982 -11.768 -30.083 1.00 39.88 347 THR A CA 1
ATOM 2712 C C . THR A 1 347 ? 3.986 -12.212 -29.016 1.00 39.88 347 THR A C 1
ATOM 2714 O O . THR A 1 347 ? 3.600 -13.379 -28.970 1.00 39.88 347 THR A O 1
ATOM 2717 N N . ASP A 1 348 ? 3.601 -11.301 -28.127 1.00 47.84 348 ASP A N 1
ATOM 2718 C CA . ASP A 1 348 ? 2.415 -11.485 -27.298 1.00 47.84 348 ASP A CA 1
ATOM 2719 C C . ASP A 1 348 ? 1.201 -11.295 -28.217 1.00 47.84 348 ASP A C 1
ATOM 2721 O O . ASP A 1 348 ? 0.917 -10.191 -28.670 1.00 47.84 348 ASP A O 1
ATOM 2725 N N . SER A 1 349 ? 0.529 -12.390 -28.572 1.00 44.44 349 SER A N 1
ATOM 2726 C CA . SER A 1 349 ? -0.640 -12.413 -29.468 1.00 44.44 349 SER A CA 1
ATOM 2727 C C . SER A 1 349 ? -1.920 -11.858 -28.825 1.00 44.44 349 SER A C 1
ATOM 2729 O O . SER A 1 349 ? -2.998 -11.921 -29.416 1.00 44.44 349 SER A O 1
ATOM 2731 N N . SER A 1 350 ? -1.815 -11.321 -27.610 1.00 48.53 350 SER A N 1
ATOM 2732 C CA . SER A 1 350 ? -2.900 -10.640 -26.910 1.00 48.53 350 SER A CA 1
ATOM 2733 C C . SER A 1 350 ? -3.028 -9.199 -27.425 1.00 48.53 350 SER A C 1
ATOM 2735 O O . SER A 1 350 ? -2.008 -8.525 -27.572 1.00 48.53 350 SER A O 1
ATOM 2737 N N . PRO A 1 351 ? -4.245 -8.682 -27.683 1.00 48.00 351 PRO A N 1
ATOM 2738 C CA . PRO A 1 351 ? -4.414 -7.283 -28.064 1.00 48.00 351 PRO A CA 1
ATOM 2739 C C . PRO A 1 351 ? -3.804 -6.361 -26.993 1.00 48.00 351 PRO A C 1
ATOM 2741 O O . PRO A 1 351 ? -3.919 -6.665 -25.799 1.00 48.00 351 PRO A O 1
ATOM 2744 N N . PRO A 1 352 ? -3.163 -5.245 -27.390 1.00 53.91 352 PRO A N 1
ATOM 2745 C CA . PRO A 1 352 ? -2.539 -4.331 -26.446 1.00 53.91 352 PRO A CA 1
ATOM 2746 C C . PRO A 1 352 ? -3.599 -3.830 -25.451 1.00 53.91 352 PRO A C 1
ATOM 2748 O O . PRO A 1 352 ? -4.664 -3.366 -25.875 1.00 53.91 352 PRO A O 1
ATOM 2751 N N . PRO A 1 353 ? -3.361 -3.935 -24.129 1.00 58.16 353 PRO A N 1
ATOM 2752 C CA . PRO A 1 353 ? -4.301 -3.431 -23.138 1.00 58.16 353 PRO A CA 1
ATOM 2753 C C . PRO A 1 353 ? -4.433 -1.907 -23.291 1.00 58.16 353 PRO A C 1
ATOM 2755 O O . PRO A 1 353 ? -3.504 -1.264 -23.783 1.00 58.16 353 PRO A O 1
ATOM 2758 N N . PRO A 1 354 ? -5.550 -1.284 -22.884 1.00 56.62 354 PRO A N 1
ATOM 2759 C CA . PRO A 1 354 ? -5.707 0.164 -22.985 1.00 56.62 354 PRO A CA 1
ATOM 2760 C C . PRO A 1 354 ? -4.578 0.908 -22.241 1.00 56.62 354 PRO A C 1
ATOM 2762 O O . PRO A 1 354 ? -4.089 0.399 -21.230 1.00 56.62 354 PRO A O 1
ATOM 2765 N N . PRO A 1 355 ? -4.182 2.124 -22.674 1.00 56.53 355 PRO A N 1
ATOM 2766 C CA . PRO A 1 355 ? -3.036 2.856 -22.116 1.00 56.53 355 PRO A CA 1
ATOM 2767 C C . PRO A 1 355 ? -3.061 2.994 -20.587 1.00 56.53 355 PRO A C 1
ATOM 2769 O O . PRO A 1 355 ? -2.038 2.856 -19.930 1.00 56.53 355 PRO A O 1
ATOM 2772 N N . SER A 1 356 ? -4.248 3.160 -19.997 1.00 57.75 356 SER A N 1
ATOM 2773 C CA . SER A 1 356 ? -4.443 3.267 -18.544 1.00 57.75 356 SER A CA 1
ATOM 2774 C C . SER A 1 356 ? -4.123 1.991 -17.754 1.00 57.75 356 SER A C 1
ATOM 2776 O O . SER A 1 356 ? -4.040 2.036 -16.532 1.00 57.75 356 SER A O 1
ATOM 2778 N N . GLN A 1 357 ? -4.018 0.838 -18.418 1.00 59.72 357 GLN A N 1
ATOM 2779 C CA . GLN A 1 357 ? -3.616 -0.434 -17.809 1.00 59.72 357 GLN A CA 1
ATOM 2780 C C . GLN A 1 357 ? -2.116 -0.696 -17.960 1.00 59.72 357 GLN A C 1
ATOM 2782 O O . GLN A 1 357 ? -1.631 -1.697 -17.446 1.00 59.72 357 GLN A O 1
ATOM 2787 N N . GLN A 1 358 ? -1.380 0.171 -18.654 1.00 70.12 358 GLN A N 1
ATOM 2788 C CA . GLN A 1 358 ? 0.051 0.000 -18.908 1.00 70.12 358 GLN A CA 1
ATOM 2789 C C . GLN A 1 358 ? 0.900 0.741 -17.872 1.00 70.12 358 GLN A C 1
ATOM 2791 O O . GLN A 1 358 ? 1.995 0.292 -17.555 1.00 70.12 358 GLN A O 1
ATOM 2796 N N . ASP A 1 359 ? 0.359 1.810 -17.286 1.00 83.50 359 ASP A N 1
ATOM 2797 C CA . ASP A 1 359 ? 1.008 2.548 -16.205 1.00 83.50 359 ASP A CA 1
ATOM 2798 C C . ASP A 1 359 ? 1.188 1.659 -14.954 1.00 83.50 359 ASP A C 1
ATOM 2800 O O . ASP A 1 359 ? 0.432 0.698 -14.737 1.00 83.50 359 ASP A O 1
ATOM 2804 N N . TYR A 1 360 ? 2.149 1.995 -14.091 1.00 88.69 360 TYR A N 1
ATOM 2805 C CA . TYR A 1 360 ? 2.430 1.307 -12.822 1.00 88.69 360 TYR A CA 1
ATOM 2806 C C . TYR A 1 360 ? 1.181 1.156 -11.953 1.00 88.69 360 TYR A C 1
ATOM 2808 O O . TYR A 1 360 ? 0.958 0.117 -11.335 1.00 88.69 360 TYR A O 1
ATOM 2816 N N . THR A 1 361 ? 0.326 2.175 -11.965 1.00 87.50 361 THR A N 1
ATOM 2817 C CA . THR A 1 361 ? -0.921 2.264 -11.191 1.00 87.50 361 THR A CA 1
ATOM 2818 C C . THR A 1 361 ? -2.112 1.613 -11.911 1.00 87.50 361 THR A C 1
ATOM 2820 O O . THR A 1 361 ? -3.221 1.527 -11.373 1.00 87.50 361 THR A O 1
ATOM 2823 N N . GLY A 1 362 ? -1.896 1.145 -13.143 1.00 85.12 362 GLY A N 1
ATOM 2824 C CA . GLY A 1 362 ? -2.895 0.513 -13.990 1.00 85.12 362 GLY A CA 1
ATOM 2825 C C . GLY A 1 362 ? -3.279 -0.880 -13.500 1.00 85.12 362 GLY A C 1
ATOM 2826 O O . GLY A 1 362 ? -2.420 -1.712 -13.206 1.00 85.12 362 GLY A O 1
ATOM 2827 N N . ILE A 1 363 ? -4.583 -1.152 -13.467 1.00 83.81 363 ILE A N 1
ATOM 2828 C CA . ILE A 1 363 ? -5.146 -2.430 -13.016 1.00 83.81 363 ILE A CA 1
ATOM 2829 C C . ILE A 1 363 ? -5.168 -3.415 -14.176 1.00 83.81 363 ILE A C 1
ATOM 2831 O O . ILE A 1 363 ? -5.655 -3.091 -15.257 1.00 83.81 363 ILE A O 1
ATOM 2835 N N . GLU A 1 364 ? -4.744 -4.643 -13.925 1.00 81.44 364 GLU A N 1
ATOM 2836 C CA . GLU A 1 364 ? -4.810 -5.728 -14.894 1.00 81.44 364 GLU A CA 1
ATOM 2837 C C . GLU A 1 364 ? -5.347 -6.999 -14.244 1.00 81.44 364 GLU A C 1
ATOM 2839 O O . GLU A 1 364 ? -5.283 -7.173 -13.029 1.00 81.44 364 GLU A O 1
ATOM 2844 N N . ARG A 1 365 ? -5.900 -7.907 -15.052 1.00 80.94 365 ARG A N 1
ATOM 2845 C CA . ARG A 1 365 ? -6.561 -9.107 -14.525 1.00 80.94 365 ARG A CA 1
ATOM 2846 C C . ARG A 1 365 ? -5.620 -10.023 -13.745 1.00 80.94 365 ARG A C 1
ATOM 2848 O O . ARG A 1 365 ? -6.068 -10.601 -12.768 1.00 80.94 365 ARG A O 1
ATOM 2855 N N . GLY A 1 366 ? -4.359 -10.149 -14.160 1.00 86.31 366 GLY A N 1
ATOM 2856 C CA . GLY A 1 366 ? -3.386 -11.052 -13.536 1.00 86.31 366 GLY A CA 1
ATOM 2857 C C . GLY A 1 366 ? -2.682 -10.496 -12.292 1.00 86.31 366 GLY A C 1
ATOM 2858 O O . GLY A 1 366 ? -2.012 -11.252 -11.594 1.00 86.31 366 GLY A O 1
ATOM 2859 N N . ASN A 1 367 ? -2.832 -9.203 -11.988 1.00 88.25 367 ASN A N 1
ATOM 2860 C CA . ASN A 1 367 ? -2.109 -8.542 -10.902 1.00 88.25 367 ASN A CA 1
ATOM 2861 C C . ASN A 1 367 ? -3.071 -7.757 -10.011 1.00 88.25 367 ASN A C 1
ATOM 2863 O O . ASN A 1 367 ? -3.659 -6.756 -10.415 1.00 88.25 367 ASN A O 1
ATOM 2867 N N . LEU A 1 368 ? -3.194 -8.213 -8.765 1.00 89.56 368 LEU A N 1
ATOM 2868 C CA . LEU A 1 368 ? -4.103 -7.648 -7.769 1.00 89.56 368 LEU A CA 1
ATOM 2869 C C . LEU A 1 368 ? -3.407 -6.720 -6.770 1.00 89.56 368 LEU A C 1
ATOM 2871 O O . LEU A 1 368 ? -4.015 -6.375 -5.759 1.00 89.56 368 LEU A O 1
ATOM 2875 N N . SER A 1 369 ? -2.172 -6.286 -7.036 1.00 88.50 369 SER A N 1
ATOM 2876 C CA . SER A 1 369 ? -1.422 -5.404 -6.127 1.00 88.50 369 SER A CA 1
ATOM 2877 C C . SER A 1 369 ? -2.153 -4.098 -5.808 1.00 88.50 369 SER A C 1
ATOM 2879 O O . SER A 1 369 ? -2.121 -3.627 -4.675 1.00 88.50 369 SER A O 1
ATOM 2881 N N . TRP A 1 370 ? -2.894 -3.552 -6.777 1.00 87.94 370 TRP A N 1
ATOM 2882 C CA . TRP A 1 370 ? -3.759 -2.385 -6.577 1.00 87.94 370 TRP A CA 1
ATOM 2883 C C . TRP A 1 370 ? -5.223 -2.741 -6.305 1.00 87.94 370 TRP A C 1
ATOM 2885 O O . TRP A 1 370 ? -6.075 -1.857 -6.288 1.00 87.94 370 TRP A O 1
ATOM 2895 N N . GLY A 1 371 ? -5.555 -4.012 -6.100 1.00 86.88 371 GLY A N 1
ATOM 2896 C CA . GLY A 1 371 ? -6.929 -4.503 -6.026 1.00 86.88 371 GLY A CA 1
ATOM 2897 C C . GLY A 1 371 ? -7.603 -4.618 -7.397 1.00 86.88 371 GLY A C 1
ATOM 2898 O O . GLY A 1 371 ? -6.946 -4.682 -8.431 1.00 86.88 371 GLY A O 1
ATOM 2899 N N . SER A 1 372 ? -8.937 -4.677 -7.407 1.00 85.56 372 SER A N 1
ATOM 2900 C CA . SER A 1 372 ? -9.726 -4.877 -8.630 1.00 85.56 372 SER A CA 1
ATOM 2901 C C . SER A 1 372 ? -11.055 -4.112 -8.597 1.00 85.56 372 SER A C 1
ATOM 2903 O O . SER A 1 372 ? -11.600 -3.830 -7.523 1.00 85.56 372 SER A O 1
ATOM 2905 N N . GLY A 1 373 ? -11.544 -3.744 -9.786 1.00 79.69 373 GLY A N 1
ATOM 2906 C CA . GLY A 1 373 ? -12.822 -3.066 -10.003 1.00 79.69 373 GLY A CA 1
ATOM 2907 C C . GLY A 1 373 ? -12.984 -1.766 -9.211 1.00 79.69 373 GLY A C 1
ATOM 2908 O O . GLY A 1 373 ? -12.063 -0.967 -9.064 1.00 79.69 373 GLY A O 1
ATOM 2909 N N . ARG A 1 374 ? -14.177 -1.547 -8.656 1.00 71.06 374 ARG A N 1
ATOM 2910 C CA . ARG A 1 374 ? -14.498 -0.368 -7.826 1.00 71.06 374 ARG A CA 1
ATOM 2911 C C . ARG A 1 374 ? -13.784 -0.325 -6.476 1.00 71.06 374 ARG A C 1
ATOM 2913 O O . ARG A 1 374 ? -13.918 0.645 -5.729 1.00 71.06 374 ARG A O 1
ATOM 2920 N N . PHE A 1 375 ? -13.039 -1.370 -6.145 1.00 74.00 375 PHE A N 1
ATOM 2921 C CA . PHE A 1 375 ? -12.390 -1.548 -4.855 1.00 74.00 375 PHE A CA 1
ATOM 2922 C C . PHE A 1 375 ? -10.870 -1.533 -4.962 1.00 74.00 375 PHE A C 1
ATOM 2924 O O . PHE A 1 375 ? -10.169 -2.165 -4.172 1.00 74.00 375 PHE A O 1
ATOM 2931 N N . THR A 1 376 ? -10.354 -0.836 -5.964 1.00 81.56 376 THR A N 1
ATOM 2932 C CA . THR A 1 376 ? -8.920 -0.636 -6.102 1.00 81.56 376 THR A CA 1
ATOM 2933 C C . THR A 1 376 ? -8.396 0.292 -5.025 1.00 81.56 376 THR A C 1
ATOM 2935 O O . THR A 1 376 ? -9.115 1.199 -4.585 1.00 81.56 376 THR A O 1
ATOM 2938 N N . CYS A 1 377 ? -7.138 0.083 -4.650 1.00 84.12 377 CYS A N 1
ATOM 2939 C CA . CYS A 1 377 ? -6.396 0.928 -3.736 1.00 84.12 377 CYS A CA 1
ATOM 2940 C C . CYS A 1 377 ? -6.594 2.397 -4.132 1.00 84.12 377 CYS A C 1
ATOM 2942 O O . CYS A 1 37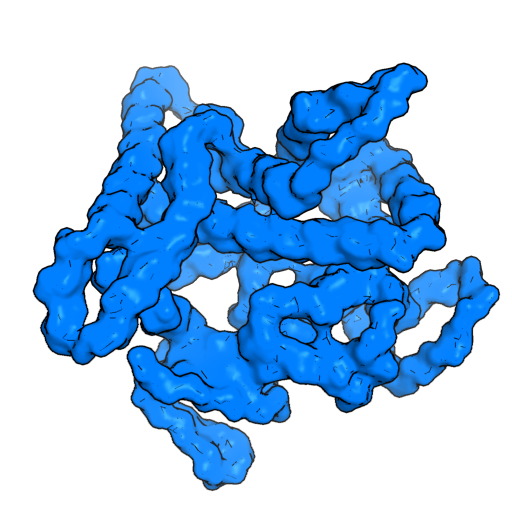7 ? -6.329 2.764 -5.282 1.00 84.12 377 CYS A O 1
ATOM 2944 N N . PRO A 1 378 ? -7.111 3.235 -3.224 1.00 78.06 378 PRO A N 1
ATOM 2945 C CA . PRO A 1 378 ? -7.347 4.635 -3.524 1.00 78.06 378 PRO A CA 1
ATOM 2946 C C . PRO A 1 378 ? -6.060 5.475 -3.464 1.00 78.06 378 PRO A C 1
ATOM 2948 O O . PRO A 1 378 ? -6.084 6.616 -3.903 1.00 78.06 378 PRO A O 1
ATOM 2951 N N . GLY A 1 379 ? -4.961 4.922 -2.937 1.00 80.19 379 GLY A N 1
ATOM 2952 C CA . GLY A 1 379 ? -3.637 5.554 -2.893 1.00 80.19 379 GLY A CA 1
ATOM 2953 C C . GLY A 1 379 ? -2.705 5.148 -4.039 1.00 80.19 379 GLY A C 1
ATOM 2954 O O . GLY A 1 379 ? -1.497 5.301 -3.891 1.00 80.19 379 GLY A O 1
ATOM 2955 N N . ARG A 1 380 ? -3.249 4.566 -5.116 1.00 83.00 380 ARG A N 1
ATOM 2956 C CA . ARG A 1 380 ? -2.484 4.222 -6.320 1.00 83.00 380 ARG A CA 1
ATOM 2957 C C . ARG A 1 380 ? -2.008 5.459 -7.072 1.00 83.00 380 ARG A C 1
ATOM 2959 O O . ARG A 1 380 ? -2.754 6.467 -7.087 1.00 83.00 380 ARG A O 1
#